Protein 5AZX (pdb70)

InterPro domains:
  IPR009038 GOLD domain [PF01105] (32-213)
  IPR009038 GOLD domain [PS50866] (41-193)
  IPR009038 GOLD domain [SM01190] (31-213)
  IPR015720 Transmembrane emp24 domain-containing protein [PTHR22811] (16-213)

Radius of gyration: 20.97 Å; Cα contacts (8 Å, |Δi|>4): 1096; chains: 4; bounding box: 56×58×37 Å

Sequence (390 aa):
GSISFHLPVNSRKCLREEIHKDLLVTGAYEITDQSGGAGGLRTHLKITDSAGHILYAKEDATKGKFAFTTEDYDMFEVCFESKGTGRIPDQLVILDMKHGGSISFHLPVNSSRKCLREEIHKDLLVTGAYEITDQSGGAGGLRTHLKITDSAGHILYAKEDATKGKFAFTTEDYDMFEVCFESKGTGRIPDQLVILDMKHGSISFHLPVNSRKCLREEIHKDLLVTGAYEITDQSGGAGGLRTHLKITDSAGHILYAKEDATKGKFAFTTEDYDMFEVCFESKGTGRIPDQLVILDMKHGGSISFHLPVNSRKCLREEIHDLLVTGAYEITDQSGGAGGLRTHLKITDGHILYAKEDATKGKFAFTTFEVCFESKGTGIPDQLVILDMKHG

Secondary structure (DSSP, 8-state):
-EEEEEE-TT-EEEEEEE-SS--EEEEEEEEE-TTSSGGG-EEEEEEEETT--EEEEESS-SEEEEEEE--TT-EEEEEEEEE-SS--PPEEEEEEEEE-/-EEEEEE-TT-EEEEEEE--S-EEEEEEEEEE-TTSSGGG-EEEEEEEETT--EEEEETT--EEEEEEEE-TT--EEEEEEEE--S--PPEEEEEEEE-/-EEEEEE-TT-EEEEEEE-SS--EEEEEE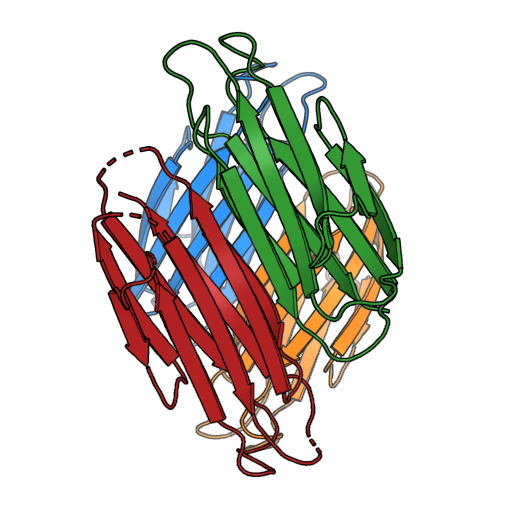EEE-TTSSGGG-EEEEEEEETT--EEEEESS--EEEEEEE--S-SEEEEEEEEE-SS--PPEEEEEEEEE-/-EEEEEE-TT-EEEEEEE----EEEEEEEEE-SSSSTTS-EEEEEEE---EEEEETT-SEEEEEEE--EEEEEEE----PPEEEEEEEEE-

Nearest PDB structures (foldseek):
  5azy-assembly3_B  TM=9.992E-01  e=3.530E-20  Rattus norvegicus
  5azy-assembly3_A  TM=1.005E+00  e=5.429E-20  Rattus norvegicus
  5azx-assembly2_B  TM=9.886E-01  e=3.319E-20  Rattus norvegicus
  3afg-assembly1_A  TM=5.858E-01  e=6.751E-05  Thermococcus kodakarensis
  8ebb-assembly1_A  TM=6.142E-01  e=2.878E-03  Fusarium oxysporum f. sp. lycopersici

Solvent-accessible surface area: 18054 Å² total; per-residue (Å²): 38,11,5,9,10,54,1,23,17,74,2,67,5,3,11,41,2,24,5,116,128,106,31,88,0,46,8,30,9,32,20,6,23,61,34,64,37,43,31,52,23,102,4,58,2,97,0,24,22,55,68,46,106,100,59,62,53,73,115,89,5,82,150,23,166,12,58,15,71,5,111,88,147,10,64,4,24,1,10,2,59,1,74,8,100,57,188,4,65,45,6,5,0,17,2,48,12,124,57,65,40,16,6,11,11,62,1,25,36,57,2,79,5,2,13,65,2,23,12,82,123,91,38,105,0,45,9,37,9,28,13,2,17,75,36,67,37,44,33,47,21,105,4,39,1,96,0,14,18,89,73,48,113,106,50,57,49,85,124,81,5,92,133,22,164,10,57,13,97,10,77,66,160,35,55,9,29,1,7,1,54,0,64,7,101,60,246,19,67,55,6,7,0,14,4,56,9,130,84,36,11,2,8,14,52,1,30,33,62,3,66,4,2,10,43,4,43,26,157,121,100,14,81,0,40,2,27,7,27,19,2,23,80,33,66,34,44,37,48,21,96,3,70,2,96,0,24,8,55,53,50,100,103,39,62,46,63,119,87,5,83,145,23,150,12,70,15,84,8,108,115,94,63,29,6,11,1,8,2,80,2,120,10,110,54,250,18,59,61,7,2,0,22,2,53,2,110,67,89,35,16,6,10,11,56,0,32,32,83,5,56,6,2,10,45,2,72,39,166,142,50,89,0,44,6,39,6,30,20,11,30,84,34,73,44,48,35,52,28,104,3,43,1,92,0,22,93,92,126,64,62,71,48,76,118,93,5,82,137,19,146,12,70,22,86,63,31,31,1,8,2,51,0,81,8,112,89,39,84,73,7,8,0,12,3,52,8,138,67,74

Organism: Rattus norvegicus (NCBI:txid10116)

B-factor: mean 25.12, std 9.35, range [11.25, 67.07]

Foldseek 3Di:
DKDKDWAFAQGKDKDKDQDADWWKKKKWKAKAFPVVCPQVKFKKKFKAAPVGDTQDIDGRDGTGMDMGIADDRRMMMIMMGMHGDDGGDIIMMMMDMDTD/DKDKDWADAQGKDKDKFQDLAKDKKKKWKAKAFPVVCPQVKFKKKFKAKPVRHTQDIDGRDGTGMDIGIDHSVIIMMIMMGMHGDDDGGIIMMMMGMDD/DKDKDWAFAQGKDKDKFFDPDWWKKKKWKAKAFPVVCPQVKFKKKFKAFPVRHTQDIDGRDGTDMDIGIDPDHGMMMIMMGMHGDDGGGIIMMMMDMDID/DKDKDWADAQGKDKDDDDDPWWKKKKWKAKAFPPVCPFVKAKKWFFPLVDTPDIDGRDGTGMDMDIHGMIMIHIHGPDGGIIMMMMDMDID

GO terms:
  GO:0042589 zymogen granule membrane (C, IDA)
  GO:0005801 cis-Golgi network (C, IDA)
  GO:0016020 membrane (C, IDA)
  GO:0045055 regulated exocytosis (P, IEP)
  GO:0048199 vesicle targeting, to, from or within Golgi (P, IEP)
  GO:0006886 intracellular protein transport (P, TAS)
  GO:0000139 Golgi membrane (C, IDA)
  GO:0005886 plasma membrane (C, IDA)
  GO:0000139 Golgi membrane (C, EXP)
  GO:0005789 endoplasmic reticulum membrane (C, EXP)
  GO:0001822 kidney development (P, IEP)
  GO:0005793 endoplasmic reticulum-Golgi intermediate compartment (C, IDA)
  GO:0030137 COPI-coated vesicle (C, IDA)
  GO:0043279 response to alkaloid (P, IEP)
  GO:0044877 protein-containing complex binding (F, IDA)
  GO:0070765 gamma-secretase complex (C, IDA)
  GO:0007030 Golgi organization (P, IMP)
  GO:0005515 protein binding (F, IPI)

Structure (mmCIF, N/CA/C/O backbone):
data_5AZX
#
_entry.id   5AZX
#
_cell.length_a   68.232
_cell.length_b   74.392
_cell.length_c   79.890
_cell.angle_alpha   90.00
_cell.angle_beta   90.00
_cell.angle_gamma   90.00
#
_symmetry.space_group_name_H-M   'P 21 21 21'
#
loop_
_entity.id
_entity.type
_entity.pdbx_description
1 polymer 'Transmembrane emp24 domain-containing protein 10'
2 non-polymer 'SULFATE ION'
3 water water
#
loop_
_atom_site.group_PDB
_atom_site.id
_atom_site.type_symbol
_atom_site.label_atom_id
_atom_site.label_alt_id
_atom_site.label_comp_id
_atom_site.label_asym_id
_atom_site.label_entity_id
_atom_site.label_seq_id
_atom_site.pdbx_PDB_ins_code
_atom_site.Cartn_x
_atom_site.Cartn_y
_atom_site.Cartn_z
_atom_site.occupancy
_atom_site.B_iso_or_equiv
_atom_site.auth_seq_id
_atom_site.auth_comp_id
_atom_site.auth_asym_id
_atom_site.auth_atom_id
_atom_site.pdbx_PDB_model_num
ATOM 1 N N . GLY A 1 1 ? -17.848 -4.481 -12.244 1.00 24.58 30 GLY A N 1
ATOM 2 C CA . GLY A 1 1 ? -18.270 -4.299 -13.619 1.00 22.24 30 GLY A CA 1
ATOM 3 C C . GLY A 1 1 ? -18.903 -2.935 -13.802 1.00 20.88 30 GLY A C 1
ATOM 4 O O . GLY A 1 1 ? -19.502 -2.392 -12.880 1.00 19.98 30 GLY A O 1
ATOM 5 N N . SER A 1 2 ? -18.757 -2.364 -14.990 1.00 17.55 31 SER A N 1
ATOM 6 C CA . SER A 1 2 ? -19.352 -1.066 -15.278 1.00 19.94 31 SER A CA 1
ATOM 7 C C . SER A 1 2 ? -20.096 -1.156 -16.593 1.00 19.76 31 SER A C 1
ATOM 8 O O . SER A 1 2 ? -19.610 -1.753 -17.555 1.00 19.89 31 SER A O 1
ATOM 11 N N . ILE A 1 3 ? -21.275 -0.548 -16.631 1.00 16.34 32 ILE A N 1
ATOM 12 C CA . ILE A 1 3 ? -22.119 -0.551 -17.812 1.00 18.82 32 ILE A CA 1
ATOM 13 C C . ILE A 1 3 ? -22.549 0.885 -18.079 1.00 19.96 32 ILE A C 1
ATOM 14 O O . ILE A 1 3 ? -22.956 1.596 -17.156 1.00 17.69 32 ILE A O 1
ATOM 19 N N . SER A 1 4 ? -22.419 1.329 -19.323 1.00 17.87 33 SER A N 1
ATOM 20 C CA . SER A 1 4 ? -23.063 2.565 -19.750 1.00 16.01 33 SER A CA 1
ATOM 21 C C . SER A 1 4 ? -23.868 2.240 -20.995 1.00 18.78 33 SER A C 1
ATOM 22 O O . SER A 1 4 ? -23.394 1.513 -21.874 1.00 20.57 33 SER A O 1
ATOM 25 N N . PHE A 1 5 ? -25.102 2.733 -21.055 1.00 14.55 34 PHE A N 1
ATOM 26 C CA . PHE A 1 5 ? -25.921 2.462 -22.225 1.00 13.80 34 PHE A CA 1
ATOM 27 C C . PHE A 1 5 ? -26.966 3.554 -22.347 1.00 17.16 34 PHE A C 1
ATOM 28 O O . PHE A 1 5 ? -27.263 4.270 -21.385 1.00 16.59 34 PHE A O 1
ATOM 36 N N . HIS A 1 6 ? -27.481 3.706 -23.557 1.00 13.98 35 HIS A N 1
ATOM 37 C CA . HIS A 1 6 ? -28.621 4.578 -23.780 1.00 14.28 35 HIS A CA 1
ATOM 38 C C . HIS A 1 6 ? -29.903 3.786 -23.592 1.00 14.90 35 HIS A C 1
ATOM 39 O O . HIS A 1 6 ? -29.978 2.594 -23.896 1.00 14.45 35 HIS A O 1
ATOM 46 N N . LEU A 1 7 ? -30.916 4.454 -23.069 1.00 13.70 36 LEU A N 1
ATOM 47 C CA . LEU A 1 7 ? -32.213 3.827 -22.874 1.00 11.90 36 LEU A CA 1
ATOM 48 C C . LEU A 1 7 ? -33.247 4.659 -23.600 1.00 14.62 36 LEU A C 1
ATOM 49 O O . LEU A 1 7 ? -33.642 5.732 -23.107 1.00 13.83 36 LEU A O 1
ATOM 54 N N . PRO A 1 8 ? -33.674 4.239 -24.786 1.00 15.43 37 PRO A N 1
ATOM 55 C CA . PRO A 1 8 ? -34.716 4.973 -25.508 1.00 16.86 37 PRO A CA 1
ATOM 56 C C . PRO A 1 8 ? -36.039 4.939 -24.764 1.00 16.12 37 PRO A C 1
ATOM 57 O O . PRO A 1 8 ? -36.290 4.088 -23.915 1.00 15.30 37 PRO A O 1
ATOM 61 N N . VAL A 1 9 ? -36.909 5.892 -25.100 1.00 17.06 38 VAL A N 1
ATOM 62 C CA . VAL A 1 9 ? -38.212 5.911 -24.452 1.00 17.13 38 VAL A CA 1
ATOM 63 C C . VAL A 1 9 ? -38.978 4.644 -24.822 1.00 16.73 38 VAL A C 1
ATOM 64 O O . VAL A 1 9 ? -38.918 4.164 -25.965 1.00 18.14 38 VAL A O 1
ATOM 68 N N . ASN A 1 10 ? -39.683 4.086 -23.832 1.00 16.26 39 ASN A N 1
ATOM 69 C CA . ASN A 1 10 ? -40.499 2.880 -23.989 1.00 15.59 39 ASN A CA 1
ATOM 70 C C . ASN A 1 10 ? -39.656 1.688 -24.421 1.00 18.29 39 ASN A C 1
ATOM 71 O O . ASN A 1 10 ? -40.050 0.901 -25.285 1.00 23.65 39 ASN A O 1
ATOM 76 N N . SER A 1 11 ? -38.498 1.535 -23.793 1.00 17.34 40 SER A N 1
ATOM 77 C CA . SER A 1 11 ? -37.632 0.391 -24.050 1.00 15.16 40 SER A CA 1
ATOM 78 C C . SER A 1 11 ? -37.214 -0.231 -22.729 1.00 14.25 40 SER A C 1
ATOM 79 O O . SER A 1 11 ? -37.439 0.330 -21.651 1.00 16.15 40 SER A O 1
ATOM 82 N N . ARG A 1 12 ? -36.598 -1.404 -22.817 1.00 12.99 41 ARG A N 1
ATOM 83 C CA . ARG A 1 12 ? -36.085 -2.093 -21.645 1.00 14.35 41 ARG A CA 1
ATOM 84 C C . ARG A 1 12 ? -34.716 -2.671 -21.970 1.00 13.67 41 ARG A C 1
ATOM 85 O O . ARG A 1 12 ? -34.529 -3.285 -23.022 1.00 15.10 41 ARG A O 1
ATOM 93 N N . LYS A 1 13 ? -33.766 -2.507 -21.055 1.00 12.13 42 LYS A N 1
ATOM 94 C CA . LYS A 1 13 ? -32.459 -3.126 -21.211 1.00 11.97 42 LYS A CA 1
ATOM 95 C C . LYS A 1 13 ? -32.073 -3.794 -19.906 1.00 13.06 42 LYS A C 1
ATOM 96 O O . LYS A 1 13 ? -32.305 -3.234 -18.835 1.00 12.97 42 LYS A O 1
ATOM 102 N N . CYS A 1 14 ? -31.478 -4.982 -20.001 1.00 12.50 43 CYS A N 1
ATOM 103 C CA . CYS A 1 14 ? -31.199 -5.795 -18.824 1.00 14.72 43 CYS A CA 1
ATOM 104 C C . CYS A 1 14 ? -29.800 -6.382 -18.893 1.00 14.62 43 CYS A C 1
ATOM 105 O O . CYS A 1 14 ? -29.286 -6.717 -19.965 1.00 16.09 43 CYS A O 1
ATOM 108 N N . LEU A 1 15 ? -29.208 -6.554 -17.723 1.00 13.25 44 LEU A N 1
ATOM 109 C CA . LEU A 1 15 ? -27.986 -7.320 -17.557 1.00 12.21 44 LEU A CA 1
ATOM 110 C C . LEU A 1 15 ? -28.371 -8.613 -16.861 1.00 14.92 44 LEU A C 1
ATOM 111 O O . LEU A 1 15 ? -28.936 -8.572 -15.762 1.00 17.53 44 LEU A O 1
ATOM 116 N N . ARG A 1 16 ? -28.098 -9.749 -17.505 1.00 12.73 45 ARG A N 1
ATOM 117 C CA . ARG A 1 16 ? -28.367 -11.062 -16.928 1.00 14.96 45 ARG A CA 1
ATOM 118 C C . ARG A 1 16 ? -27.051 -11.741 -16.579 1.00 15.55 45 ARG A C 1
ATOM 119 O O . ARG A 1 16 ? -26.126 -11.773 -17.395 1.00 16.28 45 ARG A O 1
ATOM 127 N N . GLU A 1 17 ? -26.955 -12.267 -15.364 1.00 14.29 46 GLU A N 1
ATOM 128 C CA . GLU A 1 17 ? -25.735 -12.938 -14.921 1.00 14.66 46 GLU A CA 1
ATOM 129 C C . GLU A 1 17 ? -26.087 -14.317 -14.405 1.00 14.60 46 GLU A C 1
ATOM 130 O O . GLU A 1 17 ? -27.031 -14.461 -13.633 1.00 15.19 46 GLU A O 1
ATOM 136 N N . GLU A 1 18 ? -25.344 -15.324 -14.847 1.00 14.56 47 GLU A N 1
ATOM 137 C CA . GLU A 1 18 ? -25.527 -16.688 -14.375 1.00 18.75 47 GLU A CA 1
ATOM 138 C C . GLU A 1 18 ? -24.201 -17.095 -13.770 1.00 21.56 47 GLU A C 1
ATOM 139 O O . GLU A 1 18 ? -23.292 -17.522 -14.484 1.00 23.69 47 GLU A O 1
ATOM 145 N N . ILE A 1 19 ? -24.087 -16.944 -12.455 1.00 20.19 48 ILE A N 1
ATOM 146 C CA . ILE A 1 19 ? -22.889 -17.323 -11.740 1.00 30.00 48 ILE A CA 1
ATOM 147 C C . ILE A 1 19 ? -23.251 -18.531 -10.887 1.00 30.51 48 ILE A C 1
ATOM 148 O O . ILE A 1 19 ? -24.410 -18.926 -10.797 1.00 39.19 48 ILE A O 1
ATOM 153 N N . HIS A 1 20 ? -22.252 -19.133 -10.285 1.00 33.67 49 HIS A N 1
ATOM 154 C CA . HIS A 1 20 ? -22.540 -20.408 -9.642 1.00 30.23 49 HIS A CA 1
ATOM 155 C C . HIS A 1 20 ? -22.089 -20.413 -8.194 1.00 34.97 49 HIS A C 1
ATOM 156 O O . HIS A 1 20 ? -21.922 -21.480 -7.599 1.00 36.85 49 HIS A O 1
ATOM 163 N N . LYS A 1 21 ? -21.940 -19.232 -7.611 1.00 34.11 50 LYS A N 1
ATOM 164 C CA . LYS A 1 21 ? -21.612 -19.062 -6.209 1.00 31.33 50 LYS A CA 1
ATOM 165 C C . LYS A 1 21 ? -22.728 -18.279 -5.531 1.00 30.51 50 LYS A C 1
ATOM 166 O O . LYS A 1 21 ? -23.423 -17.481 -6.166 1.00 25.23 50 LYS A O 1
ATOM 172 N N . ASP A 1 22 ? -22.916 -18.530 -4.240 1.00 30.96 51 ASP A N 1
ATOM 173 C CA . ASP A 1 22 ? -23.731 -17.661 -3.403 1.00 26.76 51 ASP A CA 1
ATOM 174 C C . ASP A 1 22 ? -22.828 -16.546 -2.897 1.00 26.86 51 ASP A C 1
ATOM 175 O O . ASP A 1 22 ? -21.842 -16.808 -2.200 1.00 28.80 51 ASP A O 1
ATOM 180 N N . LEU A 1 23 ? -23.135 -15.311 -3.266 1.00 23.40 52 LEU A N 1
ATOM 181 C CA . LEU A 1 23 ? -22.286 -14.202 -2.865 1.00 23.16 52 LEU A CA 1
ATOM 182 C C . LEU A 1 23 ? -23.124 -12.937 -2.785 1.00 17.22 52 LEU A C 1
ATOM 183 O O . LEU A 1 23 ? -24.317 -12.927 -3.104 1.00 18.34 52 LEU A O 1
ATOM 188 N N . LEU A 1 24 ? -22.476 -11.873 -2.335 1.00 18.67 53 LEU A N 1
ATOM 189 C CA . LEU A 1 24 ? -23.083 -10.559 -2.223 1.00 16.55 53 LEU A CA 1
ATOM 190 C C . LEU A 1 24 ? -22.840 -9.785 -3.509 1.00 17.63 53 LEU A C 1
ATOM 191 O O . LEU A 1 24 ? -21.702 -9.683 -3.973 1.00 19.44 53 LEU A O 1
ATOM 196 N N . VAL A 1 25 ? -23.906 -9.236 -4.074 1.00 14.46 54 VAL A N 1
ATOM 197 C CA . VAL A 1 25 ? -23.806 -8.328 -5.208 1.00 15.41 54 VAL A CA 1
ATOM 198 C C . VAL A 1 25 ? -24.223 -6.944 -4.751 1.00 13.87 54 VAL A C 1
ATOM 199 O O . VAL A 1 25 ? -25.293 -6.779 -4.144 1.00 15.57 54 VAL A O 1
ATOM 203 N N . THR A 1 26 ? -23.398 -5.945 -5.046 1.00 16.70 55 THR A N 1
ATOM 204 C CA . THR A 1 26 ? -23.754 -4.564 -4.766 1.00 16.06 55 THR A CA 1
ATOM 205 C C . THR A 1 26 ? -23.703 -3.771 -6.064 1.00 17.17 55 THR A C 1
ATOM 206 O O . THR A 1 26 ? -22.943 -4.092 -6.990 1.00 18.11 55 THR A O 1
ATOM 210 N N . GLY A 1 27 ? -24.560 -2.764 -6.150 1.00 16.75 56 GLY A N 1
ATOM 211 C CA . GLY A 1 27 ? -24.643 -1.956 -7.347 1.00 15.71 56 GLY A CA 1
ATOM 212 C C . GLY A 1 27 ? -24.917 -0.507 -7.011 1.00 16.86 56 GLY A C 1
ATOM 213 O O . GLY A 1 27 ? -25.421 -0.172 -5.939 1.00 17.74 56 GLY A O 1
ATOM 214 N N . ALA A 1 28 ? -24.550 0.355 -7.951 1.00 13.27 57 ALA A N 1
ATOM 215 C CA . ALA A 1 28 ? -24.868 1.768 -7.878 1.00 14.58 57 ALA A CA 1
ATOM 216 C C . ALA A 1 28 ? -25.268 2.203 -9.274 1.00 16.86 57 ALA A C 1
ATOM 217 O O . ALA A 1 28 ? -24.652 1.779 -10.251 1.00 17.97 57 ALA A O 1
ATOM 219 N N . TYR A 1 29 ? -26.296 3.036 -9.389 1.00 13.69 58 TYR A N 1
ATOM 220 C CA . TYR A 1 29 ? -26.777 3.380 -10.721 1.00 14.17 58 TYR A CA 1
ATOM 221 C C . TYR A 1 29 ? -27.125 4.855 -10.768 1.00 14.98 58 TYR A C 1
ATOM 222 O O . TYR A 1 29 ? -27.431 5.467 -9.745 1.00 13.80 58 TYR A O 1
ATOM 231 N N . GLU A 1 30 ? -27.053 5.422 -11.965 1.00 12.48 59 GLU A N 1
ATOM 232 C CA . GLU A 1 30 ? -27.482 6.791 -12.196 1.00 14.12 59 GLU A CA 1
ATOM 233 C C . GLU A 1 30 ? -28.125 6.861 -13.566 1.00 14.31 59 GLU A C 1
ATOM 234 O O . GLU A 1 30 ? -27.519 6.441 -14.560 1.00 13.38 59 GLU A O 1
ATOM 240 N N . ILE A 1 31 ? -29.363 7.349 -13.607 1.00 14.71 60 ILE A N 1
ATOM 241 C CA . ILE A 1 31 ? -30.102 7.564 -14.842 1.00 15.37 60 ILE A CA 1
ATOM 242 C C . ILE A 1 31 ? -30.105 9.059 -15.119 1.00 16.17 60 ILE A C 1
ATOM 243 O O . ILE A 1 31 ? -30.596 9.844 -14.295 1.00 19.36 60 ILE A O 1
ATOM 248 N N . THR A 1 32 ? -29.581 9.457 -16.266 1.00 14.43 61 THR A N 1
ATOM 249 C CA . THR A 1 32 ? -29.487 10.871 -16.630 1.00 16.24 61 THR A CA 1
ATOM 250 C C . THR A 1 32 ? -30.420 11.167 -17.797 1.00 18.74 61 THR A C 1
ATOM 251 O O . THR A 1 32 ? -30.321 10.538 -18.852 1.00 18.15 61 THR A O 1
ATOM 255 N N . ASP A 1 33 ? -31.314 12.141 -17.610 1.00 18.79 62 ASP A N 1
ATOM 256 C CA . ASP A 1 33 ? -32.366 12.460 -18.572 1.00 18.79 62 ASP A CA 1
ATOM 257 C C . ASP A 1 33 ? -32.184 13.914 -18.998 1.00 21.26 62 ASP A C 1
ATOM 258 O O . ASP A 1 33 ? -32.542 14.828 -18.250 1.00 23.43 62 ASP A O 1
ATOM 263 N N . GLN A 1 34 ? -31.614 14.119 -20.191 1.00 21.14 63 GLN A N 1
ATOM 264 C CA . GLN A 1 34 ? -31.377 15.474 -20.686 1.00 22.10 63 GLN A CA 1
ATOM 265 C C . GLN A 1 34 ? -32.667 16.258 -20.879 1.00 27.00 63 GLN A C 1
ATOM 266 O O . GLN A 1 34 ? -32.636 17.494 -20.866 1.00 28.08 63 GLN A O 1
ATOM 272 N N . SER A 1 35 ? -33.798 15.576 -21.029 1.00 22.93 64 SER A N 1
ATOM 273 C CA . SER A 1 35 ? -35.064 16.263 -21.256 1.00 21.87 64 SER A CA 1
ATOM 274 C C . SER A 1 35 ? -35.693 16.789 -19.973 1.00 24.84 64 SER A C 1
ATOM 275 O O . SER A 1 35 ? -36.675 17.541 -20.044 1.00 24.50 64 SER A O 1
ATOM 278 N N . GLY A 1 36 ? -35.170 16.413 -18.811 1.00 21.66 65 GLY A N 1
ATOM 279 C CA . GLY A 1 36 ? -35.767 16.856 -17.560 1.00 22.10 65 GLY A CA 1
ATOM 280 C C . GLY A 1 36 ? -37.200 16.417 -17.354 1.00 22.13 65 GLY A C 1
ATOM 281 O O . GLY A 1 36 ? -38.010 17.180 -16.810 1.00 26.40 65 GLY A O 1
ATOM 282 N N . GLY A 1 37 ? -37.536 15.203 -17.774 1.00 20.73 66 GLY A N 1
ATOM 283 C CA . GLY A 1 37 ? -38.859 14.670 -17.537 1.00 21.77 66 GLY A CA 1
ATOM 284 C C . GLY A 1 37 ? -39.877 14.931 -18.623 1.00 22.49 66 GLY A C 1
ATOM 285 O O . GLY A 1 37 ? -41.075 14.893 -18.332 1.00 24.77 66 GLY A O 1
ATOM 286 N N . ALA A 1 38 ? -39.446 15.192 -19.859 1.00 21.71 67 ALA A N 1
ATOM 287 C CA . ALA A 1 38 ? -40.390 15.402 -20.950 1.00 19.06 67 ALA A CA 1
ATOM 288 C C . ALA A 1 38 ? -41.284 14.182 -21.142 1.00 21.75 67 ALA A C 1
ATOM 289 O O . ALA A 1 38 ? -40.921 13.054 -20.800 1.00 19.23 67 ALA A O 1
ATOM 291 N N . GLY A 1 39 ? -42.480 14.428 -21.677 1.00 19.54 68 GLY A N 1
ATOM 292 C CA . GLY A 1 39 ? -43.409 13.358 -22.013 1.00 21.36 68 GLY A CA 1
ATOM 293 C C . GLY A 1 39 ? -43.774 12.440 -20.867 1.00 19.32 68 GLY A C 1
ATOM 294 O O . GLY A 1 39 ? -44.089 11.266 -21.097 1.00 22.26 68 GLY A O 1
ATOM 295 N N . GLY A 1 40 ? -43.750 12.938 -19.632 1.00 19.49 69 GLY A N 1
ATOM 296 C CA . GLY A 1 40 ? -44.069 12.105 -18.487 1.00 20.15 69 GLY A CA 1
ATOM 297 C C . GLY A 1 40 ? -43.069 11.002 -18.220 1.00 21.82 69 GLY A C 1
ATOM 298 O O . GLY A 1 40 ? -43.396 10.028 -17.534 1.00 22.06 69 GLY A O 1
ATOM 299 N N . LEU A 1 41 ? -41.847 11.153 -18.715 1.00 19.24 70 LEU A N 1
ATOM 300 C CA . LEU A 1 41 ? -40.873 10.070 -18.673 1.00 19.75 70 LEU A CA 1
ATOM 301 C C . LEU A 1 41 ? -40.607 9.604 -17.248 1.00 18.29 70 LEU A C 1
ATOM 302 O O . LEU A 1 41 ? -40.390 10.414 -16.336 1.00 23.33 70 LEU A O 1
ATOM 307 N N . ARG A 1 42 ? -40.606 8.283 -17.062 1.00 18.79 71 ARG A N 1
ATOM 308 C CA . ARG A 1 42 ? -40.213 7.673 -15.802 1.00 20.39 71 ARG A CA 1
ATOM 309 C C . ARG A 1 42 ? -39.472 6.385 -16.112 1.00 17.88 71 ARG A C 1
ATOM 310 O O . ARG A 1 42 ? -39.673 5.788 -17.174 1.00 18.37 71 ARG A O 1
ATOM 318 N N . THR A 1 43 ? -38.624 5.951 -15.178 1.00 16.49 72 THR A N 1
ATOM 319 C CA . THR A 1 43 ? -37.809 4.759 -15.382 1.00 16.49 72 THR A CA 1
ATOM 320 C C . THR A 1 43 ? -37.966 3.829 -14.192 1.00 15.01 72 THR A C 1
ATOM 321 O O . THR A 1 43 ? -37.859 4.270 -13.045 1.00 18.32 72 THR A O 1
ATOM 325 N N . HIS A 1 44 ? -38.196 2.549 -14.471 1.00 15.60 73 HIS A N 1
ATOM 326 C CA . HIS A 1 44 ? -38.351 1.522 -13.451 1.00 17.38 73 HIS A CA 1
ATOM 327 C C . HIS A 1 44 ? -37.103 0.654 -13.407 1.00 17.55 73 HIS A C 1
ATOM 328 O O . HIS A 1 44 ? -36.542 0.303 -14.448 1.00 18.80 73 HIS A O 1
ATOM 335 N N . LEU A 1 45 ? -36.668 0.308 -12.203 1.00 14.41 74 LEU A N 1
ATOM 336 C CA . LEU A 1 45 ? -35.556 -0.610 -12.004 1.00 15.38 74 LEU A CA 1
ATOM 337 C C . LEU A 1 45 ? -36.074 -1.840 -11.283 1.00 17.42 74 LEU A C 1
ATOM 338 O O . LEU A 1 45 ? -36.766 -1.712 -10.265 1.00 17.50 74 LEU A O 1
ATOM 343 N N . LYS A 1 46 ? -35.760 -3.022 -11.812 1.00 13.48 75 LYS A N 1
ATOM 344 C CA . LYS A 1 46 ? -36.218 -4.278 -11.230 1.00 14.08 75 LYS A CA 1
ATOM 345 C C . LYS A 1 46 ? -35.111 -5.323 -11.298 1.00 17.21 75 LYS A C 1
ATOM 346 O O . LYS A 1 46 ? -34.529 -5.560 -12.362 1.00 16.68 75 LYS A O 1
ATOM 352 N N . ILE A 1 47 ? -34.821 -5.956 -10.166 1.00 14.54 76 ILE A N 1
ATOM 353 C CA . ILE A 1 47 ? -33.833 -7.024 -10.103 1.00 15.04 76 ILE A CA 1
ATOM 354 C C . ILE A 1 47 ? -34.539 -8.309 -9.699 1.00 17.96 76 ILE A C 1
ATOM 355 O O . ILE A 1 47 ? -35.233 -8.343 -8.672 1.00 18.00 76 ILE A O 1
ATOM 360 N N . THR A 1 48 ? -34.345 -9.364 -10.483 1.00 17.31 77 THR A N 1
ATOM 361 C CA . THR A 1 48 ? -35.037 -10.628 -10.265 1.00 18.85 77 THR A CA 1
ATOM 362 C C . THR A 1 48 ? -34.054 -11.791 -10.223 1.00 20.12 77 THR A C 1
ATOM 363 O O . THR A 1 48 ? -32.930 -11.716 -10.732 1.00 18.93 77 THR A O 1
ATOM 367 N N . ASP A 1 49 ? -34.506 -12.890 -9.616 1.00 21.27 78 ASP A N 1
ATOM 368 C CA . ASP A 1 49 ? -33.726 -14.111 -9.607 1.00 20.42 78 ASP A CA 1
ATOM 369 C C . ASP A 1 49 ? -34.266 -15.066 -10.670 1.00 25.48 78 ASP A C 1
ATOM 370 O O . ASP A 1 49 ? -35.149 -14.719 -11.462 1.00 25.89 78 ASP A O 1
ATOM 375 N N . SER A 1 50 ? -33.731 -16.288 -10.678 1.00 25.08 79 SER A N 1
ATOM 376 C CA . SER A 1 50 ? -34.060 -17.264 -11.710 1.00 24.91 79 SER A CA 1
ATOM 377 C C . SER A 1 50 ? -35.542 -17.606 -11.714 1.00 29.59 79 SER A C 1
ATOM 378 O O . SER A 1 50 ? -36.109 -17.887 -12.775 1.00 37.13 79 SER A O 1
ATOM 381 N N . ALA A 1 51 ? -36.188 -17.571 -10.551 1.00 30.41 80 ALA A N 1
ATOM 382 C CA . ALA A 1 51 ? -37.601 -17.905 -10.416 1.00 32.91 80 ALA A CA 1
ATOM 383 C C . ALA A 1 51 ? -38.511 -16.683 -10.466 1.00 35.12 80 ALA A C 1
ATOM 384 O O . ALA A 1 51 ? -39.715 -16.812 -10.221 1.00 38.47 80 ALA A O 1
ATOM 386 N N . GLY A 1 52 ? -37.973 -15.506 -10.763 1.00 28.27 81 GLY A N 1
ATOM 387 C CA . GLY A 1 52 ? -38.782 -14.312 -10.854 1.00 31.81 81 GLY A CA 1
ATOM 388 C C . GLY A 1 52 ? -39.045 -13.599 -9.548 1.00 28.87 81 GLY A C 1
ATOM 389 O O . GLY A 1 52 ? -39.762 -12.590 -9.552 1.00 38.25 81 GLY A O 1
ATOM 390 N N . HIS A 1 53 ? -38.515 -14.086 -8.428 1.00 27.36 82 HIS A N 1
ATOM 391 C CA . HIS A 1 53 ? -38.618 -13.330 -7.189 1.00 28.26 82 HIS A CA 1
ATOM 392 C C . HIS A 1 53 ? -37.952 -11.974 -7.370 1.00 25.79 82 HIS A C 1
ATOM 393 O O . HIS A 1 53 ? -36.890 -11.869 -7.987 1.00 25.25 82 HIS A O 1
ATOM 400 N N . ILE A 1 54 ? -38.594 -10.934 -6.856 1.00 22.72 83 ILE A N 1
ATOM 401 C CA . ILE A 1 54 ? -38.051 -9.584 -6.932 1.00 23.34 83 ILE A CA 1
ATOM 402 C C . ILE A 1 54 ? -37.052 -9.397 -5.799 1.00 24.67 83 ILE A C 1
ATOM 403 O O . ILE A 1 54 ? -37.415 -9.452 -4.618 1.00 29.86 83 ILE A O 1
ATOM 408 N N . LEU A 1 55 ? -35.784 -9.195 -6.156 1.00 18.89 84 LEU A N 1
ATOM 409 C CA . LEU A 1 55 ? -34.728 -8.950 -5.183 1.00 21.01 84 LEU A CA 1
ATOM 410 C C . LEU A 1 55 ? -34.582 -7.476 -4.836 1.00 23.44 84 LEU A C 1
ATOM 411 O O . LEU A 1 55 ? -34.109 -7.144 -3.741 1.00 26.60 84 LEU A O 1
ATOM 416 N N . TYR A 1 56 ? -34.940 -6.589 -5.763 1.00 20.37 85 TYR A N 1
ATOM 417 C CA . TYR A 1 56 ? -34.940 -5.154 -5.538 1.00 20.34 85 TYR A CA 1
ATOM 418 C C . TYR A 1 56 ? -35.820 -4.510 -6.596 1.00 20.26 85 TYR A C 1
ATOM 419 O O . TYR A 1 56 ? -35.842 -4.964 -7.740 1.00 20.85 85 TYR A O 1
ATOM 428 N N . ALA A 1 57 ? -36.540 -3.456 -6.219 1.00 19.62 86 ALA A N 1
ATOM 429 C CA . ALA A 1 57 ? -37.347 -2.732 -7.189 1.00 19.98 86 ALA A CA 1
ATOM 430 C C . ALA A 1 57 ? -37.421 -1.265 -6.801 1.00 22.29 86 ALA A C 1
ATOM 431 O O . ALA A 1 57 ? -37.561 -0.931 -5.618 1.00 23.60 86 ALA A O 1
ATOM 433 N N . LYS A 1 58 ? -37.326 -0.397 -7.803 1.00 18.21 87 LYS A N 1
ATOM 434 C CA . LYS A 1 58 ? -37.441 1.044 -7.612 1.00 21.06 87 LYS A CA 1
ATOM 435 C C . LYS A 1 58 ? -38.346 1.589 -8.710 1.00 22.56 87 LYS A C 1
ATOM 436 O O . LYS A 1 58 ? -37.988 1.567 -9.893 1.00 21.27 87 LYS A O 1
ATOM 442 N N . GLU A 1 59 ? -39.505 2.091 -8.293 1.00 20.20 88 GLU A N 1
ATOM 443 C CA . GLU A 1 59 ? -40.585 2.474 -9.191 1.00 24.30 88 GLU A CA 1
ATOM 444 C C . GLU A 1 59 ? -40.230 3.701 -10.025 1.00 26.51 88 GLU A C 1
ATOM 445 O O . GLU A 1 59 ? -40.492 3.747 -11.236 1.00 26.59 88 GLU A O 1
ATOM 451 N N . ASP A 1 60 ? -39.668 4.723 -9.387 1.00 23.15 89 ASP A N 1
ATOM 452 C CA . ASP A 1 60 ? -39.342 5.992 -10.028 1.00 22.42 89 ASP A CA 1
ATOM 453 C C . ASP A 1 60 ? -37.850 6.166 -9.813 1.00 22.16 89 ASP A C 1
ATOM 454 O O . ASP A 1 60 ? -37.413 6.904 -8.927 1.00 23.98 89 ASP A O 1
ATOM 459 N N . ALA A 1 61 ? -37.065 5.444 -10.606 1.00 18.76 90 ALA A N 1
ATOM 460 C CA . ALA A 1 61 ? -35.633 5.351 -10.352 1.00 19.57 90 ALA A CA 1
ATOM 461 C C . ALA A 1 61 ? -34.900 6.545 -10.943 1.00 19.01 90 ALA A C 1
ATOM 462 O O . ALA A 1 61 ? -35.221 7.009 -12.040 1.00 18.89 90 ALA A O 1
ATOM 464 N N . THR A 1 62 ? -33.932 7.064 -10.183 1.00 17.48 91 THR A N 1
ATOM 465 C CA . THR A 1 62 ? -33.099 8.174 -10.631 1.00 15.91 91 THR A CA 1
ATOM 466 C C . THR A 1 62 ? -31.638 7.827 -10.399 1.00 18.76 91 THR A C 1
ATOM 467 O O . THR A 1 62 ? -30.922 7.492 -11.341 1.00 18.07 91 THR A O 1
ATOM 471 N N . LYS A 1 63 ? -31.189 7.883 -9.150 1.00 15.64 92 LYS A N 1
ATOM 472 C CA . LYS A 1 63 ? -29.822 7.544 -8.784 1.00 17.29 92 LYS A CA 1
ATOM 473 C C . LYS A 1 63 ? -29.882 6.859 -7.431 1.00 19.56 92 LYS A C 1
ATOM 474 O O . LYS A 1 63 ? -30.651 7.279 -6.563 1.00 20.85 92 LYS A O 1
ATOM 480 N N . GLY A 1 64 ? -29.116 5.790 -7.255 1.00 15.81 93 GLY A N 1
ATOM 481 C CA . GLY A 1 64 ? -29.228 5.061 -6.009 1.00 16.49 93 GLY A CA 1
ATOM 482 C C . GLY A 1 64 ? -28.311 3.865 -5.991 1.00 16.15 93 GLY A C 1
ATOM 483 O O . GLY A 1 64 ? -27.447 3.703 -6.855 1.00 15.38 93 GLY A O 1
ATOM 484 N N . LYS A 1 65 ? -28.520 3.027 -4.986 1.00 17.49 94 LYS A N 1
ATOM 485 C CA . LYS A 1 65 ? -27.702 1.851 -4.757 1.00 16.59 94 LYS A CA 1
ATOM 486 C C . LYS A 1 65 ? -28.614 0.669 -4.475 1.00 16.35 94 LYS A C 1
ATOM 487 O O . LYS A 1 65 ? -29.781 0.827 -4.107 1.00 18.05 94 LYS A O 1
ATOM 493 N N . PHE A 1 66 ? -28.078 -0.528 -4.680 1.00 17.19 95 PHE A N 1
ATOM 494 C CA . PHE A 1 66 ? -28.794 -1.738 -4.313 1.00 17.92 95 PHE A CA 1
ATOM 495 C C . PHE A 1 66 ? -27.797 -2.794 -3.863 1.00 16.06 95 PHE A C 1
ATOM 496 O O . PHE A 1 66 ? -26.582 -2.690 -4.079 1.00 14.81 95 PHE A O 1
ATOM 504 N N . ALA A 1 67 ? -28.331 -3.803 -3.192 1.00 14.52 96 ALA A N 1
ATOM 505 C CA . ALA A 1 67 ? -27.537 -4.955 -2.819 1.00 18.49 96 ALA A CA 1
ATOM 506 C C . ALA A 1 67 ? -28.472 -6.137 -2.634 1.00 17.98 96 ALA A C 1
ATOM 507 O O . ALA A 1 67 ? -29.625 -5.978 -2.214 1.00 22.54 96 ALA A O 1
ATOM 509 N N . PHE A 1 68 ? -27.968 -7.317 -2.967 1.00 16.47 97 PHE A N 1
ATOM 510 C CA . PHE A 1 68 ? -28.722 -8.555 -2.814 1.00 17.54 97 PHE A CA 1
ATOM 511 C C . PHE A 1 68 ? -27.727 -9.706 -2.760 1.00 15.66 97 PHE A C 1
ATOM 512 O O . PHE A 1 68 ? -26.538 -9.530 -3.030 1.00 16.74 97 PHE A O 1
ATOM 520 N N . THR A 1 69 ? -28.216 -10.893 -2.383 1.00 16.46 98 THR A N 1
ATOM 521 C CA . THR A 1 69 ? -27.390 -12.091 -2.391 1.00 16.86 98 THR A CA 1
ATOM 522 C C . THR A 1 69 ? -27.949 -13.090 -3.395 1.00 19.47 98 THR A C 1
ATOM 523 O O . THR A 1 69 ? -29.163 -13.161 -3.625 1.00 20.06 98 THR A O 1
ATOM 527 N N . THR A 1 70 ? -27.051 -13.841 -4.010 1.00 23.18 99 THR A N 1
ATOM 528 C CA . THR A 1 70 ? -27.462 -14.880 -4.942 1.00 22.24 99 THR A CA 1
ATOM 529 C C . THR A 1 70 ? -27.797 -16.141 -4.154 1.00 27.47 99 THR A C 1
ATOM 530 O O . THR A 1 70 ? -27.121 -16.470 -3.175 1.00 30.43 99 THR A O 1
ATOM 534 N N . GLU A 1 71 ? -28.894 -16.801 -4.541 1.00 26.54 100 GLU A N 1
ATOM 535 C CA . GLU A 1 71 ? -29.354 -18.032 -3.897 1.00 25.96 100 GLU A CA 1
ATOM 536 C C . GLU A 1 71 ? -29.811 -19.008 -4.976 1.00 33.89 100 GLU A C 1
ATOM 537 O O . GLU A 1 71 ? -29.847 -18.676 -6.163 1.00 26.82 100 GLU A O 1
ATOM 543 N N . ASP A 1 72 ? -30.206 -20.210 -4.543 1.00 35.79 101 ASP A N 1
ATOM 544 C CA . ASP A 1 72 ? -30.623 -21.301 -5.424 1.00 29.27 101 ASP A CA 1
ATOM 545 C C . ASP A 1 72 ? -29.799 -21.369 -6.711 1.00 33.77 101 ASP A C 1
ATOM 546 O O . ASP A 1 72 ? -28.615 -21.727 -6.680 1.00 29.94 101 ASP A O 1
ATOM 551 N N . TYR A 1 73 ? -30.408 -21.026 -7.847 1.00 29.24 102 TYR A N 1
ATOM 552 C CA . TYR A 1 73 ? -29.725 -21.149 -9.130 1.00 30.69 102 TYR A CA 1
ATOM 553 C C . TYR A 1 73 ? -28.707 -20.042 -9.366 1.00 26.44 102 TYR A C 1
ATOM 554 O O . TYR A 1 73 ? -27.961 -20.109 -10.350 1.00 28.13 102 TYR A O 1
ATOM 563 N N . ASP A 1 74 ? -28.622 -19.061 -8.469 1.00 24.90 103 ASP A N 1
ATOM 564 C CA . ASP A 1 74 ? -27.584 -18.028 -8.553 1.00 28.12 103 ASP A CA 1
ATOM 565 C C . ASP A 1 74 ? -27.604 -17.292 -9.895 1.00 24.89 103 ASP A C 1
ATOM 566 O O . ASP A 1 74 ? -26.545 -16.942 -10.430 1.00 25.24 103 ASP A O 1
ATOM 571 N N . MET A 1 75 ? -28.791 -17.073 -10.471 1.00 24.28 104 MET A N 1
ATOM 572 C CA . MET A 1 75 ? -28.937 -16.305 -11.708 1.00 23.96 104 MET A CA 1
ATOM 573 C C . MET A 1 75 ? -29.773 -15.078 -11.395 1.00 26.26 104 MET A C 1
ATOM 574 O O . MET A 1 75 ? -30.786 -15.183 -10.694 1.00 26.40 104 MET A O 1
ATOM 579 N N . PHE A 1 76 ? -29.360 -13.916 -11.895 1.00 17.82 105 PHE A N 1
ATOM 580 C CA . PHE A 1 76 ? -30.131 -12.720 -11.624 1.00 16.64 105 PHE A CA 1
ATOM 581 C C . PHE A 1 76 ? -30.138 -11.838 -12.854 1.00 18.24 105 PHE A C 1
ATOM 582 O O . PHE A 1 76 ? -29.297 -11.970 -13.749 1.00 17.37 105 PHE A O 1
ATOM 590 N N . GLU A 1 77 ? -31.111 -10.940 -12.878 1.00 15.74 106 GLU A N 1
ATOM 591 C CA . GLU A 1 77 ? -31.273 -10.002 -13.974 1.00 16.03 106 GLU A CA 1
ATOM 592 C C . GLU A 1 77 ? -31.550 -8.628 -13.396 1.00 16.98 106 GLU A C 1
ATOM 593 O O . GLU A 1 77 ? -32.426 -8.483 -12.535 1.00 17.46 106 GLU A O 1
ATOM 599 N N . VAL A 1 78 ? -30.810 -7.630 -13.867 1.00 12.31 107 VAL A N 1
ATOM 600 C CA . VAL A 1 78 ? -31.023 -6.229 -13.511 1.00 13.67 107 VAL A CA 1
ATOM 601 C C . VAL A 1 78 ? -31.607 -5.532 -14.731 1.00 15.16 107 VAL A C 1
ATOM 602 O O . VAL A 1 78 ? -30.947 -5.465 -15.775 1.00 16.47 107 VAL A O 1
ATOM 606 N N . CYS A 1 79 ? -32.830 -5.008 -14.618 1.00 14.40 108 CYS A N 1
ATOM 607 C CA . CYS A 1 79 ? -33.532 -4.433 -15.765 1.00 13.17 108 CYS A CA 1
ATOM 608 C C . CYS A 1 79 ? -33.929 -2.984 -15.514 1.00 15.20 108 CYS A C 1
ATOM 609 O O . CYS A 1 79 ? -34.443 -2.644 -14.441 1.00 16.61 108 CYS A O 1
ATOM 612 N N . PHE A 1 80 ? -33.708 -2.139 -16.514 1.00 12.34 109 PHE A N 1
ATOM 613 C CA . PHE A 1 80 ? -34.196 -0.762 -16.539 1.00 12.94 109 PHE A CA 1
ATOM 614 C C . PHE A 1 80 ? -35.231 -0.655 -17.645 1.00 14.13 109 PHE A C 1
ATOM 615 O O . PHE A 1 80 ? -34.981 -1.096 -18.769 1.00 15.99 109 PHE A O 1
ATOM 623 N N . GLU A 1 81 ? -36.398 -0.082 -17.339 1.00 14.01 110 GLU A N 1
ATOM 624 C CA . GLU A 1 81 ? -37.454 0.077 -18.334 1.00 16.04 110 GLU A CA 1
ATOM 625 C C . GLU A 1 81 ? -38.010 1.485 -18.228 1.00 15.35 110 GLU A C 1
ATOM 626 O O . GLU A 1 81 ? -38.332 1.947 -17.128 1.00 17.59 110 GLU A O 1
ATOM 632 N N . SER A 1 82 ? -38.084 2.179 -19.354 1.00 14.89 111 SER A N 1
ATOM 633 C CA . SER A 1 82 ? -38.614 3.531 -19.377 1.00 14.99 111 SER A CA 1
ATOM 634 C C . SER A 1 82 ? -40.002 3.522 -19.998 1.00 16.74 111 SER A C 1
ATOM 635 O O . SER A 1 82 ? -40.331 2.655 -20.813 1.00 17.47 111 SER A O 1
ATOM 638 N N . LYS A 1 83 ? -40.811 4.500 -19.591 1.00 18.69 112 LYS A N 1
ATOM 639 C CA . LYS A 1 83 ? -42.142 4.724 -20.142 1.00 19.88 112 LYS A CA 1
ATOM 640 C C . LYS A 1 83 ? -42.343 6.222 -20.311 1.00 19.91 112 LYS A C 1
ATOM 641 O O . LYS A 1 83 ? -42.020 6.997 -19.404 1.00 19.37 112 LYS A O 1
ATOM 647 N N . GLY A 1 84 ? -42.842 6.623 -21.475 1.00 18.88 113 GLY A N 1
ATOM 648 C CA . GLY A 1 84 ? -43.082 8.031 -21.756 1.00 21.94 113 GLY A CA 1
ATOM 649 C C . GLY A 1 84 ? -43.888 8.175 -23.029 1.00 24.89 113 GLY A C 1
ATOM 650 O O . GLY A 1 84 ? -44.098 7.211 -23.770 1.00 25.99 113 GLY A O 1
ATOM 651 N N . THR A 1 85 ? -44.343 9.400 -23.279 1.00 23.13 114 THR A N 1
ATOM 652 C CA . THR A 1 85 ? -45.110 9.681 -24.483 1.00 23.51 114 THR A CA 1
ATOM 653 C C . THR A 1 85 ? -44.351 10.619 -25.410 1.00 23.21 114 THR A C 1
ATOM 654 O O . THR A 1 85 ? -43.576 11.476 -24.976 1.00 29.13 114 THR A O 1
ATOM 658 N N . GLY A 1 86 ? -44.563 10.434 -26.703 1.00 31.11 115 GLY A N 1
ATOM 659 C CA . GLY A 1 86 ? -43.965 11.317 -27.673 1.00 29.15 115 GLY A CA 1
ATOM 660 C C . GLY A 1 86 ? -42.505 11.007 -27.943 1.00 31.23 115 GLY A C 1
ATOM 661 O O . GLY A 1 86 ? -41.962 9.972 -27.548 1.00 35.45 115 GLY A O 1
ATOM 662 N N . ARG A 1 87 ? -41.863 11.938 -28.639 1.00 34.10 116 ARG A N 1
ATOM 663 C CA . ARG A 1 87 ? -40.454 11.803 -28.969 1.00 35.02 116 ARG A CA 1
ATOM 664 C C . ARG A 1 87 ? -39.620 12.432 -27.865 1.00 31.30 116 ARG A C 1
ATOM 665 O O . ARG A 1 87 ? -39.841 13.589 -27.493 1.00 27.16 116 ARG A O 1
ATOM 673 N N . ILE A 1 88 ? -38.684 11.654 -27.326 1.00 27.42 117 ILE A N 1
ATOM 674 C CA . ILE A 1 88 ? -37.826 12.078 -26.222 1.00 26.67 117 ILE A CA 1
ATOM 675 C C . ILE A 1 88 ? -36.404 11.627 -26.526 1.00 24.63 117 ILE A C 1
ATOM 676 O O . ILE A 1 88 ? -36.216 10.492 -26.986 1.00 26.37 117 ILE A O 1
ATOM 681 N N . PRO A 1 89 ? -35.383 12.452 -26.294 1.00 25.51 118 PRO A N 1
ATOM 682 C CA . PRO A 1 89 ? -34.009 11.964 -26.458 1.00 24.28 118 PRO A CA 1
ATOM 683 C C . PRO A 1 89 ? -33.734 10.821 -25.493 1.00 22.40 118 PRO A C 1
ATOM 684 O O . PRO A 1 89 ? -34.292 10.764 -24.397 1.00 21.53 118 PRO A O 1
ATOM 688 N N . ASP A 1 90 ? -32.867 9.902 -25.919 1.00 22.07 119 ASP A N 1
ATOM 689 C CA . ASP A 1 90 ? -32.516 8.761 -25.080 1.00 18.02 119 ASP A CA 1
ATOM 690 C C . ASP A 1 90 ? -31.982 9.217 -23.732 1.00 18.05 119 ASP A C 1
ATOM 691 O O . ASP A 1 90 ? -31.247 10.201 -23.638 1.00 18.10 119 ASP A O 1
ATOM 696 N N . GLN A 1 91 ? -32.306 8.456 -22.694 1.00 14.22 120 GLN A N 1
ATOM 697 C CA . GLN A 1 91 ? -31.618 8.646 -21.428 1.00 14.05 120 GLN A CA 1
ATOM 698 C C . GLN A 1 91 ? -30.288 7.915 -21.455 1.00 13.54 120 GLN A C 1
ATOM 699 O O . GLN A 1 91 ? -30.070 7.011 -22.256 1.00 14.88 120 GLN A O 1
ATOM 705 N N . LEU A 1 92 ? -29.381 8.333 -20.584 1.00 13.98 121 LEU A N 1
ATOM 706 C CA . LEU A 1 92 ? -28.133 7.610 -20.374 1.00 13.78 121 LEU A CA 1
ATOM 707 C C . LEU A 1 92 ? -28.180 6.946 -19.006 1.00 14.74 121 LEU A C 1
ATOM 708 O O . LEU A 1 92 ? -28.545 7.582 -18.013 1.00 15.91 121 LEU A O 1
ATOM 713 N N . VAL A 1 93 ? -27.834 5.661 -18.959 1.00 12.07 122 VAL A N 1
ATOM 714 C CA . VAL A 1 93 ? -27.806 4.888 -17.725 1.00 14.90 122 VAL A CA 1
ATOM 715 C C . VAL A 1 93 ? -26.370 4.457 -17.460 1.00 14.43 122 VAL A C 1
ATOM 716 O O . VAL A 1 93 ? -25.701 3.934 -18.354 1.00 13.28 122 VAL A O 1
ATOM 720 N N . ILE A 1 94 ? -25.898 4.664 -16.232 1.00 13.16 123 ILE A N 1
ATOM 721 C CA . ILE A 1 94 ? -24.611 4.127 -15.799 1.00 13.55 123 ILE A CA 1
ATOM 722 C C . ILE A 1 94 ? -24.883 3.222 -14.608 1.00 12.68 123 ILE A C 1
ATOM 723 O O . ILE A 1 94 ? -25.609 3.607 -13.687 1.00 15.95 123 ILE A O 1
ATOM 728 N N . LEU A 1 95 ? -24.352 1.996 -14.666 1.00 13.79 124 LEU A N 1
ATOM 729 C CA . LEU A 1 95 ? -24.560 0.981 -13.635 1.00 15.94 124 LEU A CA 1
ATOM 730 C C . LEU A 1 95 ? -23.206 0.392 -13.286 1.00 15.96 124 LEU A C 1
ATOM 731 O O . LEU A 1 95 ? -22.510 -0.116 -14.166 1.00 18.84 124 LEU A O 1
ATOM 736 N N . ASP A 1 96 ? -22.834 0.459 -12.013 1.00 16.42 125 ASP A N 1
ATOM 737 C CA . ASP A 1 96 ? -21.590 -0.112 -11.518 1.00 15.18 125 ASP A CA 1
ATOM 738 C C . ASP A 1 96 ? -21.920 -1.248 -10.568 1.00 17.97 125 ASP A C 1
ATOM 739 O O . ASP A 1 96 ? -22.728 -1.066 -9.660 1.00 20.25 125 ASP A O 1
ATOM 744 N N . MET A 1 97 ? -21.315 -2.416 -10.775 1.00 14.96 126 MET A N 1
ATOM 745 C CA . MET A 1 97 ? -21.605 -3.537 -9.899 1.00 16.04 126 MET A CA 1
ATOM 746 C C . MET A 1 97 ? -20.333 -4.157 -9.353 1.00 18.63 126 MET A C 1
ATOM 747 O O . MET A 1 97 ? -19.259 -4.060 -9.954 1.00 19.95 126 MET A O 1
ATOM 752 N N . LYS A 1 98 ? -20.470 -4.758 -8.171 1.00 18.76 127 LYS A N 1
ATOM 753 C CA . LYS A 1 98 ? -19.379 -5.460 -7.515 1.00 19.45 127 LYS A CA 1
ATOM 754 C C . LYS A 1 98 ? -19.886 -6.810 -7.035 1.00 18.95 127 LYS A C 1
ATOM 755 O O . LYS A 1 98 ? -21.033 -6.930 -6.591 1.00 19.89 127 LYS A O 1
ATOM 761 N N . HIS A 1 99 ? -19.046 -7.833 -7.154 1.00 21.35 128 HIS A N 1
ATOM 762 C CA . HIS A 1 99 ? -19.378 -9.167 -6.668 1.00 23.23 128 HIS A CA 1
ATOM 763 C C . HIS A 1 99 ? -18.450 -9.493 -5.503 1.00 27.10 128 HIS A C 1
ATOM 764 O O . HIS A 1 99 ? -17.226 -9.367 -5.624 1.00 29.50 128 HIS A O 1
ATOM 771 N N . GLY A 1 100 ? -19.032 -9.882 -4.372 1.00 26.11 129 GLY A N 1
ATOM 772 C CA . GLY A 1 100 ? -18.270 -10.056 -3.144 1.00 33.89 129 GLY A CA 1
ATOM 773 C C . GLY A 1 100 ? -17.701 -11.446 -2.942 1.00 40.77 129 GLY A C 1
ATOM 774 O O . GLY A 1 100 ? -17.518 -12.198 -3.900 1.00 42.10 129 GLY A O 1
ATOM 775 N N . GLY B 1 1 ? -22.706 2.288 -26.285 1.00 21.89 30 GLY B N 1
ATOM 776 C CA . GLY B 1 1 ? -22.666 1.674 -24.969 1.00 19.98 30 GLY B CA 1
ATOM 777 C C . GLY B 1 1 ? -21.348 0.968 -24.733 1.00 19.51 30 GLY B C 1
ATOM 778 O O . GLY B 1 1 ? -20.676 0.580 -25.680 1.00 20.25 30 GLY B O 1
ATOM 779 N N . SER B 1 2 ? -20.962 0.815 -23.470 1.00 18.42 31 SER B N 1
ATOM 780 C CA . SER B 1 2 ? -19.724 0.126 -23.113 1.00 18.20 31 SER B CA 1
ATOM 781 C C . SER B 1 2 ? -19.980 -0.684 -21.858 1.00 18.47 31 SER B C 1
ATOM 782 O O . SER B 1 2 ? -20.423 -0.135 -20.845 1.00 20.07 31 SER B O 1
ATOM 785 N N . ILE B 1 3 ? -19.703 -1.985 -21.925 1.00 15.87 32 ILE B N 1
ATOM 786 C CA . ILE B 1 3 ? -19.848 -2.885 -20.789 1.00 18.06 32 ILE B CA 1
ATOM 787 C C . ILE B 1 3 ? -18.473 -3.447 -20.488 1.00 19.88 32 ILE B C 1
ATOM 788 O O . ILE B 1 3 ? -17.767 -3.880 -21.409 1.00 21.96 32 ILE B O 1
ATOM 793 N N . SER B 1 4 ? -18.093 -3.451 -19.213 1.00 19.30 33 SER B N 1
ATOM 794 C CA . SER B 1 4 ? -16.974 -4.265 -18.739 1.00 17.50 33 SER B CA 1
ATOM 795 C C . SER B 1 4 ? -17.498 -5.198 -17.654 1.00 19.39 33 SER B C 1
ATOM 796 O O . SER B 1 4 ? -18.298 -4.791 -16.809 1.00 19.75 33 SER B O 1
ATOM 799 N N . PHE B 1 5 ? -17.098 -6.470 -17.699 1.00 15.72 34 PHE B N 1
ATOM 800 C CA . PHE B 1 5 ? -17.493 -7.383 -16.638 1.00 16.62 34 PHE B CA 1
ATOM 801 C C . PHE B 1 5 ? -16.463 -8.489 -16.530 1.00 16.27 34 PHE B C 1
ATOM 802 O O . PHE B 1 5 ? -15.696 -8.740 -17.459 1.00 15.49 34 PHE B O 1
ATOM 810 N N . HIS B 1 6 ? -16.456 -9.139 -15.375 1.00 15.17 35 HIS B N 1
ATOM 811 C CA . HIS B 1 6 ? -15.697 -10.366 -15.205 1.00 13.24 35 HIS B CA 1
ATOM 812 C C . HIS B 1 6 ? -16.590 -11.549 -15.513 1.00 13.85 35 HIS B C 1
ATOM 813 O O . HIS B 1 6 ? -17.797 -11.517 -15.306 1.00 16.47 35 HIS B O 1
ATOM 820 N N . LEU B 1 7 ? -15.982 -12.606 -16.055 1.00 12.61 36 LEU B N 1
ATOM 821 C CA . LEU B 1 7 ? -16.716 -13.789 -16.468 1.00 14.61 36 LE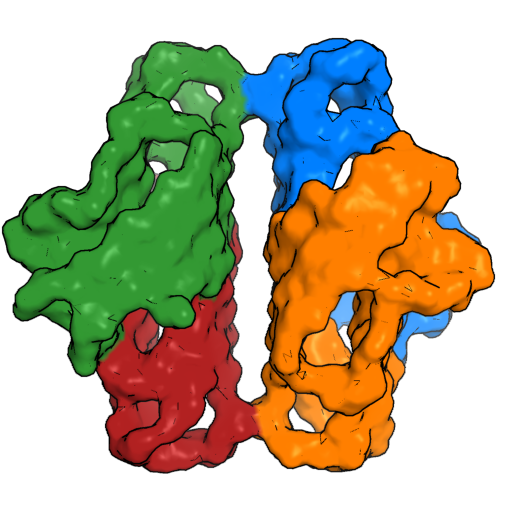U B CA 1
ATOM 822 C C . LEU B 1 7 ? -16.032 -14.975 -15.817 1.00 16.25 36 LEU B C 1
ATOM 823 O O . LEU B 1 7 ? -14.962 -15.406 -16.289 1.00 16.50 36 LEU B O 1
ATOM 828 N N . PRO B 1 8 ? -16.585 -15.520 -14.742 1.00 16.60 37 PRO B N 1
ATOM 829 C CA . PRO B 1 8 ? -16.020 -16.740 -14.158 1.00 17.89 37 PRO B CA 1
ATOM 830 C C . PRO B 1 8 ? -16.161 -17.930 -15.098 1.00 15.63 37 PRO B C 1
ATOM 831 O O . PRO B 1 8 ? -16.966 -17.942 -16.028 1.00 17.08 37 PRO B O 1
ATOM 835 N N . VAL B 1 9 ? -15.362 -18.967 -14.828 1.00 16.18 38 VAL B N 1
ATOM 836 C CA . VAL B 1 9 ? -15.433 -20.173 -15.641 1.00 19.95 38 VAL B CA 1
ATOM 837 C C . VAL B 1 9 ? -16.819 -20.811 -15.547 1.00 17.30 38 VAL B C 1
ATOM 838 O O . VAL B 1 9 ? -17.466 -20.812 -14.490 1.00 19.89 38 VAL B O 1
ATOM 842 N N . ASN B 1 10 ? -17.277 -21.350 -16.679 1.00 17.82 39 ASN B N 1
ATOM 843 C CA . ASN B 1 10 ? -18.558 -22.048 -16.794 1.00 16.68 39 ASN B CA 1
ATOM 844 C C . ASN B 1 10 ? -19.730 -21.152 -16.421 1.00 19.95 39 ASN B C 1
ATOM 845 O O . ASN B 1 10 ? -20.707 -21.601 -15.829 1.00 21.15 39 ASN B O 1
ATOM 850 N N A SER B 1 11 ? -19.636 -19.869 -16.764 0.36 17.00 40 SER B N 1
ATOM 851 N N B SER B 1 11 ? -19.640 -19.880 -16.803 0.64 16.88 40 SER B N 1
ATOM 852 C CA A SER B 1 11 ? -20.709 -18.926 -16.482 0.36 18.25 40 SER B CA 1
ATOM 853 C CA B SER B 1 11 ? -20.670 -18.896 -16.499 0.64 18.37 40 SER B CA 1
ATOM 854 C C A SER B 1 11 ? -21.078 -18.186 -17.759 0.36 16.45 40 SER B C 1
ATOM 855 C C B SER B 1 11 ? -21.081 -18.190 -17.779 0.64 16.16 40 SER B C 1
ATOM 856 O O A SER B 1 11 ? -20.374 -18.254 -18.767 0.36 17.32 40 SER B O 1
ATOM 857 O O B SER B 1 11 ? -20.406 -18.276 -18.804 0.64 16.47 40 SER B O 1
ATOM 862 N N . ARG B 1 12 ? -22.204 -17.477 -17.698 1.00 16.16 41 ARG B N 1
ATOM 863 C CA . ARG B 1 12 ? -22.732 -16.728 -18.828 1.00 13.83 41 ARG B CA 1
ATOM 864 C C . ARG B 1 12 ? -23.242 -15.380 -18.338 1.00 14.54 41 ARG B C 1
ATOM 865 O O . ARG B 1 12 ? -23.905 -15.291 -17.300 1.00 15.31 41 ARG B O 1
ATOM 873 N N . LYS B 1 13 ? -22.908 -14.322 -19.076 1.00 12.07 42 LYS B N 1
ATOM 874 C CA . LYS B 1 13 ? -23.471 -13.005 -18.816 1.00 13.29 42 LYS B CA 1
ATOM 875 C C . LYS B 1 13 ? -23.985 -12.437 -20.130 1.00 13.63 42 LYS B C 1
ATOM 876 O O . LYS B 1 13 ? -23.347 -12.603 -21.171 1.00 12.94 42 LYS B O 1
ATOM 882 N N . CYS B 1 14 ? -25.144 -11.777 -20.071 1.00 15.06 43 CYS B N 1
ATOM 883 C CA . CYS B 1 14 ? -25.857 -11.346 -21.264 1.00 14.41 43 CYS B CA 1
ATOM 884 C C . CYS B 1 14 ? -26.357 -9.926 -21.096 1.00 14.51 43 CYS B C 1
ATOM 885 O O . CYS B 1 14 ? -26.749 -9.514 -20.003 1.00 15.53 43 CYS B O 1
ATOM 888 N N . LEU B 1 15 ? -26.370 -9.194 -22.204 1.00 11.46 44 LEU B N 1
ATOM 889 C CA . LEU B 1 15 ? -27.040 -7.906 -22.297 1.00 11.94 44 LEU B CA 1
ATOM 890 C C . LEU B 1 15 ? -28.297 -8.117 -23.126 1.00 12.68 44 LEU B C 1
ATOM 891 O O . LEU B 1 15 ? -28.206 -8.549 -24.286 1.00 13.47 44 LEU B O 1
ATOM 896 N N . ARG B 1 16 ? -29.464 -7.819 -22.551 1.00 12.53 45 ARG B N 1
ATOM 897 C CA . ARG B 1 16 ? -30.737 -7.987 -23.249 1.00 15.69 45 ARG B CA 1
ATOM 898 C C . ARG B 1 16 ? -31.275 -6.607 -23.589 1.00 13.89 45 ARG B C 1
ATOM 899 O O . ARG B 1 16 ? -31.254 -5.707 -22.747 1.00 15.68 45 ARG B O 1
ATOM 907 N N . GLU B 1 17 ? -31.694 -6.424 -24.837 1.00 12.82 46 GLU B N 1
ATOM 908 C CA . GLU B 1 17 ? -32.166 -5.124 -25.295 1.00 12.85 46 GLU B CA 1
ATOM 909 C C . GLU B 1 17 ? -33.504 -5.279 -25.995 1.00 13.38 46 GLU B C 1
ATOM 910 O O . GLU B 1 17 ? -33.628 -6.064 -26.941 1.00 14.65 46 GLU B O 1
ATOM 916 N N . GLU B 1 18 ? -34.492 -4.502 -25.557 1.00 12.95 47 GLU B N 1
ATOM 917 C CA . GLU B 1 18 ? -35.828 -4.503 -26.139 1.00 14.54 47 GLU B CA 1
ATOM 918 C C . GLU B 1 18 ? -36.125 -3.057 -26.529 1.00 16.16 47 GLU B C 1
ATOM 919 O O . GLU B 1 18 ? -36.642 -2.287 -25.724 1.00 16.71 47 GLU B O 1
ATOM 925 N N . ILE B 1 19 ? -35.794 -2.695 -27.770 1.00 16.85 48 ILE B N 1
ATOM 926 C CA . ILE B 1 19 ? -35.905 -1.313 -28.235 1.00 16.77 48 ILE B CA 1
ATOM 927 C C . ILE B 1 19 ? -37.117 -1.082 -29.136 1.00 25.31 48 ILE B C 1
ATOM 928 O O . ILE B 1 19 ? -37.575 0.069 -29.259 1.00 28.12 48 ILE B O 1
ATOM 933 N N . HIS B 1 20 ? -37.668 -2.133 -29.736 1.00 26.16 49 HIS B N 1
ATOM 934 C CA . HIS B 1 20 ? -38.915 -2.068 -30.500 1.00 22.61 49 HIS B CA 1
ATOM 935 C C . HIS B 1 20 ? -38.777 -1.169 -31.723 1.00 24.44 49 HIS B C 1
ATOM 936 O O . HIS B 1 20 ? -39.732 -0.503 -32.123 1.00 30.55 49 HIS B O 1
ATOM 943 N N . LYS B 1 21 ? -37.589 -1.146 -32.318 1.00 25.51 50 LYS B N 1
ATOM 944 C CA . LYS B 1 21 ? -37.324 -0.379 -33.528 1.00 28.06 50 LYS B CA 1
ATOM 945 C C . LYS B 1 21 ? -36.505 -1.236 -34.481 1.00 29.18 50 LYS B C 1
ATOM 946 O O . LYS B 1 21 ? -35.813 -2.170 -34.067 1.00 23.75 50 LYS B O 1
ATOM 952 N N . ASP B 1 22 ? -36.612 -0.923 -35.775 1.00 26.13 51 ASP B N 1
ATOM 953 C CA . ASP B 1 22 ? -35.723 -1.516 -36.770 1.00 27.60 51 ASP B CA 1
ATOM 954 C C . ASP B 1 22 ? -34.338 -0.892 -36.644 1.00 26.24 51 ASP B C 1
ATOM 955 O O . ASP B 1 22 ? -34.184 0.323 -36.807 1.00 27.57 51 ASP B O 1
ATOM 960 N N . LEU B 1 23 ? -33.326 -1.712 -36.366 1.00 22.18 52 LEU B N 1
ATOM 961 C CA . LEU B 1 23 ? -31.997 -1.202 -36.074 1.00 25.32 52 LEU B CA 1
ATOM 962 C C . LEU B 1 23 ? -30.933 -1.980 -36.831 1.00 21.77 52 LEU B C 1
ATOM 963 O O . LEU B 1 23 ? -31.076 -3.175 -37.087 1.00 21.31 52 LEU B O 1
ATOM 968 N N . LEU B 1 24 ? -29.846 -1.291 -37.160 1.00 19.40 53 LEU B N 1
ATOM 969 C CA . LEU B 1 24 ? -28.579 -1.949 -37.440 1.00 19.03 53 LEU B CA 1
ATOM 970 C C . LEU B 1 24 ? -27.728 -1.864 -36.184 1.00 19.62 53 LEU B C 1
ATOM 971 O O . LEU B 1 24 ? -27.378 -0.769 -35.736 1.00 21.74 53 LEU B O 1
ATOM 976 N N . VAL B 1 25 ? -27.419 -3.012 -35.606 1.00 16.89 54 VAL B N 1
ATOM 977 C CA . VAL B 1 25 ? -26.630 -3.079 -34.387 1.00 16.27 54 VAL B CA 1
ATOM 978 C C . VAL B 1 25 ? -25.224 -3.497 -34.765 1.00 19.32 54 VAL B C 1
ATOM 979 O O . VAL B 1 25 ? -25.043 -4.491 -35.473 1.00 18.30 54 VAL B O 1
ATOM 983 N N . THR B 1 26 ? -24.226 -2.757 -34.292 1.00 19.23 55 THR B N 1
ATOM 984 C CA . THR B 1 26 ? -22.836 -3.154 -34.450 1.00 18.56 55 THR B CA 1
ATOM 985 C C . THR B 1 26 ? -22.167 -3.167 -33.085 1.00 18.62 55 THR B C 1
ATOM 986 O O . THR B 1 26 ? -22.604 -2.494 -32.142 1.00 20.70 55 THR B O 1
ATOM 990 N N . GLY B 1 27 ? -21.123 -3.976 -32.977 1.00 16.92 56 GLY B N 1
ATOM 991 C CA . GLY B 1 27 ? -20.430 -4.113 -31.713 1.00 18.89 56 GLY B CA 1
ATOM 992 C C . GLY B 1 27 ? -19.000 -4.540 -31.921 1.00 19.93 56 GLY B C 1
ATOM 993 O O . GLY B 1 27 ? -18.624 -5.060 -32.979 1.00 19.97 56 GLY B O 1
ATOM 994 N N . ALA B 1 28 ? -18.197 -4.298 -30.892 1.00 15.85 57 ALA B N 1
ATOM 995 C CA . ALA B 1 28 ? -16.832 -4.787 -30.808 1.00 18.04 57 ALA B CA 1
ATOM 996 C C . ALA B 1 28 ? -16.648 -5.370 -29.420 1.00 17.94 57 ALA B C 1
ATOM 997 O O . ALA B 1 28 ? -17.268 -4.906 -28.463 1.00 19.53 57 ALA B O 1
ATOM 999 N N . TYR B 1 29 ? -15.821 -6.407 -29.309 1.00 15.56 58 TYR B N 1
ATOM 1000 C CA . TYR B 1 29 ? -15.622 -7.042 -28.015 1.00 14.59 58 TYR B CA 1
ATOM 1001 C C . TYR B 1 29 ? -14.174 -7.483 -27.880 1.00 15.40 58 TYR B C 1
ATOM 1002 O O . TYR B 1 29 ? -13.477 -7.714 -28.873 1.00 16.05 58 TYR B O 1
ATOM 1011 N N . GLU B 1 30 ? -13.748 -7.635 -26.634 1.00 14.41 59 GLU B N 1
ATOM 1012 C CA . GLU B 1 30 ? -12.430 -8.170 -26.311 1.00 15.84 59 GLU B CA 1
ATOM 1013 C C . GLU B 1 30 ? -12.555 -9.005 -25.045 1.00 15.62 59 GLU B C 1
ATOM 1014 O O . GLU B 1 30 ? -12.982 -8.498 -24.006 1.00 15.12 59 GLU B O 1
ATOM 1020 N N . ILE B 1 31 ? -12.163 -10.272 -25.127 1.00 14.28 60 ILE B N 1
ATOM 1021 C CA . ILE B 1 31 ? -12.155 -11.181 -23.987 1.00 16.67 60 ILE B CA 1
ATOM 1022 C C . ILE B 1 31 ? -10.700 -11.380 -23.596 1.00 19.26 60 ILE B C 1
ATOM 1023 O O . ILE B 1 31 ? -9.891 -11.804 -24.431 1.00 21.20 60 ILE B O 1
ATOM 1028 N N . THR B 1 32 ? -10.353 -11.032 -22.359 1.00 16.93 61 THR B N 1
ATOM 1029 C CA . THR B 1 32 ? -8.968 -11.118 -21.902 1.00 18.69 61 THR B CA 1
ATOM 1030 C C . THR B 1 32 ? -8.846 -12.219 -20.868 1.00 21.79 61 THR B C 1
ATOM 1031 O O . THR B 1 32 ? -9.618 -12.263 -19.904 1.00 20.40 61 THR B O 1
ATOM 1035 N N . ASP B 1 33 ? -7.870 -13.101 -21.082 1.00 20.20 62 ASP B N 1
ATOM 1036 C CA . ASP B 1 33 ? -7.651 -14.285 -20.258 1.00 21.20 62 ASP B CA 1
ATOM 1037 C C . ASP B 1 33 ? -6.184 -14.274 -19.848 1.00 22.94 62 ASP B C 1
ATOM 1038 O O . ASP B 1 33 ? -5.310 -14.617 -20.649 1.00 26.24 62 ASP B O 1
ATOM 1043 N N . GLN B 1 34 ? -5.923 -13.885 -18.601 1.00 20.92 63 GLN B N 1
ATOM 1044 C CA . GLN B 1 34 ? -4.554 -13.839 -18.104 1.00 25.39 63 GLN B CA 1
ATOM 1045 C C . GLN B 1 34 ? -3.925 -15.220 -17.987 1.00 24.18 63 GLN B C 1
ATOM 1046 O O . GLN B 1 34 ? -2.699 -15.315 -17.854 1.00 25.66 63 GLN B O 1
ATOM 1052 N N . SER B 1 35 ? -4.717 -16.286 -18.036 1.00 22.06 64 SER B N 1
ATOM 1053 C CA . SER B 1 35 ? -4.173 -17.626 -17.880 1.00 20.92 64 SER B CA 1
ATOM 1054 C C . SER B 1 35 ? -3.673 -18.220 -19.190 1.00 23.48 64 SER B C 1
ATOM 1055 O O . SER B 1 35 ? -3.082 -19.299 -19.164 1.00 26.44 64 SER B O 1
ATOM 1058 N N . GLY B 1 36 ? -3.920 -17.571 -20.322 1.00 22.32 65 GLY B N 1
ATOM 1059 C CA . GLY B 1 36 ? -3.478 -18.118 -21.597 1.00 27.13 65 GLY B CA 1
ATOM 1060 C C . GLY B 1 36 ? -4.094 -19.455 -21.964 1.00 27.37 65 GLY B C 1
ATOM 1061 O O . GLY B 1 36 ? -3.407 -20.317 -22.523 1.00 27.83 65 GLY B O 1
ATOM 1062 N N . GLY B 1 37 ? -5.377 -19.643 -21.664 1.00 20.83 66 GLY B N 1
ATOM 1063 C CA . GLY B 1 37 ? -6.056 -20.860 -22.060 1.00 23.26 66 GLY B CA 1
ATOM 1064 C C . GLY B 1 37 ? -5.964 -22.001 -21.076 1.00 24.58 66 GLY B C 1
ATOM 1065 O O . GLY B 1 37 ? -6.131 -23.159 -21.480 1.00 26.76 66 GLY B O 1
ATOM 1066 N N . ALA B 1 38 ? -5.714 -21.719 -19.801 1.00 22.70 67 ALA B N 1
ATOM 1067 C CA . ALA B 1 38 ? -5.641 -22.771 -18.798 1.00 21.37 67 ALA B CA 1
ATOM 1068 C C . ALA B 1 38 ? -6.978 -23.495 -18.680 1.00 24.46 67 ALA B C 1
ATOM 1069 O O . ALA B 1 38 ? -8.042 -22.921 -18.919 1.00 23.48 67 ALA B O 1
ATOM 1071 N N . GLY B 1 39 ? -6.912 -24.781 -18.340 1.00 22.14 68 GLY B N 1
ATOM 1072 C CA . GLY B 1 39 ? -8.116 -25.573 -18.158 1.00 23.05 68 GLY B CA 1
ATOM 1073 C C . GLY B 1 39 ? -8.976 -25.709 -19.395 1.00 22.82 68 GLY B C 1
ATOM 1074 O O . GLY B 1 39 ? -10.183 -25.949 -19.277 1.00 28.24 68 GLY B O 1
ATOM 1075 N N . GLY B 1 40 ? -8.391 -25.561 -20.581 1.00 25.53 69 GLY B N 1
ATOM 1076 C CA . GLY B 1 40 ? -9.172 -25.650 -21.799 1.00 24.48 69 GLY B CA 1
ATOM 1077 C C . GLY B 1 40 ? -10.164 -24.526 -21.951 1.00 26.15 69 GLY B C 1
ATOM 1078 O O . GLY B 1 40 ? -11.166 -24.675 -22.654 1.00 25.80 69 GLY B O 1
ATOM 1079 N N . LEU B 1 41 ? -9.908 -23.404 -21.294 1.00 23.03 70 LEU B N 1
ATOM 1080 C CA . LEU B 1 41 ? -10.862 -22.308 -21.265 1.00 18.87 70 LEU B CA 1
ATOM 1081 C C . LEU B 1 41 ? -11.141 -21.785 -22.663 1.00 20.98 70 LEU B C 1
ATOM 1082 O O . LEU B 1 41 ? -10.224 -21.505 -23.440 1.00 23.53 70 LEU B O 1
ATOM 1087 N N . ARG B 1 42 ? -12.422 -21.649 -22.981 1.00 20.10 71 ARG B N 1
ATOM 1088 C CA . ARG B 1 42 ? -12.832 -21.048 -24.235 1.00 18.46 71 ARG B CA 1
ATOM 1089 C C . ARG B 1 42 ? -14.104 -20.275 -23.959 1.00 18.61 71 ARG B C 1
ATOM 1090 O O . ARG B 1 42 ? -14.830 -20.567 -23.004 1.00 20.17 71 ARG B O 1
ATOM 1098 N N . THR B 1 43 ? -14.385 -19.310 -24.828 1.00 18.76 72 THR B N 1
ATOM 1099 C CA . THR B 1 43 ? -15.528 -18.429 -24.655 1.00 16.54 72 THR B CA 1
ATOM 1100 C C . THR B 1 43 ? -16.326 -18.370 -25.941 1.00 15.95 72 THR B C 1
ATOM 1101 O O . THR B 1 43 ? -15.760 -18.210 -27.023 1.00 18.52 72 THR B O 1
ATOM 1105 N N . HIS B 1 44 ? -17.641 -18.467 -25.818 1.00 14.22 73 HIS B N 1
ATOM 1106 C CA . HIS B 1 44 ? -18.524 -18.396 -26.966 1.00 17.48 73 HIS B CA 1
ATOM 1107 C C . HIS B 1 44 ? -19.369 -17.137 -26.881 1.00 17.52 73 HIS B C 1
ATOM 1108 O O . HIS B 1 44 ? -19.893 -16.800 -25.815 1.00 18.34 73 HIS B O 1
ATOM 1115 N N . LEU B 1 45 ? -19.508 -16.463 -28.013 1.00 14.60 74 LEU B N 1
ATOM 1116 C CA . LEU B 1 45 ? -20.372 -15.300 -28.155 1.00 14.22 74 LEU B CA 1
ATOM 1117 C C . LEU B 1 45 ? -21.600 -15.730 -28.942 1.00 14.52 74 LEU B C 1
ATOM 1118 O O . LEU B 1 45 ? -21.469 -16.282 -30.036 1.00 16.20 74 LEU B O 1
ATOM 1123 N N . LYS B 1 46 ? -22.785 -15.488 -28.389 1.00 13.10 75 LYS B N 1
ATOM 1124 C CA . LYS B 1 46 ? -24.003 -15.831 -29.109 1.00 13.41 75 LYS B CA 1
ATOM 1125 C C . LYS B 1 46 ? -25.001 -14.699 -28.962 1.00 16.16 75 LYS B C 1
ATOM 1126 O O . LYS B 1 46 ? -25.281 -14.259 -27.840 1.00 15.41 75 LYS B O 1
ATOM 1132 N N . ILE B 1 47 ? -25.545 -14.242 -30.085 1.00 13.45 76 ILE B N 1
ATOM 1133 C CA . ILE B 1 47 ? -26.563 -13.196 -30.105 1.00 13.95 76 ILE B CA 1
ATOM 1134 C C . ILE B 1 47 ? -27.839 -13.796 -30.672 1.00 14.35 76 ILE B C 1
ATOM 1135 O O . ILE B 1 47 ? -27.829 -14.342 -31.782 1.00 15.35 76 ILE B O 1
ATOM 1140 N N . THR B 1 48 ? -28.933 -13.701 -29.911 1.00 13.84 77 THR B N 1
ATOM 1141 C CA . THR B 1 48 ? -30.181 -14.372 -30.259 1.00 15.13 77 THR B CA 1
ATOM 1142 C C . THR B 1 48 ? -31.363 -13.420 -30.140 1.00 14.98 77 THR B C 1
ATOM 1143 O O . THR B 1 48 ? -31.319 -12.441 -29.394 1.00 16.73 77 THR B O 1
ATOM 1147 N N . ASP B 1 49 ? -32.427 -13.723 -30.887 1.00 19.63 78 ASP B N 1
ATOM 1148 C CA . ASP B 1 49 ? -33.702 -13.031 -30.723 1.00 19.49 78 ASP B CA 1
ATOM 1149 C C . ASP B 1 49 ? -34.540 -13.737 -29.649 1.00 19.96 78 ASP B C 1
ATOM 1150 O O . ASP B 1 49 ? -34.095 -14.688 -29.012 1.00 20.52 78 ASP B O 1
ATOM 1155 N N . SER B 1 50 ? -35.782 -13.269 -29.443 1.00 24.75 79 SER B N 1
ATOM 1156 C CA . SER B 1 50 ? -36.597 -13.769 -28.335 1.00 25.72 79 SER B CA 1
ATOM 1157 C C . SER B 1 50 ? -36.956 -15.245 -28.468 1.00 29.30 79 SER B C 1
ATOM 1158 O O . SER B 1 50 ? -37.237 -15.895 -27.451 1.00 31.74 79 SER B O 1
ATOM 1161 N N . ALA B 1 51 ? -36.937 -15.788 -29.686 1.00 32.12 80 ALA B N 1
ATOM 1162 C CA . ALA B 1 51 ? -37.244 -17.189 -29.934 1.00 30.60 80 ALA B CA 1
ATOM 1163 C C . ALA B 1 51 ? -36.001 -18.068 -29.976 1.00 32.89 80 ALA B C 1
ATOM 1164 O O . ALA B 1 51 ? -36.112 -19.269 -30.250 1.00 35.57 80 ALA B O 1
ATOM 1166 N N . GLY B 1 52 ? -34.826 -17.503 -29.713 1.00 26.07 81 GLY B N 1
ATOM 1167 C CA . GLY B 1 52 ? -33.599 -18.268 -29.732 1.00 24.43 81 GLY B CA 1
ATOM 1168 C C . GLY B 1 52 ? -32.948 -18.413 -31.089 1.00 25.36 81 GLY B C 1
ATOM 1169 O O . GLY B 1 52 ? -31.969 -19.162 -31.201 1.00 27.53 81 GLY B O 1
ATOM 1170 N N . HIS B 1 53 ? -33.456 -17.733 -32.121 1.00 26.15 82 HIS B N 1
ATOM 1171 C CA . HIS B 1 53 ? -32.787 -17.730 -33.419 1.00 25.42 82 HIS B CA 1
ATOM 1172 C C . HIS B 1 53 ? -31.468 -16.976 -33.322 1.00 26.62 82 HIS B C 1
ATOM 1173 O O . HIS B 1 53 ? -31.393 -15.916 -32.696 1.00 19.41 82 HIS B O 1
ATOM 1180 N N . ILE B 1 54 ? -30.434 -17.504 -33.972 1.00 21.60 83 ILE B N 1
ATOM 1181 C CA . ILE B 1 54 ? -29.103 -16.902 -33.908 1.00 20.95 83 ILE B CA 1
ATOM 1182 C C . ILE B 1 54 ? -29.036 -15.719 -34.866 1.00 21.68 83 ILE B C 1
ATOM 1183 O O . ILE B 1 54 ? -29.246 -15.866 -36.077 1.00 25.78 83 ILE B O 1
ATOM 1188 N N . LEU B 1 55 ? -28.734 -14.542 -34.331 1.00 17.82 84 LEU B N 1
ATOM 1189 C CA . LEU B 1 55 ? -28.472 -13.363 -35.138 1.00 16.42 84 LEU B CA 1
ATOM 1190 C C . LEU B 1 55 ? -26.999 -13.225 -35.486 1.00 20.11 84 LEU B C 1
ATOM 1191 O O . LEU B 1 55 ? -26.666 -12.704 -36.557 1.00 21.46 84 LEU B O 1
ATOM 1196 N N . TYR B 1 56 ? -26.119 -13.695 -34.602 1.00 17.24 85 TYR B N 1
ATOM 1197 C CA . TYR B 1 56 ? -24.675 -13.675 -34.770 1.00 17.92 85 TYR B CA 1
ATOM 1198 C C . TYR B 1 56 ? -24.087 -14.635 -33.751 1.00 19.24 85 TYR B C 1
ATOM 1199 O O . TYR B 1 56 ? -24.578 -14.708 -32.623 1.00 18.70 85 TYR B O 1
ATOM 1208 N N . ALA B 1 57 ? -23.034 -15.352 -34.134 1.00 16.55 86 ALA B N 1
ATOM 1209 C CA . ALA B 1 57 ? -22.346 -16.198 -33.169 1.00 16.81 86 ALA B CA 1
ATOM 1210 C C . ALA B 1 57 ? -20.883 -16.373 -33.552 1.00 20.61 86 ALA B C 1
ATOM 1211 O O . ALA B 1 57 ? -20.523 -16.394 -34.735 1.00 22.13 86 ALA B O 1
ATOM 1213 N N . LYS B 1 58 ? -20.049 -16.522 -32.529 1.00 18.33 87 LYS B N 1
ATOM 1214 C CA . LYS B 1 58 ? -18.627 -16.807 -32.699 1.00 18.62 87 LYS B CA 1
ATOM 1215 C C . LYS B 1 58 ? -18.245 -17.819 -31.631 1.00 19.63 87 LYS B C 1
ATOM 1216 O O . LYS B 1 58 ? -18.265 -17.501 -30.438 1.00 20.04 87 LYS B O 1
ATOM 1222 N N . GLU B 1 59 ? -17.930 -19.039 -32.052 1.00 21.82 88 GLU B N 1
ATOM 1223 C CA . GLU B 1 59 ? -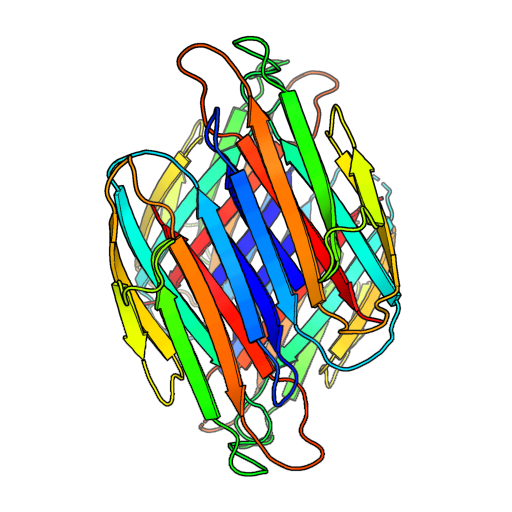17.296 -20.001 -31.165 1.00 21.99 88 GLU B CA 1
ATOM 1224 C C . GLU B 1 59 ? -15.834 -19.626 -30.963 1.00 24.05 88 GLU B C 1
ATOM 1225 O O . GLU B 1 59 ? -15.182 -19.094 -31.865 1.00 27.03 88 GLU B O 1
ATOM 1231 N N . ASP B 1 60 ? -15.304 -19.935 -29.784 1.00 27.40 89 ASP B N 1
ATOM 1232 C CA . ASP B 1 60 ? -13.895 -19.659 -29.480 1.00 23.61 89 ASP B CA 1
ATOM 1233 C C . ASP B 1 60 ? -13.563 -18.199 -29.774 1.00 24.66 89 ASP B C 1
ATOM 1234 O O . ASP B 1 60 ? -12.620 -17.869 -30.502 1.00 25.42 89 ASP B O 1
ATOM 1239 N N . ALA B 1 61 ? -14.381 -17.320 -29.203 1.00 17.69 90 ALA B N 1
ATOM 1240 C CA . ALA B 1 61 ? -14.261 -15.888 -29.414 1.00 18.15 90 ALA B CA 1
ATOM 1241 C C . ALA B 1 61 ? -13.090 -15.327 -28.616 1.00 16.93 90 ALA B C 1
ATOM 1242 O O . ALA B 1 61 ? -12.811 -15.773 -27.500 1.00 20.14 90 ALA B O 1
ATOM 1244 N N . THR B 1 62 ? -12.397 -14.343 -29.200 1.00 16.11 91 THR B N 1
ATOM 1245 C CA . THR B 1 62 ? -11.300 -13.672 -28.514 1.00 16.81 91 THR B CA 1
ATOM 1246 C C . THR B 1 62 ? -11.491 -12.162 -28.560 1.00 19.65 91 THR B C 1
ATOM 1247 O O . THR B 1 62 ? -11.863 -11.539 -27.561 1.00 19.39 91 THR B O 1
ATOM 1251 N N . LYS B 1 63 ? -11.244 -11.574 -29.722 1.00 17.98 92 LYS B N 1
ATOM 1252 C CA . LYS B 1 63 ? -11.420 -10.154 -29.963 1.00 18.09 92 LYS B CA 1
ATOM 1253 C C . LYS B 1 63 ? -11.991 -10.007 -31.364 1.00 19.96 92 LYS B C 1
ATOM 1254 O O . LYS B 1 63 ? -11.594 -10.735 -32.280 1.00 21.60 92 LYS B O 1
ATOM 1260 N N . GLY B 1 64 ? -12.959 -9.111 -31.538 1.00 17.58 93 GLY B N 1
ATOM 1261 C CA . GLY B 1 64 ? -13.526 -8.961 -32.862 1.00 17.04 93 GLY B CA 1
ATOM 1262 C C . GLY B 1 64 ? -14.724 -8.035 -32.873 1.00 19.18 93 GLY B C 1
ATOM 1263 O O . GLY B 1 64 ? -14.943 -7.263 -31.940 1.00 19.10 93 GLY B O 1
ATOM 1264 N N . LYS B 1 65 ? -15.484 -8.125 -33.964 1.00 18.57 94 LYS B N 1
ATOM 1265 C CA . LYS B 1 65 ? -16.607 -7.242 -34.238 1.00 19.52 94 LYS B CA 1
ATOM 1266 C C . LYS B 1 65 ? -17.792 -8.076 -34.700 1.00 20.60 94 LYS B C 1
ATOM 1267 O O . LYS B 1 65 ? -17.642 -9.219 -35.139 1.00 21.48 94 LYS B O 1
ATOM 1273 N N . PHE B 1 66 ? -18.980 -7.492 -34.596 1.00 17.34 95 PHE B N 1
ATOM 1274 C CA . PHE B 1 66 ? -20.182 -8.122 -35.116 1.00 18.87 95 PHE B CA 1
ATOM 1275 C C . PHE B 1 66 ? -21.138 -7.050 -35.615 1.00 17.09 95 PHE B C 1
ATOM 1276 O O . PHE B 1 66 ? -20.999 -5.864 -35.299 1.00 16.85 95 PHE B O 1
ATOM 1284 N N . ALA B 1 67 ? -22.110 -7.491 -36.408 1.00 16.20 96 ALA B N 1
ATOM 1285 C CA . ALA B 1 67 ? -23.178 -6.654 -36.923 1.00 17.79 96 ALA B CA 1
ATOM 1286 C C . ALA B 1 67 ? -24.392 -7.531 -37.192 1.00 17.96 96 ALA B C 1
ATOM 1287 O O . ALA B 1 67 ? -24.258 -8.700 -37.569 1.00 20.11 96 ALA B O 1
ATOM 1289 N N . PHE B 1 68 ? -25.576 -6.960 -36.981 1.00 16.22 97 PHE B N 1
ATOM 1290 C CA . PHE B 1 68 ? -26.821 -7.650 -37.297 1.00 18.28 97 PHE B CA 1
ATOM 1291 C C . PHE B 1 68 ? -27.948 -6.632 -37.347 1.00 20.38 97 PHE B C 1
ATOM 1292 O O . PHE B 1 68 ? -27.857 -5.554 -36.764 1.00 18.17 97 PHE B O 1
ATOM 1300 N N . THR B 1 69 ? -29.011 -6.982 -38.058 1.00 28.00 98 THR B N 1
ATOM 1301 C CA . THR B 1 69 ? -30.200 -6.144 -38.094 1.00 24.90 98 THR B CA 1
ATOM 1302 C C . THR B 1 69 ? -31.295 -6.740 -37.214 1.00 26.81 98 THR B C 1
ATOM 1303 O O . THR B 1 69 ? -31.332 -7.943 -36.942 1.00 28.85 98 THR B O 1
ATOM 1307 N N . THR B 1 70 ? -32.183 -5.872 -36.755 1.00 26.90 99 THR B N 1
ATOM 1308 C CA . THR B 1 70 ? -33.327 -6.286 -35.958 1.00 31.80 99 THR B CA 1
ATOM 1309 C C . THR B 1 70 ? -34.575 -5.584 -36.457 1.00 35.02 99 THR B C 1
ATOM 1310 O O . THR B 1 70 ? -34.514 -4.468 -36.982 1.00 36.04 99 THR B O 1
ATOM 1314 N N . GLU B 1 71 ? -35.709 -6.248 -36.272 1.00 33.78 100 GLU B N 1
ATOM 1315 C CA . GLU B 1 71 ? -37.012 -5.688 -36.577 1.00 38.32 100 GLU B CA 1
ATOM 1316 C C . GLU B 1 71 ? -37.609 -5.063 -35.323 1.00 32.47 100 GLU B C 1
ATOM 1317 O O . GLU B 1 71 ? -37.234 -5.392 -34.198 1.00 32.81 100 GLU B O 1
ATOM 1323 N N . ASP B 1 72 ? -38.551 -4.144 -35.530 1.00 32.22 101 ASP B N 1
ATOM 1324 C CA . ASP B 1 72 ? -39.167 -3.479 -34.389 1.00 31.46 101 ASP B CA 1
ATOM 1325 C C . ASP B 1 72 ? -39.975 -4.436 -33.525 1.00 36.43 101 ASP B C 1
ATOM 1326 O O . ASP B 1 72 ? -40.167 -4.163 -32.339 1.00 34.01 101 ASP B O 1
ATOM 1331 N N . TYR B 1 73 ? -40.459 -5.544 -34.084 1.00 37.53 102 TYR B N 1
ATOM 1332 C CA . TYR B 1 73 ? -41.110 -6.544 -33.249 1.00 37.60 102 TYR B CA 1
ATOM 1333 C C . TYR B 1 73 ? -40.108 -7.433 -32.532 1.00 35.02 102 TYR B C 1
ATOM 1334 O O . TYR B 1 73 ? -40.505 -8.203 -31.649 1.00 37.86 102 TYR B O 1
ATOM 1343 N N . ASP B 1 74 ? -38.829 -7.334 -32.885 1.00 37.76 103 ASP B N 1
ATOM 1344 C CA . ASP B 1 74 ? -37.796 -8.194 -32.336 1.00 34.27 103 ASP B CA 1
ATOM 1345 C C . ASP B 1 74 ? -37.121 -7.549 -31.134 1.00 33.85 103 ASP B C 1
ATOM 1346 O O . ASP B 1 74 ? -37.103 -6.326 -30.966 1.00 33.65 103 ASP B O 1
ATOM 1351 N N . MET B 1 75 ? -36.579 -8.408 -30.290 1.00 24.90 104 MET B N 1
ATOM 1352 C CA . MET B 1 75 ? -35.701 -8.062 -29.190 1.00 21.74 104 MET B CA 1
ATOM 1353 C C . MET B 1 75 ? -34.499 -8.978 -29.333 1.00 18.83 104 MET B C 1
ATOM 1354 O O . MET B 1 75 ? -34.537 -9.927 -30.116 1.00 21.80 104 MET B O 1
ATOM 1359 N N . PHE B 1 76 ? -33.411 -8.699 -28.615 1.00 15.31 105 PHE B N 1
ATOM 1360 C CA . PHE B 1 76 ? -32.240 -9.558 -28.753 1.00 14.29 105 PHE B CA 1
ATOM 1361 C C . PHE B 1 76 ? -31.417 -9.567 -27.469 1.00 15.39 105 PHE B C 1
ATOM 1362 O O . PHE B 1 76 ? -31.560 -8.694 -26.601 1.00 13.80 105 PHE B O 1
ATOM 1370 N N . GLU B 1 77 ? -30.535 -10.567 -27.357 1.00 14.29 106 GLU B N 1
ATOM 1371 C CA . GLU B 1 77 ? -29.616 -10.619 -26.225 1.00 14.52 106 GLU B CA 1
ATOM 1372 C C . GLU B 1 77 ? -28.244 -11.052 -26.713 1.00 13.76 106 GLU B C 1
ATOM 1373 O O . GLU B 1 77 ? -28.123 -11.907 -27.596 1.00 14.31 106 GLU B O 1
ATOM 1379 N N . VAL B 1 78 ? -27.219 -10.407 -26.164 1.00 11.73 107 VAL B N 1
ATOM 1380 C CA . VAL B 1 78 ? -25.819 -10.625 -26.512 1.00 12.97 107 VAL B CA 1
ATOM 1381 C C . VAL B 1 78 ? -25.214 -11.374 -25.336 1.00 13.64 107 VAL B C 1
ATOM 1382 O O . VAL B 1 78 ? -25.099 -10.813 -24.241 1.00 15.87 107 VAL B O 1
ATOM 1386 N N . CYS B 1 79 ? -24.834 -12.633 -25.534 1.00 13.37 108 CYS B N 1
ATOM 1387 C CA . CYS B 1 79 ? -24.364 -13.466 -24.430 1.00 13.00 108 CYS B CA 1
ATOM 1388 C C . CYS B 1 79 ? -22.921 -13.906 -24.640 1.00 13.24 108 CYS B C 1
ATOM 1389 O O . CYS B 1 79 ? -22.538 -14.324 -25.742 1.00 14.86 108 CYS B O 1
ATOM 1392 N N . PHE B 1 80 ? -22.140 -13.862 -23.564 1.00 13.42 109 PHE B N 1
ATOM 1393 C CA . PHE B 1 80 ? -20.804 -14.449 -23.503 1.00 13.74 109 PHE B CA 1
ATOM 1394 C C . PHE B 1 80 ? -20.844 -15.605 -22.515 1.00 11.96 109 PHE B C 1
ATOM 1395 O O . PHE B 1 80 ? -21.269 -15.426 -21.369 1.00 13.20 109 PHE B O 1
ATOM 1403 N N . GLU B 1 81 ? -20.408 -16.778 -22.964 1.00 14.17 110 GLU B N 1
ATOM 1404 C CA . GLU B 1 81 ? -20.457 -17.983 -22.145 1.00 16.18 110 GLU B CA 1
ATOM 1405 C C . GLU B 1 81 ? -19.079 -18.625 -22.138 1.00 13.85 110 GLU B C 1
ATOM 1406 O O . GLU B 1 81 ? -18.497 -18.851 -23.200 1.00 17.46 110 GLU B O 1
ATOM 1412 N N . SER B 1 82 ? -18.552 -18.924 -20.963 1.00 15.25 111 SER B N 1
ATOM 1413 C CA . SER B 1 82 ? -17.272 -19.621 -20.925 1.00 16.03 111 SER B CA 1
ATOM 1414 C C . SER B 1 82 ? -17.433 -21.077 -20.525 1.00 18.89 111 SER B C 1
ATOM 1415 O O . SER B 1 82 ? -18.377 -21.447 -19.821 1.00 18.46 111 SER B O 1
ATOM 1418 N N . LYS B 1 83 ? -16.481 -21.898 -20.977 1.00 18.39 112 LYS B N 1
ATOM 1419 C CA . LYS B 1 83 ? -16.404 -23.286 -20.550 1.00 18.33 112 LYS B CA 1
ATOM 1420 C C . LYS B 1 83 ? -14.963 -23.630 -20.224 1.00 18.74 112 LYS B C 1
ATOM 1421 O O . LYS B 1 83 ? -14.035 -23.184 -20.907 1.00 18.72 112 LYS B O 1
ATOM 1427 N N . GLY B 1 84 ? -14.788 -24.391 -19.155 1.00 21.24 113 GLY B N 1
ATOM 1428 C CA . GLY B 1 84 ? -13.454 -24.775 -18.737 1.00 24.06 113 GLY B CA 1
ATOM 1429 C C . GLY B 1 84 ? -13.561 -25.733 -17.582 1.00 26.52 113 GLY B C 1
ATOM 1430 O O . GLY B 1 84 ? -14.650 -26.013 -17.076 1.00 25.01 113 GLY B O 1
ATOM 1431 N N . THR B 1 85 ? -12.409 -26.248 -17.173 1.00 27.91 114 THR B N 1
ATOM 1432 C CA . THR B 1 85 ? -12.356 -27.192 -16.074 1.00 24.35 114 THR B CA 1
ATOM 1433 C C . THR B 1 85 ? -11.377 -26.695 -15.026 1.00 23.85 114 THR B C 1
ATOM 1434 O O . THR B 1 85 ? -10.300 -26.187 -15.353 1.00 25.86 114 THR B O 1
ATOM 1438 N N . GLY B 1 86 ? -11.761 -26.837 -13.768 1.00 27.57 115 GLY B N 1
ATOM 1439 C CA . GLY B 1 86 ? -10.859 -26.563 -12.677 1.00 25.87 115 GLY B CA 1
ATOM 1440 C C . GLY B 1 86 ? -10.891 -25.118 -12.238 1.00 25.94 115 GLY B C 1
ATOM 1441 O O . GLY B 1 86 ? -11.803 -24.341 -12.558 1.00 27.46 115 GLY B O 1
ATOM 1442 N N . ARG B 1 87 ? -9.855 -24.744 -11.488 1.00 21.74 116 ARG B N 1
ATOM 1443 C CA . ARG B 1 87 ? -9.750 -23.428 -10.875 1.00 21.35 116 ARG B CA 1
ATOM 1444 C C . ARG B 1 87 ? -8.995 -22.487 -11.807 1.00 22.90 116 ARG B C 1
ATOM 1445 O O . ARG B 1 87 ? -7.780 -22.625 -11.996 1.00 20.75 116 ARG B O 1
ATOM 1453 N N . ILE B 1 88 ? -9.712 -21.520 -12.371 1.00 23.10 117 ILE B N 1
ATOM 1454 C CA . ILE B 1 88 ? -9.179 -20.604 -13.374 1.00 20.24 117 ILE B CA 1
ATOM 1455 C C . ILE B 1 88 ? -9.564 -19.187 -12.960 1.00 22.52 117 ILE B C 1
ATOM 1456 O O . ILE B 1 88 ? -10.702 -18.972 -12.517 1.00 22.05 117 ILE B O 1
ATOM 1461 N N . PRO B 1 89 ? -8.673 -18.207 -13.078 1.00 20.86 118 PRO B N 1
ATOM 1462 C CA . PRO B 1 89 ? -9.060 -16.815 -12.810 1.00 20.02 118 PRO B CA 1
ATOM 1463 C C . PRO B 1 89 ? -10.165 -16.365 -13.754 1.00 18.58 118 PRO B C 1
ATOM 1464 O O . PRO B 1 89 ? -10.216 -16.778 -14.913 1.00 18.62 118 PRO B O 1
ATOM 1468 N N . ASP B 1 90 ? -11.054 -15.510 -13.243 1.00 19.11 119 ASP B N 1
ATOM 1469 C CA . ASP B 1 90 ? -12.096 -14.934 -14.088 1.00 16.34 119 ASP B CA 1
ATOM 1470 C C . ASP B 1 90 ? -11.498 -14.202 -15.280 1.00 17.41 119 ASP B C 1
ATOM 1471 O O . ASP B 1 90 ? -10.438 -13.580 -15.192 1.00 20.39 119 ASP B O 1
ATOM 1476 N N . GLN B 1 91 ? -12.209 -14.242 -16.400 1.00 15.83 120 GLN B N 1
ATOM 1477 C CA . GLN B 1 91 ? -11.815 -13.420 -17.530 1.00 13.97 120 GLN B CA 1
ATOM 1478 C C . GLN B 1 91 ? -12.394 -12.019 -17.390 1.00 16.34 120 GLN B C 1
ATOM 1479 O O . GLN B 1 91 ? -13.307 -11.776 -16.605 1.00 17.36 120 GLN B O 1
ATOM 1485 N N . LEU B 1 92 ? -11.827 -11.089 -18.141 1.00 14.08 121 LEU B N 1
ATOM 1486 C CA . LEU B 1 92 ? -12.364 -9.739 -18.251 1.00 16.89 121 LEU B CA 1
ATOM 1487 C C . LEU B 1 92 ? -12.883 -9.558 -19.667 1.00 17.98 121 LEU B C 1
ATOM 1488 O O . LEU B 1 92 ? -12.154 -9.816 -20.630 1.00 17.54 121 LEU B O 1
ATOM 1493 N N . VAL B 1 93 ? -14.139 -9.138 -19.803 1.00 15.48 122 VAL B N 1
ATOM 1494 C CA . VAL B 1 93 ? -14.756 -8.920 -21.106 1.00 14.62 122 VAL B CA 1
ATOM 1495 C C . VAL B 1 93 ? -15.110 -7.447 -21.235 1.00 16.88 122 VAL B C 1
ATOM 1496 O O . VAL B 1 93 ? -15.688 -6.865 -20.312 1.00 15.86 122 VAL B O 1
ATOM 1500 N N . ILE B 1 94 ? -14.785 -6.861 -22.384 1.00 13.80 123 ILE B N 1
ATOM 1501 C CA . ILE B 1 94 ? -15.234 -5.517 -22.745 1.00 14.45 123 ILE B CA 1
ATOM 1502 C C . ILE B 1 94 ? -16.097 -5.638 -23.986 1.00 15.68 123 ILE B C 1
ATOM 1503 O O . ILE B 1 94 ? -15.676 -6.237 -24.983 1.00 16.89 123 ILE B O 1
ATOM 1508 N N . LEU B 1 95 ? -17.290 -5.054 -23.930 1.00 15.35 124 LEU B N 1
ATOM 1509 C CA . LEU B 1 95 ? -18.239 -5.060 -25.033 1.00 16.31 124 LEU B CA 1
ATOM 1510 C C . LEU B 1 95 ? -18.651 -3.630 -25.333 1.00 17.62 124 LEU B C 1
ATOM 1511 O O . LEU B 1 95 ? -19.111 -2.915 -24.438 1.00 18.52 124 LEU B O 1
ATOM 1516 N N . ASP B 1 96 ? -18.482 -3.218 -26.583 1.00 14.83 125 ASP B N 1
ATOM 1517 C CA . ASP B 1 96 ? -18.852 -1.880 -27.028 1.00 16.07 125 ASP B CA 1
ATOM 1518 C C . ASP B 1 96 ? -19.918 -2.024 -28.097 1.00 18.35 125 ASP B C 1
ATOM 1519 O O . ASP B 1 96 ? -19.741 -2.790 -29.051 1.00 23.31 125 ASP B O 1
ATOM 1524 N N . MET B 1 97 ? -21.027 -1.321 -27.941 1.00 18.21 126 MET B N 1
ATOM 1525 C CA . MET B 1 97 ? -22.073 -1.411 -28.942 1.00 18.52 126 MET B CA 1
ATOM 1526 C C . MET B 1 97 ? -22.568 -0.058 -29.408 1.00 19.12 126 MET B C 1
ATOM 1527 O O . MET B 1 97 ? -22.399 0.964 -28.740 1.00 19.07 126 MET B O 1
ATOM 1532 N N . LYS B 1 98 ? -23.101 -0.084 -30.623 1.00 20.86 127 LYS B N 1
ATOM 1533 C CA . LYS B 1 98 ? -23.720 1.045 -31.293 1.00 20.38 127 LYS B CA 1
ATOM 1534 C C . LYS B 1 98 ? -25.020 0.573 -31.928 1.00 20.12 127 LYS B C 1
ATOM 1535 O O . LYS B 1 98 ? -25.129 -0.572 -32.394 1.00 20.44 127 LYS B O 1
ATOM 1541 N N . HIS B 1 99 ? -26.009 1.460 -31.940 1.00 22.32 128 HIS B N 1
ATOM 1542 C CA . HIS B 1 99 ? -27.319 1.156 -32.505 1.00 23.13 128 HIS B CA 1
ATOM 1543 C C . HIS B 1 99 ? -27.702 2.146 -33.595 1.00 27.93 128 HIS B C 1
ATOM 1544 O O . HIS B 1 99 ? -28.003 1.743 -34.720 1.00 31.19 128 HIS B O 1
ATOM 1551 N N . GLY C 1 1 ? -10.666 2.699 -26.553 1.00 28.43 30 GLY C N 1
ATOM 1552 C CA . GLY C 1 1 ? -10.862 2.999 -25.141 1.00 23.30 30 GLY C CA 1
ATOM 1553 C C . GLY C 1 1 ? -12.202 3.668 -24.934 1.00 25.05 30 GLY C C 1
ATOM 1554 O O . GLY C 1 1 ? -12.751 4.261 -25.859 1.00 20.89 30 GLY C O 1
ATOM 1555 N N . SER C 1 2 ? -12.737 3.560 -23.720 1.00 20.43 31 SER C N 1
ATOM 1556 C CA . SER C 1 2 ? -14.051 4.100 -23.401 1.00 19.07 31 SER C CA 1
ATOM 1557 C C . SER C 1 2 ? -13.967 4.791 -22.057 1.00 21.80 31 SER C C 1
ATOM 1558 O O . SER C 1 2 ? -13.502 4.203 -21.077 1.00 19.90 31 SER C O 1
ATOM 1561 N N . ILE C 1 3 ? -14.441 6.027 -22.013 1.00 15.59 32 ILE C N 1
ATOM 1562 C CA . ILE C 1 3 ? -14.295 6.873 -20.848 1.00 20.59 32 ILE C CA 1
ATOM 1563 C C . ILE C 1 3 ? -15.675 7.402 -20.498 1.00 19.74 32 ILE C C 1
ATOM 1564 O O . ILE C 1 3 ? -16.381 7.908 -21.371 1.00 19.11 32 ILE C O 1
ATOM 1569 N N . SER C 1 4 ? -16.072 7.261 -19.242 1.00 19.32 33 SER C N 1
ATOM 1570 C CA . SER C 1 4 ? -17.252 7.961 -18.742 1.00 17.54 33 SER C CA 1
ATOM 1571 C C . SER C 1 4 ? -16.840 8.717 -17.485 1.00 18.94 33 SER C C 1
ATOM 1572 O O . SER C 1 4 ? -16.092 8.190 -16.656 1.00 21.24 33 SER C O 1
ATOM 1575 N N . PHE C 1 5 ? -17.269 9.976 -17.375 1.00 14.75 34 PHE C N 1
ATOM 1576 C CA . PHE C 1 5 ? -16.949 10.748 -16.181 1.00 15.02 34 PHE C CA 1
ATOM 1577 C C . PHE C 1 5 ? -17.988 11.840 -15.984 1.00 15.05 34 PHE C C 1
ATOM 1578 O O . PHE C 1 5 ? -18.733 12.195 -16.899 1.00 14.16 34 PHE C O 1
ATOM 1586 N N . HIS C 1 6 ? -18.035 12.365 -14.773 1.00 13.78 35 HIS C N 1
ATOM 1587 C CA . HIS C 1 6 ? -18.829 13.553 -14.508 1.00 14.86 35 HIS C CA 1
ATOM 1588 C C . HIS C 1 6 ? -17.970 14.795 -14.666 1.00 14.56 35 HIS C C 1
ATOM 1589 O O . HIS C 1 6 ? -16.774 14.787 -14.353 1.00 14.37 35 HIS C O 1
ATOM 1596 N N . LEU C 1 7 ? -18.586 15.864 -15.157 1.00 14.37 36 LEU C N 1
ATOM 1597 C CA . LEU C 1 7 ? -17.898 17.138 -15.366 1.00 13.35 36 LEU C CA 1
ATOM 1598 C C . LEU C 1 7 ? -18.629 18.213 -14.582 1.00 15.42 36 LEU C C 1
ATOM 1599 O O . LEU C 1 7 ? -19.695 18.682 -15.014 1.00 14.67 36 LEU C O 1
ATOM 1604 N N . PRO C 1 8 ? -18.123 18.596 -13.412 1.00 16.25 37 PRO C N 1
ATOM 1605 C CA . PRO C 1 8 ? -18.747 19.697 -12.666 1.00 16.95 37 PRO C CA 1
ATOM 1606 C C . PRO C 1 8 ? -18.669 20.998 -13.450 1.00 18.80 37 PRO C C 1
ATOM 1607 O O . PRO C 1 8 ? -17.841 21.172 -14.350 1.00 17.77 37 PRO C O 1
ATOM 1611 N N . VAL C 1 9 ? -19.589 21.916 -13.132 1.00 16.74 38 VAL C N 1
ATOM 1612 C CA . VAL C 1 9 ? -19.605 23.203 -13.822 1.00 17.73 38 VAL C CA 1
ATOM 1613 C C . VAL C 1 9 ? -18.296 23.946 -13.572 1.00 20.17 38 VAL C C 1
ATOM 1614 O O . VAL C 1 9 ? -17.707 23.875 -12.485 1.00 22.31 38 VAL C O 1
ATOM 1618 N N . ASN C 1 10 ? -17.823 24.643 -14.609 1.00 21.12 39 ASN C N 1
ATOM 1619 C CA . ASN C 1 10 ? -16.616 25.470 -14.551 1.00 20.80 39 ASN C CA 1
ATOM 1620 C C . ASN C 1 10 ? -15.373 24.637 -14.241 1.00 27.58 39 ASN C C 1
ATOM 1621 O O . ASN C 1 10 ? -14.418 25.125 -13.631 1.00 31.32 39 ASN C O 1
ATOM 1626 N N . SER C 1 11 ? -15.363 23.372 -14.665 1.00 21.70 40 SER C N 1
ATOM 1627 C CA . SER C 1 11 ? -14.235 22.483 -14.409 1.00 21.64 40 SER C CA 1
ATOM 1628 C C . SER C 1 11 ? -13.734 21.898 -15.723 1.00 14.68 40 SER C C 1
ATOM 1629 O O . SER C 1 11 ? -14.337 22.067 -16.780 1.00 18.43 40 SER C O 1
ATOM 1632 N N . ARG C 1 12 ? -12.612 21.191 -15.626 1.00 19.29 41 ARG C N 1
ATOM 1633 C CA . ARG C 1 12 ? -11.899 20.677 -16.787 1.00 19.36 41 ARG C CA 1
ATOM 1634 C C . ARG C 1 12 ? -11.382 19.286 -16.472 1.00 17.89 41 ARG C C 1
ATOM 1635 O O . ARG C 1 12 ? -10.798 19.068 -15.411 1.00 18.88 41 ARG C O 1
ATOM 1643 N N . LYS C 1 13 ? -11.603 18.338 -17.383 1.00 14.26 42 LYS C N 1
ATOM 1644 C CA . LYS C 1 13 ? -11.039 17.004 -17.257 1.00 15.14 42 LYS C CA 1
ATOM 1645 C C . LYS C 1 13 ? -10.449 16.607 -18.600 1.00 14.16 42 LYS C C 1
ATOM 1646 O O . LYS C 1 13 ? -11.026 16.917 -19.643 1.00 15.41 42 LYS C O 1
ATOM 1652 N N . CYS C 1 14 ? -9.293 15.947 -18.566 1.00 15.53 43 CYS C N 1
ATOM 1653 C CA . CYS C 1 14 ? -8.536 15.639 -19.776 1.00 15.98 43 CYS C CA 1
ATOM 1654 C C . CYS C 1 14 ? -8.045 14.200 -19.747 1.00 14.97 43 CYS C C 1
ATOM 1655 O O . CYS C 1 14 ? -7.728 13.649 -18.690 1.00 17.25 43 CYS C O 1
ATOM 1658 N N . LEU C 1 15 ? -7.962 13.603 -20.936 1.00 14.86 44 LEU C N 1
ATOM 1659 C CA . LEU C 1 15 ? -7.328 12.306 -21.130 1.00 16.69 44 LEU C CA 1
ATOM 1660 C C . LEU C 1 15 ? -6.037 12.551 -21.895 1.00 15.42 44 LEU C C 1
ATOM 1661 O O . LEU C 1 15 ? -6.061 13.162 -22.969 1.00 17.68 44 LEU C O 1
ATOM 1666 N N . ARG C 1 16 ? -4.925 12.087 -21.345 1.00 13.55 45 ARG C N 1
ATOM 1667 C CA . ARG C 1 16 ? -3.604 12.335 -21.902 1.00 15.02 45 ARG C CA 1
ATOM 1668 C C . ARG C 1 16 ? -2.988 11.011 -22.339 1.00 17.60 45 ARG C C 1
ATOM 1669 O O . ARG C 1 16 ? -3.020 10.032 -21.588 1.00 16.43 45 ARG C O 1
ATOM 1677 N N . GLU C 1 17 ? -2.442 10.964 -23.555 1.00 15.70 46 GLU C N 1
ATOM 1678 C CA . GLU C 1 17 ? -1.819 9.742 -24.054 1.00 15.49 46 GLU C CA 1
ATOM 1679 C C . GLU C 1 17 ? -0.438 10.067 -24.594 1.00 17.39 46 GLU C C 1
ATOM 1680 O O . GLU C 1 17 ? -0.275 11.047 -25.328 1.00 15.98 46 GLU C O 1
ATOM 1686 N N . GLU C 1 18 ? 0.548 9.250 -24.232 1.00 17.52 47 GLU C N 1
ATOM 1687 C CA . GLU C 1 18 ? 1.917 9.391 -24.729 1.00 20.32 47 GLU C CA 1
ATOM 1688 C C . GLU C 1 18 ? 2.337 8.084 -25.382 1.00 20.34 47 GLU C C 1
ATOM 1689 O O . GLU C 1 18 ? 2.384 7.041 -24.717 1.00 23.30 47 GLU C O 1
ATOM 1695 N N . ILE C 1 19 ? 2.664 8.146 -26.673 1.00 25.57 48 ILE C N 1
ATOM 1696 C CA . ILE C 1 19 ? 3.120 6.990 -27.438 1.00 31.64 48 ILE C CA 1
ATOM 1697 C C . ILE C 1 19 ? 4.166 7.484 -28.427 1.00 29.44 48 ILE C C 1
ATOM 1698 O O . ILE C 1 19 ? 3.938 8.479 -29.121 1.00 31.59 48 ILE C O 1
ATOM 1703 N N . HIS C 1 20 ? 5.313 6.801 -28.487 1.00 34.82 49 HIS C N 1
ATOM 1704 C CA . HIS C 1 20 ? 6.408 7.214 -29.368 1.00 30.50 49 HIS C CA 1
ATOM 1705 C C . HIS C 1 20 ? 6.151 6.674 -30.771 1.00 35.17 49 HIS C C 1
ATOM 1706 O O . HIS C 1 20 ? 6.762 5.702 -31.224 1.00 39.34 49 HIS C O 1
ATOM 1713 N N . LYS C 1 21 ? 5.225 7.336 -31.464 1.00 29.03 50 LYS C N 1
ATOM 1714 C CA . LYS C 1 21 ? 4.924 7.099 -32.872 1.00 33.08 50 LYS C CA 1
ATOM 1715 C C . LYS C 1 21 ? 3.932 8.158 -33.333 1.00 35.17 50 LYS C C 1
ATOM 1716 O O . LYS C 1 21 ? 3.210 8.749 -32.524 1.00 32.61 50 LYS C O 1
ATOM 1722 N N . ASP C 1 22 ? 3.914 8.403 -34.642 1.00 29.93 51 ASP C N 1
ATOM 1723 C CA . ASP C 1 22 ? 2.830 9.176 -35.236 1.00 28.68 51 ASP C CA 1
ATOM 1724 C C . ASP C 1 22 ? 1.574 8.311 -35.288 1.00 32.71 51 ASP C C 1
ATOM 1725 O O . ASP C 1 22 ? 1.620 7.156 -35.721 1.00 33.43 51 ASP C O 1
ATOM 1730 N N . LEU C 1 23 ? 0.452 8.863 -34.839 1.00 26.70 52 LEU C N 1
ATOM 1731 C CA . LEU C 1 23 ? -0.732 8.063 -34.556 1.00 25.59 52 LEU C CA 1
ATOM 1732 C C . LEU C 1 23 ? -1.966 8.660 -35.216 1.00 21.41 52 LEU C C 1
ATOM 1733 O O . LEU C 1 23 ? -2.184 9.867 -35.138 1.00 21.28 52 LEU C O 1
ATOM 1738 N N . LEU C 1 24 ? -2.779 7.810 -35.852 1.00 19.99 53 LEU C N 1
ATOM 1739 C CA . LEU C 1 24 ? -4.130 8.188 -36.258 1.00 17.70 53 LEU C CA 1
ATOM 1740 C C . LEU C 1 24 ? -5.087 7.914 -35.099 1.00 17.81 53 LEU C C 1
ATOM 1741 O O . LEU C 1 24 ? -5.162 6.786 -34.601 1.00 19.28 53 LEU C O 1
ATOM 1746 N N . VAL C 1 25 ? -5.827 8.937 -34.684 1.00 14.93 54 VAL C N 1
ATOM 1747 C CA . VAL C 1 25 ? -6.761 8.839 -33.566 1.00 17.34 54 VAL C CA 1
ATOM 1748 C C . VAL C 1 25 ? -8.153 9.220 -34.053 1.00 15.44 54 VAL C C 1
ATOM 1749 O O . VAL C 1 25 ? -8.326 10.255 -34.706 1.00 17.28 54 VAL C O 1
ATOM 1753 N N . THR C 1 26 ? -9.148 8.394 -33.729 1.00 17.05 55 THR C N 1
ATOM 1754 C CA . THR C 1 26 ? -10.543 8.730 -33.983 1.00 17.25 55 THR C CA 1
ATOM 1755 C C . THR C 1 26 ? -11.323 8.680 -32.679 1.00 17.75 55 THR C C 1
ATOM 1756 O O . THR C 1 26 ? -10.971 7.939 -31.760 1.00 19.41 55 THR C O 1
ATOM 1760 N N . GLY C 1 27 ? -12.378 9.482 -32.600 1.00 17.75 56 GLY C N 1
ATOM 1761 C CA . GLY C 1 27 ? -13.148 9.543 -31.371 1.00 17.53 56 GLY C CA 1
ATOM 1762 C C . GLY C 1 27 ? -14.605 9.874 -31.614 1.00 16.11 56 GLY C C 1
ATOM 1763 O O . GLY C 1 27 ? -14.982 10.425 -32.652 1.00 17.27 56 GLY C O 1
ATOM 1764 N N . ALA C 1 28 ? -15.417 9.541 -30.619 1.00 15.09 57 ALA C N 1
ATOM 1765 C CA . ALA C 1 28 ? -16.815 9.925 -30.583 1.00 16.22 57 ALA C CA 1
ATOM 1766 C C . ALA C 1 28 ? -17.136 10.302 -29.152 1.00 15.15 57 ALA C C 1
ATOM 1767 O O . ALA C 1 28 ? -16.684 9.642 -28.217 1.00 17.61 57 ALA C O 1
ATOM 1769 N N . TYR C 1 29 ? -17.908 11.364 -28.982 1.00 15.24 58 TYR C N 1
ATOM 1770 C CA . TYR C 1 29 ? -18.167 11.853 -27.639 1.00 14.11 58 TYR C CA 1
ATOM 1771 C C . TYR C 1 29 ? -19.623 12.264 -27.537 1.00 14.70 58 TYR C C 1
ATOM 1772 O O . TYR C 1 29 ? -20.279 12.568 -28.540 1.00 14.66 58 TYR C O 1
ATOM 1781 N N . GLU C 1 30 ? -20.128 12.246 -26.306 1.00 13.99 59 GLU C N 1
ATOM 1782 C CA . GLU C 1 30 ? -21.477 12.726 -26.020 1.00 14.80 59 GLU C CA 1
ATOM 1783 C C . GLU C 1 30 ? -21.468 13.361 -24.640 1.00 15.44 59 GLU C C 1
ATOM 1784 O O . GLU C 1 30 ? -21.065 12.719 -23.661 1.00 14.44 59 GLU C O 1
ATOM 1790 N N . ILE C 1 31 ? -21.887 14.624 -24.573 1.00 14.44 60 ILE C N 1
ATOM 1791 C CA . ILE C 1 31 ? -21.997 15.381 -23.335 1.00 14.33 60 ILE C CA 1
ATOM 1792 C C . ILE C 1 31 ? -23.478 15.493 -23.002 1.00 15.05 60 ILE C C 1
ATOM 1793 O O . ILE C 1 31 ? -24.267 16.003 -23.817 1.00 18.41 60 ILE C O 1
ATOM 1798 N N . THR C 1 32 ? -23.865 14.982 -21.836 1.00 15.47 61 THR C N 1
ATOM 1799 C CA . THR C 1 32 ? -25.266 14.919 -21.421 1.00 15.29 61 THR C CA 1
ATOM 1800 C C . THR C 1 32 ? -25.495 15.840 -20.229 1.00 16.25 61 THR C C 1
ATOM 1801 O O . THR C 1 32 ? -24.857 15.689 -19.181 1.00 16.35 61 THR C O 1
ATOM 1805 N N . ASP C 1 33 ? -26.414 16.795 -20.389 1.00 20.32 62 ASP C N 1
ATOM 1806 C CA . ASP C 1 33 ? -26.703 17.818 -19.383 1.00 18.10 62 ASP C CA 1
ATOM 1807 C C . ASP C 1 33 ? -28.172 17.704 -18.973 1.00 24.13 62 ASP C C 1
ATOM 1808 O O . ASP C 1 33 ? -29.058 18.140 -19.716 1.00 25.31 62 ASP C O 1
ATOM 1813 N N . GLN C 1 34 ? -28.423 17.139 -17.784 1.00 23.79 63 GLN C N 1
ATOM 1814 C CA . GLN C 1 34 ? -29.785 16.985 -17.270 1.00 25.03 63 GLN C CA 1
ATOM 1815 C C . GLN C 1 34 ? -30.472 18.317 -16.991 1.00 28.02 63 GLN C C 1
ATOM 1816 O O . GLN C 1 34 ? -31.700 18.336 -16.822 1.00 27.82 63 GLN C O 1
ATOM 1822 N N . SER C 1 35 ? -29.728 19.421 -16.954 1.00 22.55 64 SER C N 1
ATOM 1823 C CA . SER C 1 35 ? -30.298 20.716 -16.611 1.00 25.82 64 SER C CA 1
ATOM 1824 C C . SER C 1 35 ? -30.870 21.468 -17.808 1.00 26.41 64 SER C C 1
ATOM 1825 O O . SER C 1 35 ? -31.470 22.532 -17.614 1.00 30.23 64 SER C O 1
ATOM 1828 N N . GLY C 1 36 ? -30.688 20.967 -19.026 1.00 25.57 65 GLY C N 1
ATOM 1829 C CA . GLY C 1 36 ? -31.204 21.659 -20.193 1.00 27.86 65 GLY C CA 1
ATOM 1830 C C . GLY C 1 36 ? -30.554 22.997 -20.464 1.00 27.15 65 GLY C C 1
ATOM 1831 O O . GLY C 1 36 ? -31.225 23.923 -20.942 1.00 28.59 65 GLY C O 1
ATOM 1832 N N . GLY C 1 37 ? -29.260 23.123 -20.174 1.00 22.86 66 GLY C N 1
ATOM 1833 C CA . GLY C 1 37 ? -28.543 24.357 -20.402 1.00 22.98 66 GLY C CA 1
ATOM 1834 C C . GLY C 1 37 ? -28.731 25.416 -19.344 1.00 20.81 66 GLY C C 1
ATOM 1835 O O . GLY C 1 37 ? -28.538 26.596 -19.637 1.00 22.34 66 GLY C O 1
ATOM 1836 N N . ALA C 1 38 ? -29.097 25.028 -18.122 1.00 21.07 67 ALA C N 1
ATOM 1837 C CA . ALA C 1 38 ? -29.280 25.987 -17.038 1.00 21.18 67 ALA C CA 1
ATOM 1838 C C . ALA C 1 38 ? -28.040 26.853 -16.852 1.00 22.90 67 ALA C C 1
ATOM 1839 O O . ALA C 1 38 ? -26.902 26.416 -17.049 1.00 22.86 67 ALA C O 1
ATOM 1841 N N . GLY C 1 39 ? -28.270 28.108 -16.485 1.00 23.53 68 GLY C N 1
ATOM 1842 C CA . GLY C 1 39 ? -27.158 29.002 -16.233 1.00 24.57 68 GLY C CA 1
ATOM 1843 C C . GLY C 1 39 ? -26.302 29.304 -17.442 1.00 22.08 68 GLY C C 1
ATOM 1844 O O . GLY C 1 39 ? -25.159 29.741 -17.284 1.00 25.58 68 GLY C O 1
ATOM 1845 N N . GLY C 1 40 ? -26.828 29.107 -18.648 1.00 25.27 69 GLY C N 1
ATOM 1846 C CA . GLY C 1 40 ? -26.040 29.312 -19.849 1.00 23.87 69 GLY C CA 1
ATOM 1847 C C . GLY C 1 40 ? -24.935 28.299 -20.015 1.00 23.22 69 GLY C C 1
ATOM 1848 O O . GLY C 1 40 ? -23.931 28.585 -20.671 1.00 28.45 69 GLY C O 1
ATOM 1849 N N . LEU C 1 41 ? -25.094 27.118 -19.423 1.00 21.84 70 LEU C N 1
ATOM 1850 C CA . LEU C 1 41 ? -24.026 26.127 -19.411 1.00 22.65 70 LEU C CA 1
ATOM 1851 C C . LEU C 1 41 ? -23.603 25.766 -20.827 1.00 22.09 70 LEU C C 1
ATOM 1852 O O . LEU C 1 41 ? -24.442 25.526 -21.701 1.00 25.57 70 LEU C O 1
ATOM 1857 N N . ARG C 1 42 ? -22.294 25.713 -21.049 1.00 22.85 71 ARG C N 1
ATOM 1858 C CA . ARG C 1 42 ? -21.776 25.266 -22.331 1.00 23.23 71 ARG C CA 1
ATOM 1859 C C . ARG C 1 42 ? -20.458 24.552 -22.096 1.00 20.95 71 ARG C C 1
ATOM 1860 O O . ARG C 1 42 ? -19.782 24.761 -21.082 1.00 20.60 71 ARG C O 1
ATOM 1868 N N . THR C 1 43 ? -20.094 23.705 -23.049 1.00 19.19 72 THR C N 1
ATOM 1869 C CA . THR C 1 43 ? -18.929 22.852 -22.895 1.00 17.78 72 THR C CA 1
ATOM 1870 C C . THR C 1 43 ? -18.070 22.971 -24.134 1.00 16.99 72 THR C C 1
ATOM 1871 O O . THR C 1 43 ? -18.584 22.954 -25.255 1.00 22.04 72 THR C O 1
ATOM 1875 N N . HIS C 1 44 ? -16.764 23.071 -23.926 1.00 18.78 73 HIS C N 1
ATOM 1876 C CA . HIS C 1 44 ? -15.811 23.133 -25.022 1.00 20.95 73 HIS C CA 1
ATOM 1877 C C . HIS C 1 44 ? -14.925 21.896 -25.004 1.00 18.08 73 HIS C C 1
ATOM 1878 O O . HIS C 1 44 ? -14.552 21.395 -23.935 1.00 18.38 73 HIS C O 1
ATOM 1885 N N . LEU C 1 45 ? -14.609 21.401 -26.196 1.00 17.62 74 LEU C N 1
ATOM 1886 C CA . LEU C 1 45 ? -13.717 20.266 -26.387 1.00 17.68 74 LEU C CA 1
ATOM 1887 C C . LEU C 1 45 ? -12.473 20.784 -27.078 1.00 17.71 74 LEU C C 1
ATOM 1888 O O . LEU C 1 45 ? -12.588 21.478 -28.085 1.00 19.69 74 LEU C O 1
ATOM 1893 N N . LYS C 1 46 ? -11.302 20.457 -26.541 1.00 14.44 75 LYS C N 1
ATOM 1894 C CA . LYS C 1 46 ? -10.053 20.872 -27.166 1.00 16.88 75 LYS C CA 1
ATOM 1895 C C . LYS C 1 46 ? -9.041 19.744 -27.080 1.00 17.23 75 LYS C C 1
ATOM 1896 O O . LYS C 1 46 ? -8.816 19.177 -26.003 1.00 16.91 75 LYS C O 1
ATOM 1902 N N . ILE C 1 47 ? -8.419 19.432 -28.212 1.00 16.84 76 ILE C N 1
ATOM 1903 C CA . ILE C 1 47 ? -7.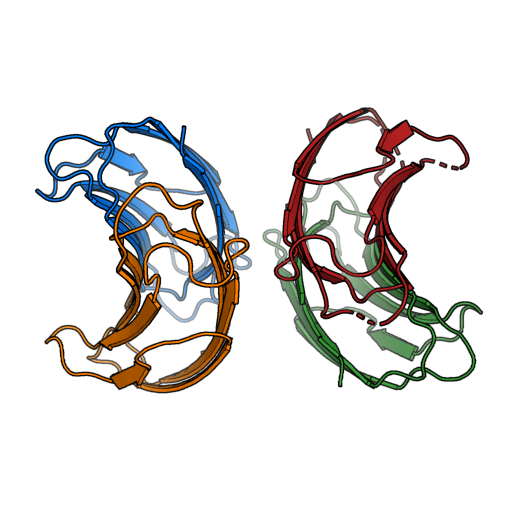381 18.413 -28.297 1.00 16.31 76 ILE C CA 1
ATOM 1904 C C . ILE C 1 47 ? -6.086 19.103 -28.700 1.00 16.49 76 ILE C C 1
ATOM 1905 O O . ILE C 1 47 ? -6.037 19.777 -29.735 1.00 18.30 76 ILE C O 1
ATOM 1910 N N . THR C 1 48 ? -5.049 18.944 -27.892 1.00 16.55 77 THR C N 1
ATOM 1911 C CA . THR C 1 48 ? -3.774 19.617 -28.120 1.00 17.19 77 THR C CA 1
ATOM 1912 C C . THR C 1 48 ? -2.626 18.613 -28.094 1.00 18.02 77 THR C C 1
ATOM 1913 O O . THR C 1 48 ? -2.733 17.527 -27.523 1.00 17.48 77 THR C O 1
ATOM 1917 N N . ASP C 1 49 ? -1.511 18.975 -28.735 1.00 19.93 78 ASP C N 1
ATOM 1918 C CA . ASP C 1 49 ? -0.314 18.159 -28.659 1.00 18.81 78 ASP C CA 1
ATOM 1919 C C . ASP C 1 49 ? 0.605 18.711 -27.570 1.00 17.58 78 ASP C C 1
ATOM 1920 O O . ASP C 1 49 ? 0.243 19.638 -26.831 1.00 21.19 78 ASP C O 1
ATOM 1925 N N . SER C 1 50 ? 1.808 18.141 -27.477 1.00 20.78 79 SER C N 1
ATOM 1926 C CA . SER C 1 50 ? 2.738 18.485 -26.405 1.00 21.52 79 SER C CA 1
ATOM 1927 C C . SER C 1 50 ? 3.125 19.955 -26.423 1.00 22.99 79 SER C C 1
ATOM 1928 O O . SER C 1 50 ? 3.530 20.496 -25.389 1.00 27.41 79 SER C O 1
ATOM 1931 N N . ALA C 1 51 ? 3.054 20.606 -27.580 1.00 23.10 80 ALA C N 1
ATOM 1932 C CA . ALA C 1 51 ? 3.461 21.999 -27.711 1.00 25.45 80 ALA C CA 1
ATOM 1933 C C . ALA C 1 51 ? 2.281 22.966 -27.741 1.00 32.18 80 ALA C C 1
ATOM 1934 O O . ALA C 1 51 ? 2.466 24.143 -28.072 1.00 34.32 80 ALA C O 1
ATOM 1936 N N . GLY C 1 52 ? 1.076 22.507 -27.404 1.00 28.55 81 GLY C N 1
ATOM 1937 C CA . GLY C 1 52 ? -0.086 23.376 -27.399 1.00 24.86 81 GLY C CA 1
ATOM 1938 C C . GLY C 1 52 ? -0.762 23.567 -28.739 1.00 29.06 81 GLY C C 1
ATOM 1939 O O . GLY C 1 52 ? -1.749 24.313 -28.816 1.00 33.39 81 GLY C O 1
ATOM 1940 N N . HIS C 1 53 ? -0.266 22.938 -29.800 1.00 25.74 82 HIS C N 1
ATOM 1941 C CA . HIS C 1 53 ? -0.946 23.018 -31.082 1.00 29.40 82 HIS C CA 1
ATOM 1942 C C . HIS C 1 53 ? -2.300 22.333 -30.995 1.00 25.39 82 HIS C C 1
ATOM 1943 O O . HIS C 1 53 ? -2.423 21.242 -30.440 1.00 22.28 82 HIS C O 1
ATOM 1950 N N . ILE C 1 54 ? -3.314 22.983 -31.554 1.00 25.97 83 ILE C N 1
ATOM 1951 C CA . ILE C 1 54 ? -4.678 22.470 -31.523 1.00 24.17 83 ILE C CA 1
ATOM 1952 C C . ILE C 1 54 ? -4.859 21.432 -32.632 1.00 24.13 83 ILE C C 1
ATOM 1953 O O . ILE C 1 54 ? -4.788 21.755 -33.820 1.00 28.50 83 ILE C O 1
ATOM 1958 N N . LEU C 1 55 ? -5.091 20.180 -32.227 1.00 21.57 84 LEU C N 1
ATOM 1959 C CA . LEU C 1 55 ? -5.361 19.093 -33.169 1.00 19.61 84 LEU C CA 1
ATOM 1960 C C . LEU C 1 55 ? -6.826 19.046 -33.586 1.00 25.30 84 LEU C C 1
ATOM 1961 O O . LEU C 1 55 ? -7.138 18.644 -34.717 1.00 29.82 84 LEU C O 1
ATOM 1966 N N . TYR C 1 56 ? -7.731 19.435 -32.689 1.00 22.56 85 TYR C N 1
ATOM 1967 C CA . TYR C 1 56 ? -9.158 19.527 -32.961 1.00 22.20 85 TYR C CA 1
ATOM 1968 C C . TYR C 1 56 ? -9.783 20.364 -31.857 1.00 21.59 85 TYR C C 1
ATOM 1969 O O . TYR C 1 56 ? -9.374 20.263 -30.703 1.00 20.75 85 TYR C O 1
ATOM 1978 N N . ALA C 1 57 ? -10.767 21.186 -32.213 1.00 23.41 86 ALA C N 1
ATOM 1979 C CA . ALA C 1 57 ? -11.464 21.978 -31.214 1.00 23.58 86 ALA C CA 1
ATOM 1980 C C . ALA C 1 57 ? -12.921 22.138 -31.615 1.00 23.35 86 ALA C C 1
ATOM 1981 O O . ALA C 1 57 ? -13.240 22.331 -32.792 1.00 26.88 86 ALA C O 1
ATOM 1983 N N . LYS C 1 58 ? -13.799 22.047 -30.622 1.00 20.93 87 LYS C N 1
ATOM 1984 C CA . LYS C 1 58 ? -15.232 22.231 -30.818 1.00 23.62 87 LYS C CA 1
ATOM 1985 C C . LYS C 1 58 ? -15.715 23.167 -29.720 1.00 23.89 87 LYS C C 1
ATOM 1986 O O . LYS C 1 58 ? -15.791 22.788 -28.548 1.00 22.51 87 LYS C O 1
ATOM 1992 N N . GLU C 1 59 ? -15.974 24.408 -30.111 1.00 26.51 88 GLU C N 1
ATOM 1993 C CA . GLU C 1 59 ? -16.719 25.337 -29.286 1.00 29.25 88 GLU C CA 1
ATOM 1994 C C . GLU C 1 59 ? -18.150 24.839 -29.165 1.00 25.47 88 GLU C C 1
ATOM 1995 O O . GLU C 1 59 ? -18.729 24.336 -30.133 1.00 35.14 88 GLU C O 1
ATOM 2001 N N . ASP C 1 60 ? -18.716 24.955 -27.972 1.00 30.80 89 ASP C N 1
ATOM 2002 C CA . ASP C 1 60 ? -20.102 24.556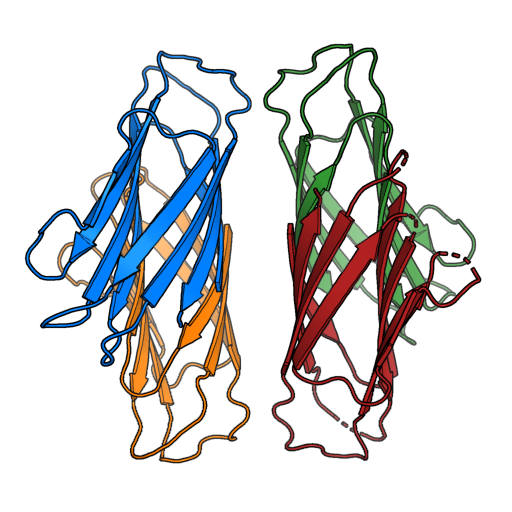 -27.762 1.00 28.93 89 ASP C CA 1
ATOM 2003 C C . ASP C 1 60 ? -20.328 23.118 -28.244 1.00 27.50 89 ASP C C 1
ATOM 2004 O O . ASP C 1 60 ? -21.005 22.845 -29.240 1.00 30.85 89 ASP C O 1
ATOM 2009 N N . ALA C 1 61 ? -19.696 22.200 -27.524 1.00 24.66 90 ALA C N 1
ATOM 2010 C CA . ALA C 1 61 ? -19.741 20.792 -27.881 1.00 21.97 90 ALA C CA 1
ATOM 2011 C C . ALA C 1 61 ? -20.982 20.125 -27.297 1.00 18.02 90 ALA C C 1
ATOM 2012 O O . ALA C 1 61 ? -21.428 20.458 -26.198 1.00 21.87 90 ALA C O 1
ATOM 2014 N N . THR C 1 62 ? -21.543 19.192 -28.051 1.00 18.86 91 THR C N 1
ATOM 2015 C CA . THR C 1 62 ? -22.675 18.426 -27.555 1.00 18.82 91 THR C CA 1
ATOM 2016 C C . THR C 1 62 ? -22.403 16.949 -27.783 1.00 18.96 91 THR C C 1
ATOM 2017 O O . THR C 1 62 ? -22.079 16.217 -26.842 1.00 21.41 91 THR C O 1
ATOM 2021 N N . LYS C 1 63 ? -22.512 16.521 -29.034 1.00 18.08 92 LYS C N 1
ATOM 2022 C CA . LYS C 1 63 ? -22.306 15.139 -29.435 1.00 17.26 92 LYS C CA 1
ATOM 2023 C C . LYS C 1 63 ? -21.663 15.153 -30.810 1.00 22.06 92 LYS C C 1
ATOM 2024 O O . LYS C 1 63 ? -22.094 15.909 -31.687 1.00 22.84 92 LYS C O 1
ATOM 2030 N N . GLY C 1 64 ? -20.630 14.348 -31.007 1.00 17.53 93 GLY C N 1
ATOM 2031 C CA . GLY C 1 64 ? -19.936 14.439 -32.276 1.00 17.61 93 GLY C CA 1
ATOM 2032 C C . GLY C 1 64 ? -18.802 13.452 -32.381 1.00 20.75 93 GLY C C 1
ATOM 2033 O O . GLY C 1 64 ? -18.660 12.547 -31.558 1.00 17.30 93 GLY C O 1
ATOM 2034 N N . LYS C 1 65 ? -18.000 13.638 -33.435 1.00 20.07 94 LYS C N 1
ATOM 2035 C CA . LYS C 1 65 ? -16.878 12.766 -33.738 1.00 18.06 94 LYS C CA 1
ATOM 2036 C C . LYS C 1 65 ? -15.664 13.619 -34.070 1.00 18.51 94 LYS C C 1
ATOM 2037 O O . LYS C 1 65 ? -15.775 14.814 -34.368 1.00 20.31 94 LYS C O 1
ATOM 2043 N N . PHE C 1 66 ? -14.490 12.997 -34.027 1.00 14.24 95 PHE C N 1
ATOM 2044 C CA . PHE C 1 66 ? -13.294 13.684 -34.466 1.00 16.91 95 PHE C CA 1
ATOM 2045 C C . PHE C 1 66 ? -12.302 12.656 -34.997 1.00 17.36 95 PHE C C 1
ATOM 2046 O O . PHE C 1 66 ? -12.387 11.454 -34.707 1.00 15.83 95 PHE C O 1
ATOM 2054 N N . ALA C 1 67 ? -11.369 13.151 -35.806 1.00 15.58 96 ALA C N 1
ATOM 2055 C CA . ALA C 1 67 ? -10.283 12.340 -36.329 1.00 16.46 96 ALA C CA 1
ATOM 2056 C C . ALA C 1 67 ? -9.093 13.248 -36.570 1.00 15.64 96 ALA C C 1
ATOM 2057 O O . ALA C 1 67 ? -9.245 14.343 -37.121 1.00 20.24 96 ALA C O 1
ATOM 2059 N N . PHE C 1 68 ? -7.926 12.805 -36.141 1.00 16.85 97 PHE C N 1
ATOM 2060 C CA . PHE C 1 68 ? -6.716 13.574 -36.364 1.00 21.36 97 PHE C CA 1
ATOM 2061 C C . PHE C 1 68 ? -5.533 12.626 -36.409 1.00 18.99 97 PHE C C 1
ATOM 2062 O O . PHE C 1 68 ? -5.596 11.483 -35.948 1.00 18.39 97 PHE C O 1
ATOM 2070 N N . THR C 1 69 ? -4.440 13.114 -36.982 1.00 19.16 98 THR C N 1
ATOM 2071 C CA . THR C 1 69 ? -3.178 12.399 -36.969 1.00 19.27 98 THR C CA 1
ATOM 2072 C C . THR C 1 69 ? -2.158 13.250 -36.227 1.00 22.36 98 THR C C 1
ATOM 2073 O O . THR C 1 69 ? -2.009 14.437 -36.524 1.00 26.29 98 THR C O 1
ATOM 2077 N N . THR C 1 70 ? -1.482 12.658 -35.248 1.00 23.11 99 THR C N 1
ATOM 2078 C CA . THR C 1 70 ? -0.460 13.402 -34.527 1.00 24.65 99 THR C CA 1
ATOM 2079 C C . THR C 1 70 ? 0.755 13.617 -35.420 1.00 28.12 99 THR C C 1
ATOM 2080 O O . THR C 1 70 ? 1.064 12.807 -36.300 1.00 31.85 99 THR C O 1
ATOM 2084 N N . GLU C 1 71 ? 1.435 14.735 -35.196 1.00 30.32 100 GLU C N 1
ATOM 2085 C CA . GLU C 1 71 ? 2.684 15.018 -35.881 1.00 36.01 100 GLU C CA 1
ATOM 2086 C C . GLU C 1 71 ? 3.647 15.659 -34.898 1.00 29.09 100 GLU C C 1
ATOM 2087 O O . GLU C 1 71 ? 3.241 16.465 -34.055 1.00 34.04 100 GLU C O 1
ATOM 2093 N N . ASP C 1 72 ? 4.907 15.238 -34.978 1.00 33.99 101 ASP C N 1
ATOM 2094 C CA . ASP C 1 72 ? 6.052 15.921 -34.381 1.00 33.97 101 ASP C CA 1
ATOM 2095 C C . ASP C 1 72 ? 6.271 15.615 -32.903 1.00 27.91 101 ASP C C 1
ATOM 2096 O O . ASP C 1 72 ? 7.426 15.566 -32.468 1.00 28.09 101 ASP C O 1
ATOM 2101 N N . TYR C 1 73 ? 5.211 15.400 -32.116 1.00 26.22 102 TYR C N 1
ATOM 2102 C CA . TYR C 1 73 ? 5.366 15.171 -30.681 1.00 24.63 102 TYR C CA 1
ATOM 2103 C C . TYR C 1 73 ? 4.645 13.897 -30.252 1.00 24.13 102 TYR C C 1
ATOM 2104 O O . TYR C 1 73 ? 3.715 13.432 -30.918 1.00 25.72 102 TYR C O 1
ATOM 2113 N N . ASP C 1 74 ? 5.085 13.344 -29.116 1.00 19.66 103 ASP C N 1
ATOM 2114 C CA . ASP C 1 74 ? 4.651 12.037 -28.632 1.00 18.35 103 ASP C CA 1
ATOM 2115 C C . ASP C 1 74 ? 3.575 12.111 -27.550 1.00 21.92 103 ASP C C 1
ATOM 2116 O O . ASP C 1 74 ? 3.437 11.166 -26.768 1.00 28.36 103 ASP C O 1
ATOM 2121 N N . MET C 1 75 ? 2.859 13.219 -27.440 1.00 17.86 104 MET C N 1
ATOM 2122 C CA . MET C 1 75 ? 1.775 13.297 -26.475 1.00 15.58 104 MET C CA 1
ATOM 2123 C C . MET C 1 75 ? 0.639 14.123 -27.060 1.00 16.98 104 MET C C 1
ATOM 2124 O O . MET C 1 75 ? 0.863 15.102 -27.780 1.00 17.22 104 MET C O 1
ATOM 2129 N N . PHE C 1 76 ? -0.598 13.712 -26.774 1.00 17.17 105 PHE C N 1
ATOM 2130 C CA . PHE C 1 76 ? -1.721 14.607 -27.013 1.00 16.17 105 PHE C CA 1
ATOM 2131 C C . PHE C 1 76 ? -2.656 14.521 -25.820 1.00 15.62 105 PHE C C 1
ATOM 2132 O O . PHE C 1 76 ? -2.571 13.592 -25.018 1.00 16.35 105 PHE C O 1
ATOM 2140 N N . GLU C 1 77 ? -3.539 15.511 -25.711 1.00 15.63 106 GLU C N 1
ATOM 2141 C CA . GLU C 1 77 ? -4.457 15.631 -24.585 1.00 16.96 106 GLU C CA 1
ATOM 2142 C C . GLU C 1 77 ? -5.839 15.979 -25.117 1.00 14.61 106 GLU C C 1
ATOM 2143 O O . GLU C 1 77 ? -5.965 16.892 -25.934 1.00 16.42 106 GLU C O 1
ATOM 2149 N N . VAL C 1 78 ? -6.867 15.255 -24.664 1.00 14.85 107 VAL C N 1
ATOM 2150 C CA . VAL C 1 78 ? -8.260 15.528 -25.014 1.00 16.13 107 VAL C CA 1
ATOM 2151 C C . VAL C 1 78 ? -8.927 16.132 -23.785 1.00 16.46 107 VAL C C 1
ATOM 2152 O O . VAL C 1 78 ? -9.062 15.455 -22.759 1.00 16.89 107 VAL C O 1
ATOM 2156 N N . CYS C 1 79 ? -9.346 17.397 -23.869 1.00 14.17 108 CYS C N 1
ATOM 2157 C CA . CYS C 1 79 ? -9.875 18.105 -22.705 1.00 15.24 108 CYS C CA 1
ATOM 2158 C C . CYS C 1 79 ? -11.307 18.564 -22.942 1.00 15.42 108 CYS C C 1
ATOM 2159 O O . CYS C 1 79 ? -11.625 19.113 -24.002 1.00 15.63 108 CYS C O 1
ATOM 2162 N N . PHE C 1 80 ? -12.169 18.332 -21.948 1.00 15.54 109 PHE C N 1
ATOM 2163 C CA . PHE C 1 80 ? -13.509 18.901 -21.887 1.00 14.34 109 PHE C CA 1
ATOM 2164 C C . PHE C 1 80 ? -13.550 19.937 -20.775 1.00 15.56 109 PHE C C 1
ATOM 2165 O O . PHE C 1 80 ? -13.143 19.642 -19.656 1.00 16.60 109 PHE C O 1
ATOM 2173 N N . GLU C 1 81 ? -14.068 21.126 -21.070 1.00 16.17 110 GLU C N 1
ATOM 2174 C CA . GLU C 1 81 ? -14.177 22.170 -20.053 1.00 18.79 110 GLU C CA 1
ATOM 2175 C C . GLU C 1 81 ? -15.545 22.825 -20.157 1.00 15.90 110 GLU C C 1
ATOM 2176 O O . GLU C 1 81 ? -16.006 23.125 -21.258 1.00 18.39 110 GLU C O 1
ATOM 2182 N N . SER C 1 82 ? -16.202 23.020 -19.018 1.00 16.87 111 SER C N 1
ATOM 2183 C CA . SER C 1 82 ? -17.516 23.640 -19.004 1.00 17.36 111 SER C CA 1
ATOM 2184 C C . SER C 1 82 ? -17.461 25.039 -18.400 1.00 19.72 111 SER C C 1
ATOM 2185 O O . SER C 1 82 ? -16.551 25.383 -17.643 1.00 20.65 111 SER C O 1
ATOM 2188 N N . LYS C 1 83 ? -18.477 25.828 -18.739 1.00 20.48 112 LYS C N 1
ATOM 2189 C CA . LYS C 1 83 ? -18.657 27.153 -18.164 1.00 21.80 112 LYS C CA 1
ATOM 2190 C C . LYS C 1 83 ? -20.144 27.411 -17.996 1.00 17.97 112 LYS C C 1
ATOM 2191 O O . LYS C 1 83 ? -20.931 27.165 -18.914 1.00 21.46 112 LYS C O 1
ATOM 2197 N N . GLY C 1 84 ? -20.519 27.905 -16.825 1.00 22.46 113 GLY C N 1
ATOM 2198 C CA . GLY C 1 84 ? -21.905 28.241 -16.557 1.00 25.36 113 GLY C CA 1
ATOM 2199 C C . GLY C 1 84 ? -22.002 29.082 -15.304 1.00 24.83 113 GLY C C 1
ATOM 2200 O O . GLY C 1 84 ? -21.034 29.231 -14.552 1.00 28.38 113 GLY C O 1
ATOM 2201 N N . THR C 1 85 ? -23.196 29.632 -15.088 1.00 26.36 114 THR C N 1
ATOM 2202 C CA . THR C 1 85 ? -23.464 30.514 -13.961 1.00 27.65 114 THR C CA 1
ATOM 2203 C C . THR C 1 85 ? -24.390 29.822 -12.973 1.00 30.56 114 THR C C 1
ATOM 2204 O O . THR C 1 85 ? -25.451 29.320 -13.360 1.00 32.95 114 THR C O 1
ATOM 2208 N N . GLY C 1 86 ? -24.002 29.806 -11.708 1.00 28.38 115 GLY C N 1
ATOM 2209 C CA . GLY C 1 86 ? -24.887 29.297 -10.679 1.00 31.86 115 GLY C CA 1
ATOM 2210 C C . GLY C 1 86 ? -24.684 27.822 -10.397 1.00 29.64 115 GLY C C 1
ATOM 2211 O O . GLY C 1 86 ? -23.784 27.164 -10.928 1.00 30.78 115 GLY C O 1
ATOM 2212 N N . ARG C 1 87 ? -25.535 27.301 -9.514 1.00 30.11 116 ARG C N 1
ATOM 2213 C CA . ARG C 1 87 ? -25.447 25.903 -9.109 1.00 30.13 116 ARG C 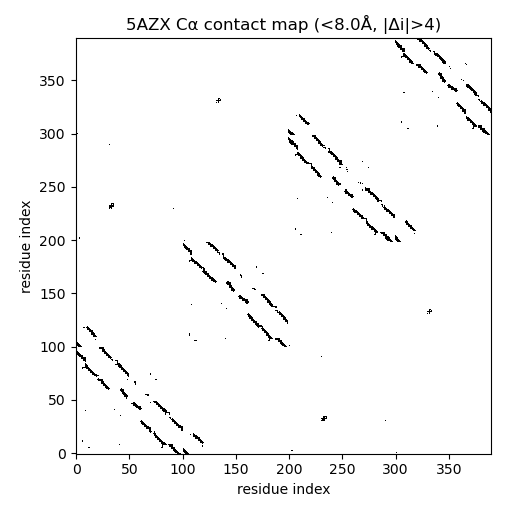CA 1
ATOM 2214 C C . ARG C 1 87 ? -26.119 25.026 -10.155 1.00 27.97 116 ARG C C 1
ATOM 2215 O O . ARG C 1 87 ? -27.313 25.181 -10.437 1.00 26.37 116 ARG C O 1
ATOM 2223 N N . ILE C 1 88 ? -25.344 24.110 -10.724 1.00 23.19 117 ILE C N 1
ATOM 2224 C CA . ILE C 1 88 ? -25.771 23.290 -11.852 1.00 25.91 117 ILE C CA 1
ATOM 2225 C C . ILE C 1 88 ? -25.314 21.868 -11.547 1.00 23.50 117 ILE C C 1
ATOM 2226 O O . ILE C 1 88 ? -24.185 21.683 -11.068 1.00 21.56 117 ILE C O 1
ATOM 2231 N N . PRO C 1 89 ? -26.145 20.847 -11.771 1.00 21.72 118 PRO C N 1
ATOM 2232 C CA . PRO C 1 89 ? -25.680 19.471 -11.566 1.00 21.51 118 PRO C CA 1
ATOM 2233 C C . PRO C 1 89 ? -24.588 19.123 -12.566 1.00 19.63 118 PRO C C 1
ATOM 2234 O O . PRO C 1 89 ? -24.518 19.693 -13.658 1.00 18.90 118 PRO C O 1
ATOM 2238 N N . ASP C 1 90 ? -23.712 18.201 -12.158 1.00 17.93 119 ASP C N 1
ATOM 2239 C CA . ASP C 1 90 ? -22.642 17.747 -13.039 1.00 15.35 119 ASP C CA 1
ATOM 2240 C C . ASP C 1 90 ? -23.207 17.236 -14.355 1.00 16.84 119 ASP C C 1
ATOM 2241 O O . ASP C 1 90 ? -24.248 16.577 -14.391 1.00 18.44 119 ASP C O 1
ATOM 2246 N N . GLN C 1 91 ? -22.489 17.508 -15.437 1.00 13.33 120 GLN C N 1
ATOM 2247 C CA . GLN C 1 91 ? -22.765 16.841 -16.695 1.00 12.86 120 GLN C CA 1
ATOM 2248 C C . GLN C 1 91 ? -22.120 15.463 -16.699 1.00 11.93 120 GLN C C 1
ATOM 2249 O O . GLN C 1 91 ? -21.196 15.186 -15.939 1.00 12.96 120 GLN C O 1
ATOM 2255 N N . LEU C 1 92 ? -22.613 14.613 -17.592 1.00 12.23 121 LEU C N 1
ATOM 2256 C CA . LEU C 1 92 ? -22.029 13.304 -17.860 1.00 12.29 121 LEU C CA 1
ATOM 2257 C C . LEU C 1 92 ? -21.376 13.332 -19.233 1.00 12.70 121 LEU C C 1
ATOM 2258 O O . LEU C 1 92 ? -21.995 13.759 -20.211 1.00 15.08 121 LEU C O 1
ATOM 2263 N N . VAL C 1 93 ? -20.121 12.904 -19.306 1.00 11.25 122 VAL C N 1
ATOM 2264 C CA . VAL C 1 93 ? -19.379 12.866 -20.561 1.00 13.75 122 VAL C CA 1
ATOM 2265 C C . VAL C 1 93 ? -18.998 11.424 -20.870 1.00 14.37 122 VAL C C 1
ATOM 2266 O O . VAL C 1 93 ? -18.432 10.731 -20.018 1.00 12.72 122 VAL C O 1
ATOM 2270 N N . ILE C 1 94 ? -19.287 10.983 -22.092 1.00 12.10 123 ILE C N 1
ATOM 2271 C CA . ILE C 1 94 ? -18.847 9.678 -22.587 1.00 13.55 123 ILE C CA 1
ATOM 2272 C C . ILE C 1 94 ? -17.936 9.937 -23.777 1.00 13.62 123 ILE C C 1
ATOM 2273 O O . ILE C 1 94 ? -18.314 10.671 -24.695 1.00 15.41 123 ILE C O 1
ATOM 2278 N N . LEU C 1 95 ? -16.744 9.341 -23.759 1.00 13.60 124 LEU C N 1
ATOM 2279 C CA . LEU C 1 95 ? -15.794 9.487 -24.856 1.00 15.38 124 LEU C CA 1
ATOM 2280 C C . LEU C 1 95 ? -15.300 8.106 -25.260 1.00 15.56 124 LEU C C 1
ATOM 2281 O O . LEU C 1 95 ? -14.824 7.345 -24.409 1.00 16.86 124 LEU C O 1
ATOM 2286 N N . ASP C 1 96 ? -15.412 7.778 -26.546 1.00 14.43 125 ASP C N 1
ATOM 2287 C CA . ASP C 1 96 ? -14.833 6.552 -27.099 1.00 14.88 125 ASP C CA 1
ATOM 2288 C C . ASP C 1 96 ? -13.723 6.942 -28.057 1.00 16.13 125 ASP C C 1
ATOM 2289 O O . ASP C 1 96 ? -13.925 7.812 -28.906 1.00 20.08 125 ASP C O 1
ATOM 2294 N N . MET C 1 97 ? -12.554 6.332 -27.910 1.00 13.66 126 MET C N 1
ATOM 2295 C CA . MET C 1 97 ? -11.448 6.627 -28.809 1.00 15.44 126 MET C CA 1
ATOM 2296 C C . MET C 1 97 ? -10.851 5.339 -29.353 1.00 19.31 126 MET C C 1
ATOM 2297 O O . MET C 1 97 ? -10.930 4.279 -28.726 1.00 23.04 126 MET C O 1
ATOM 2302 N N . LYS C 1 98 ? -10.300 5.443 -30.558 1.00 19.74 127 LYS C N 1
ATOM 2303 C CA . LYS C 1 98 ? -9.642 4.333 -31.234 1.00 20.73 127 LYS C CA 1
ATOM 2304 C C . LYS C 1 98 ? -8.363 4.855 -31.865 1.00 21.81 127 LYS C C 1
ATOM 2305 O O . LYS C 1 98 ? -8.255 6.039 -32.188 1.00 19.69 127 LYS C O 1
ATOM 2311 N N . HIS C 1 99 ? -7.389 3.965 -32.017 1.00 25.36 128 HIS C N 1
ATOM 2312 C CA . HIS C 1 99 ? -6.057 4.312 -32.497 1.00 24.40 128 HIS C CA 1
ATOM 2313 C C . HIS C 1 99 ? -5.758 3.441 -33.708 1.00 31.91 128 HIS C C 1
ATOM 2314 O O . HIS C 1 99 ? -5.795 2.211 -33.611 1.00 33.53 128 HIS C O 1
ATOM 2321 N N . GLY C 1 100 ? -5.495 4.074 -34.849 1.00 30.82 129 GLY C N 1
ATOM 2322 C CA . GLY C 1 100 ? -5.233 3.334 -36.074 1.00 31.68 129 GLY C CA 1
ATOM 2323 C C . GLY C 1 100 ? -6.499 2.831 -36.744 1.00 37.22 129 GLY C C 1
ATOM 2324 O O . GLY C 1 100 ? -6.491 1.792 -37.416 1.00 51.00 129 GLY C O 1
ATOM 2325 N N . GLY D 1 1 ? -17.051 7.303 -12.273 1.00 21.57 30 GLY D N 1
ATOM 2326 C CA . GLY D 1 1 ? -16.565 7.237 -13.638 1.00 19.87 30 GLY D CA 1
ATOM 2327 C C . GLY D 1 1 ? -15.820 5.949 -13.879 1.00 19.19 30 GLY D C 1
ATOM 2328 O O . GLY D 1 1 ? -15.332 5.330 -12.946 1.00 20.95 30 GLY D O 1
ATOM 2329 N N . SER D 1 2 ? -15.750 5.536 -15.141 1.00 18.91 31 SER D N 1
ATOM 2330 C CA . SER D 1 2 ? -15.062 4.309 -15.513 1.00 18.30 31 SER D CA 1
ATOM 2331 C C . SER D 1 2 ? -14.282 4.580 -16.783 1.00 19.64 31 SER D C 1
ATOM 2332 O O . SER D 1 2 ? -14.823 5.134 -17.742 1.00 19.10 31 SER D O 1
ATOM 2335 N N . ILE D 1 3 ? -13.019 4.184 -16.780 1.00 18.77 32 ILE D N 1
ATOM 2336 C CA . ILE D 1 3 ? -12.135 4.295 -17.930 1.00 18.38 32 ILE D CA 1
ATOM 2337 C C . ILE D 1 3 ? -11.667 2.892 -18.254 1.00 21.75 32 ILE D C 1
ATOM 2338 O O . ILE D 1 3 ? -11.254 2.154 -17.352 1.00 22.38 32 ILE D O 1
ATOM 2343 N N . SER D 1 4 ? -11.742 2.518 -19.522 1.00 19.74 33 SER D N 1
ATOM 2344 C CA . SER D 1 4 ? -11.071 1.320 -20.013 1.00 19.89 33 SER D CA 1
ATOM 2345 C C . SER D 1 4 ? -10.188 1.747 -21.173 1.00 22.20 33 SER D C 1
ATOM 2346 O O . SER D 1 4 ? -10.623 2.521 -22.029 1.00 21.86 33 SER D O 1
ATOM 2349 N N . PHE D 1 5 ? -8.947 1.272 -21.194 1.00 17.87 34 PHE D N 1
ATOM 2350 C CA . PHE D 1 5 ? -8.064 1.652 -22.283 1.00 19.28 34 PHE D CA 1
ATOM 2351 C C . PHE D 1 5 ? -6.986 0.596 -22.432 1.00 19.00 34 PHE D C 1
ATOM 2352 O O . PHE D 1 5 ? -6.705 -0.170 -21.510 1.00 19.58 34 PHE D O 1
ATOM 2360 N N . HIS D 1 6 ? -6.401 0.554 -23.616 1.00 18.05 35 HIS D N 1
ATOM 2361 C CA . HIS D 1 6 ? -5.218 -0.263 -23.825 1.00 19.76 35 HIS D CA 1
ATOM 2362 C C . HIS D 1 6 ? -3.984 0.558 -23.495 1.00 19.87 35 HIS D C 1
ATOM 2363 O O . HIS D 1 6 ? -3.932 1.756 -23.776 1.00 21.36 35 HIS D O 1
ATOM 2370 N N . LEU D 1 7 ? -2.987 -0.100 -22.911 1.00 20.73 36 LEU D N 1
ATOM 2371 C CA . LEU D 1 7 ? -1.723 0.530 -22.549 1.00 20.01 36 LEU D CA 1
ATOM 2372 C C . LEU D 1 7 ? -0.598 -0.228 -23.261 1.00 23.47 36 LEU D C 1
ATOM 2373 O O . LEU D 1 7 ? -0.138 -1.262 -22.766 1.00 24.65 36 LEU D O 1
ATOM 2378 N N . PRO D 1 8 ? -0.164 0.256 -24.422 1.00 25.04 37 PRO D N 1
ATOM 2379 C CA . PRO D 1 8 ? 0.974 -0.393 -25.095 1.00 27.42 37 PRO D CA 1
ATOM 2380 C C . PRO D 1 8 ? 2.229 -0.290 -24.247 1.00 26.38 37 PRO D C 1
ATOM 2381 O O . PRO D 1 8 ? 2.352 0.569 -23.372 1.00 27.01 37 PRO D O 1
ATOM 2385 N N . VAL D 1 9 ? 3.174 -1.204 -24.499 1.00 25.90 38 VAL D N 1
ATOM 2386 C CA . VAL D 1 9 ? 4.417 -1.194 -23.741 1.00 26.98 38 VAL D CA 1
ATOM 2387 C C . VAL D 1 9 ? 5.176 0.094 -24.033 1.00 22.26 38 VAL D C 1
ATOM 2388 O O . VAL D 1 9 ? 5.152 0.610 -25.155 1.00 25.56 38 VAL D O 1
ATOM 2392 N N . ASN D 1 10 ? 5.831 0.632 -23.003 1.00 27.66 39 ASN D N 1
ATOM 2393 C CA . ASN D 1 10 ? 6.576 1.886 -23.111 1.00 26.59 39 ASN D CA 1
ATOM 2394 C C . ASN D 1 10 ? 5.657 3.026 -23.550 1.00 30.83 39 ASN D C 1
ATOM 2395 O O . ASN D 1 10 ? 5.942 3.775 -24.483 1.00 27.13 39 ASN D O 1
ATOM 2400 N N . SER D 1 11 ? 4.523 3.141 -22.869 1.00 24.60 40 SER D N 1
ATOM 2401 C CA . SER D 1 11 ? 3.595 4.230 -23.119 1.00 21.70 40 SER D CA 1
ATOM 2402 C C . SER D 1 11 ? 3.031 4.670 -21.782 1.00 18.90 40 SER D C 1
ATOM 2403 O O . SER D 1 11 ? 3.218 4.012 -20.756 1.00 21.78 40 SER D O 1
ATOM 2406 N N . ARG D 1 12 ? 2.343 5.802 -21.801 1.00 18.53 41 ARG D N 1
ATOM 2407 C CA . ARG D 1 12 ? 1.818 6.389 -20.580 1.00 18.45 41 ARG D CA 1
ATOM 2408 C C . ARG D 1 12 ? 0.482 7.018 -20.902 1.00 18.43 41 ARG D C 1
ATOM 2409 O O . ARG D 1 12 ? 0.363 7.728 -21.900 1.00 18.72 41 ARG D O 1
ATOM 2417 N N . LYS D 1 13 ? -0.522 6.745 -20.077 1.00 15.68 42 LYS D N 1
ATOM 2418 C CA . LYS D 1 13 ? -1.830 7.353 -20.270 1.00 17.31 42 LYS D CA 1
ATOM 2419 C C . LYS D 1 13 ? -2.325 7.872 -18.931 1.00 18.08 42 LYS D C 1
ATOM 2420 O O . LYS D 1 13 ? -2.143 7.222 -17.900 1.00 19.66 42 LYS D O 1
ATOM 2426 N N . CYS D 1 14 ? -2.928 9.060 -18.951 1.00 17.71 43 CYS D N 1
ATOM 2427 C CA . CYS D 1 14 ? -3.281 9.750 -17.720 1.00 18.28 43 CYS D CA 1
ATOM 2428 C C . CYS D 1 14 ? -4.670 10.353 -17.816 1.00 16.55 43 CYS D C 1
ATOM 2429 O O . CYS D 1 14 ? -5.123 10.770 -18.883 1.00 17.23 43 CYS D O 1
ATOM 2432 N N . LEU D 1 15 ? -5.322 10.428 -16.665 1.00 17.61 44 LEU D N 1
ATOM 2433 C CA . LEU D 1 15 ? -6.520 11.230 -16.478 1.00 17.67 44 LEU D CA 1
ATOM 2434 C C . LEU D 1 15 ? -6.137 12.433 -15.636 1.00 18.59 44 LEU D C 1
ATOM 2435 O O . LEU D 1 15 ? -5.537 12.264 -14.573 1.00 20.27 44 LEU D O 1
ATOM 2440 N N . ARG D 1 16 ? -6.441 13.637 -16.121 1.00 17.10 45 ARG D N 1
ATOM 2441 C CA . ARG D 1 16 ? -6.205 14.870 -15.378 1.00 20.38 45 ARG D CA 1
ATOM 2442 C C . ARG D 1 16 ? -7.544 15.508 -15.026 1.00 18.03 45 ARG D C 1
ATOM 2443 O O . ARG D 1 16 ? -8.434 15.601 -15.875 1.00 19.46 45 ARG D O 1
ATOM 2451 N N . GLU D 1 17 ? -7.691 15.940 -13.772 1.00 18.65 46 GLU D N 1
ATOM 2452 C CA . GLU D 1 17 ? -8.934 16.540 -13.311 1.00 19.47 46 GLU D CA 1
ATOM 2453 C C . GLU D 1 17 ? -8.619 17.857 -12.622 1.00 17.28 46 GLU D C 1
ATOM 2454 O O . GLU D 1 17 ? -7.726 17.922 -11.775 1.00 19.99 46 GLU D O 1
ATOM 2460 N N . GLU D 1 18 ? -9.344 18.898 -12.993 1.00 19.04 47 GLU D N 1
ATOM 2461 C CA . GLU D 1 18 ? -9.196 20.211 -12.372 1.00 22.28 47 GLU D CA 1
ATOM 2462 C C . GLU D 1 18 ? -10.549 20.526 -11.742 1.00 26.27 47 GLU D C 1
ATOM 2463 O O . GLU D 1 18 ? -11.460 20.997 -12.431 1.00 27.24 47 GLU D O 1
ATOM 2469 N N . ILE D 1 19 ? -10.663 20.246 -10.439 1.00 32.53 48 ILE D N 1
ATOM 2470 C CA . ILE D 1 19 ? -11.914 20.278 -9.683 1.00 36.31 48 ILE D CA 1
ATOM 2471 C C . ILE D 1 19 ? -11.831 21.379 -8.633 1.00 44.54 48 ILE D C 1
ATOM 2472 O O . ILE D 1 19 ? -10.889 21.419 -7.834 1.00 41.15 48 ILE D O 1
ATOM 2477 N N . HIS D 1 20 ? -12.835 22.242 -8.606 1.00 40.32 49 HIS D N 1
ATOM 2478 C CA . HIS D 1 20 ? -12.850 23.343 -7.644 1.00 49.02 49 HIS D CA 1
ATOM 2479 C C . HIS D 1 20 ? -13.304 22.859 -6.275 1.00 47.24 49 HIS D C 1
ATOM 2480 O O . HIS D 1 20 ? -14.007 23.570 -5.570 1.00 53.94 49 HIS D O 1
ATOM 2487 N N . ASP D 1 22 ? -12.690 21.234 -2.083 1.00 40.76 51 ASP D N 1
ATOM 2488 C CA . ASP D 1 22 ? -11.950 20.067 -1.617 1.00 43.42 51 ASP D CA 1
ATOM 2489 C C . ASP D 1 22 ? -12.887 18.875 -1.438 1.00 42.22 51 ASP D C 1
ATOM 2490 O O . ASP D 1 22 ? -13.970 19.002 -0.871 1.00 49.48 51 ASP D O 1
ATOM 2495 N N . LEU D 1 23 ? -12.499 17.715 -1.960 1.00 32.54 52 LEU D N 1
ATOM 2496 C CA . LEU D 1 23 ? -13.358 16.554 -1.805 1.00 34.60 52 LEU D CA 1
ATOM 2497 C C . LEU D 1 23 ? -12.545 15.275 -1.934 1.00 27.61 52 LEU D C 1
ATOM 2498 O O . LEU D 1 23 ? -11.352 15.284 -2.256 1.00 29.96 52 LEU D O 1
ATOM 2503 N N . LEU D 1 24 ? -13.231 14.173 -1.677 1.00 27.32 53 LEU D N 1
ATOM 2504 C CA . LEU D 1 24 ? -12.631 12.857 -1.571 1.00 24.47 53 LEU D CA 1
ATOM 2505 C C . LEU D 1 24 ? -12.680 12.146 -2.919 1.00 25.30 53 LEU D C 1
ATOM 2506 O O . LEU D 1 24 ? -13.762 11.970 -3.499 1.00 23.30 53 LEU D O 1
ATOM 2511 N N . VAL D 1 25 ? -11.513 11.720 -3.394 1.00 22.85 54 VAL D N 1
ATOM 2512 C CA . VAL D 1 25 ? -11.379 10.973 -4.639 1.00 21.87 54 VAL D CA 1
ATOM 2513 C C . VAL D 1 25 ? -10.962 9.557 -4.276 1.00 22.52 54 VAL D C 1
ATOM 2514 O O . VAL D 1 25 ? -9.951 9.363 -3.587 1.00 22.06 54 VAL D O 1
ATOM 2518 N N . THR D 1 26 ? -11.745 8.573 -4.710 1.00 21.48 55 THR D N 1
ATOM 2519 C CA . THR D 1 26 ? -11.411 7.170 -4.525 1.00 21.45 55 THR D CA 1
ATOM 2520 C C . THR D 1 26 ? -11.330 6.481 -5.881 1.00 22.48 55 THR D C 1
ATOM 2521 O O . THR D 1 26 ? -12.069 6.810 -6.819 1.00 22.13 55 THR D O 1
ATOM 2525 N N . GLY D 1 27 ? -10.417 5.531 -5.984 1.00 21.09 56 GLY D N 1
ATOM 2526 C CA . GLY D 1 27 ? -10.218 4.828 -7.234 1.00 21.99 56 GLY D CA 1
ATOM 2527 C C . GLY D 1 27 ? -9.980 3.353 -7.001 1.00 19.98 56 GLY D C 1
ATOM 2528 O O . GLY D 1 27 ? -9.489 2.935 -5.951 1.00 21.04 56 GLY D O 1
ATOM 2529 N N . ALA D 1 28 ? -10.347 2.564 -8.002 1.00 18.10 57 ALA D N 1
ATOM 2530 C CA . ALA D 1 28 ? -9.999 1.155 -8.042 1.00 16.89 57 ALA D CA 1
ATOM 2531 C C . ALA D 1 28 ? -9.522 0.848 -9.447 1.00 20.68 57 ALA D C 1
ATOM 2532 O O . ALA D 1 28 ? -10.103 1.334 -10.417 1.00 21.30 57 ALA D O 1
ATOM 2534 N N . TYR D 1 29 ? -8.463 0.056 -9.565 1.00 17.87 58 TYR D N 1
ATOM 2535 C CA . TYR D 1 29 ? -7.903 -0.188 -10.881 1.00 16.49 58 TYR D CA 1
ATOM 2536 C C . TYR D 1 29 ? -7.543 -1.656 -11.031 1.00 18.67 58 TYR D C 1
ATOM 2537 O O . TYR D 1 29 ? -7.279 -2.357 -10.052 1.00 19.16 58 TYR D O 1
ATOM 2546 N N . GLU D 1 30 ? -7.530 -2.103 -12.283 1.00 16.52 59 GLU D N 1
ATOM 2547 C CA . GLU D 1 30 ? -7.108 -3.459 -12.628 1.00 20.65 59 GLU D CA 1
ATOM 2548 C C . GLU D 1 30 ? -6.326 -3.399 -13.928 1.00 20.18 59 GLU D C 1
ATOM 2549 O O . GLU D 1 30 ? -6.821 -2.892 -14.936 1.00 17.75 59 GLU D O 1
ATOM 2555 N N . ILE D 1 31 ? -5.107 -3.926 -13.912 1.00 19.70 60 ILE D N 1
ATOM 2556 C CA . ILE D 1 31 ? -4.251 -3.958 -15.085 1.00 18.61 60 ILE D CA 1
ATOM 2557 C C . ILE D 1 31 ? -4.143 -5.410 -15.509 1.00 20.43 60 ILE D C 1
ATOM 2558 O O . ILE D 1 31 ? -3.740 -6.260 -14.708 1.00 24.39 60 ILE D O 1
ATOM 2563 N N . THR D 1 32 ? -4.536 -5.704 -16.739 1.00 20.52 61 THR D N 1
ATOM 2564 C CA . THR D 1 32 ? -4.607 -7.078 -17.222 1.00 21.06 61 THR D CA 1
ATOM 2565 C C . THR D 1 32 ? -3.559 -7.290 -18.302 1.00 22.39 61 THR D C 1
ATOM 2566 O O . THR D 1 32 ? -3.604 -6.646 -19.359 1.00 23.17 61 THR D O 1
ATOM 2570 N N . ASP D 1 33 ? -2.622 -8.199 -18.032 1.00 24.04 62 ASP D N 1
ATOM 2571 C CA . ASP D 1 33 ? -1.569 -8.569 -18.968 1.00 30.56 62 ASP D CA 1
ATOM 2572 C C . ASP D 1 33 ? -1.737 -10.041 -19.311 1.00 33.30 62 ASP D C 1
ATOM 2573 O O . ASP D 1 33 ? -1.752 -10.891 -18.414 1.00 36.52 62 ASP D O 1
ATOM 2578 N N . GLN D 1 34 ? -1.873 -10.334 -20.601 1.00 34.75 63 GLN D N 1
ATOM 2579 C CA . GLN D 1 34 ? -2.069 -11.693 -21.081 1.00 34.41 63 GLN D CA 1
ATOM 2580 C C . GLN D 1 34 ? -0.772 -12.368 -21.503 1.00 38.16 63 GLN D C 1
ATOM 2581 O O . GLN D 1 34 ? -0.819 -13.461 -22.077 1.00 36.17 63 GLN D O 1
ATOM 2587 N N . SER D 1 35 ? 0.376 -11.750 -21.232 1.00 37.30 64 SER D N 1
ATOM 2588 C CA . SER D 1 35 ? 1.663 -12.277 -21.665 1.00 40.57 64 SER D CA 1
ATOM 2589 C C . SER D 1 35 ? 2.374 -13.085 -20.590 1.00 42.60 64 SER D C 1
ATOM 2590 O O . SER D 1 35 ? 3.436 -13.654 -20.865 1.00 42.33 64 SER D O 1
ATOM 2593 N N . GLY D 1 36 ? 1.824 -13.154 -19.381 1.00 40.54 65 GLY D N 1
ATOM 2594 C CA . GLY D 1 36 ? 2.532 -13.810 -18.303 1.00 43.75 65 GLY D CA 1
ATOM 2595 C C . GLY D 1 36 ? 3.742 -13.054 -17.809 1.00 43.57 65 GLY D C 1
ATOM 2596 O O . GLY D 1 36 ? 4.676 -13.669 -17.287 1.00 44.18 65 GLY D O 1
ATOM 2597 N N . GLY D 1 37 ? 3.758 -11.734 -17.966 1.00 41.32 66 GLY D N 1
ATOM 2598 C CA . GLY D 1 37 ? 4.878 -10.942 -17.495 1.00 44.08 66 GLY D CA 1
ATOM 2599 C C . GLY D 1 37 ? 6.096 -10.991 -18.388 1.00 44.56 66 GLY D C 1
ATOM 2600 O O . GLY D 1 37 ? 7.227 -10.946 -17.890 1.00 46.33 66 GLY D O 1
ATOM 2601 N N . ALA D 1 38 ? 5.895 -11.069 -19.701 1.00 41.28 67 ALA D N 1
ATOM 2602 C CA . ALA D 1 38 ? 6.998 -11.207 -20.641 1.00 43.56 67 ALA D CA 1
ATOM 2603 C C . ALA D 1 38 ? 7.727 -9.884 -20.848 1.00 49.98 67 ALA D C 1
ATOM 2604 O O . ALA D 1 38 ? 7.106 -8.821 -20.944 1.00 46.58 67 ALA D O 1
ATOM 2606 N N . GLY D 1 39 ? 9.054 -9.959 -20.931 1.00 47.20 68 GLY D N 1
ATOM 2607 C CA . GLY D 1 39 ? 9.846 -8.796 -21.276 1.00 38.61 68 GLY D CA 1
ATOM 2608 C C . GLY D 1 39 ? 10.136 -7.851 -20.135 1.00 43.01 68 GLY D C 1
ATOM 2609 O O . GLY D 1 39 ? 10.407 -6.671 -20.376 1.00 48.56 68 GLY D O 1
ATOM 2610 N N . GLY D 1 40 ? 10.106 -8.337 -18.897 1.00 38.51 69 GLY D N 1
ATOM 2611 C CA . GLY D 1 40 ? 10.293 -7.457 -17.758 1.00 47.36 69 GLY D CA 1
ATOM 2612 C C . GLY D 1 40 ? 9.172 -6.457 -17.588 1.00 45.11 69 GLY D C 1
ATOM 2613 O O . GLY D 1 40 ? 9.403 -5.351 -17.085 1.00 46.81 69 GLY D O 1
ATOM 2614 N N . LEU D 1 41 ? 7.959 -6.823 -17.993 1.00 43.81 70 LEU D N 1
ATOM 2615 C CA . LEU D 1 41 ? 6.838 -5.892 -17.997 1.00 38.90 70 LEU D CA 1
ATOM 2616 C C . LEU D 1 41 ? 6.502 -5.445 -16.583 1.00 39.60 70 LEU D C 1
ATOM 2617 O O . LEU D 1 41 ? 6.284 -6.270 -15.691 1.00 42.72 70 LEU D O 1
ATOM 2622 N N . ARG D 1 42 ? 6.474 -4.133 -16.379 1.00 40.52 71 ARG D N 1
ATOM 2623 C CA . ARG D 1 42 ? 6.069 -3.549 -15.112 1.00 40.47 71 ARG D CA 1
ATOM 2624 C C . ARG D 1 42 ? 5.263 -2.296 -15.406 1.00 33.64 71 ARG D C 1
ATOM 2625 O O . ARG D 1 42 ? 5.460 -1.643 -16.434 1.00 33.92 71 ARG D O 1
ATOM 2633 N N . THR D 1 43 ? 4.340 -1.978 -14.503 1.00 34.66 72 THR D N 1
ATOM 2634 C CA . THR D 1 43 ? 3.464 -0.829 -14.671 1.00 27.26 72 THR D CA 1
ATOM 2635 C C . THR D 1 43 ? 3.513 0.014 -13.412 1.00 31.07 72 THR D C 1
ATOM 2636 O O . THR D 1 43 ? 3.316 -0.502 -12.306 1.00 32.67 72 THR D O 1
ATOM 2640 N N . HIS D 1 44 ? 3.787 1.301 -13.582 1.00 27.67 73 HIS D N 1
ATOM 2641 C CA . HIS D 1 44 ? 3.838 2.247 -12.481 1.00 28.01 73 HIS D CA 1
ATOM 2642 C C . HIS D 1 44 ? 2.575 3.092 -12.495 1.00 27.88 73 HIS D C 1
ATOM 2643 O O . HIS D 1 44 ? 2.182 3.621 -13.541 1.00 29.07 73 HIS D O 1
ATOM 2650 N N . LEU D 1 45 ? 1.941 3.201 -11.339 1.00 23.39 74 LEU D N 1
ATOM 2651 C CA . LEU D 1 45 ? 0.819 4.099 -11.124 1.00 23.53 74 LEU D CA 1
ATOM 2652 C C . LEU D 1 45 ? 1.302 5.275 -10.292 1.00 28.75 74 LEU D C 1
ATOM 2653 O O . LEU D 1 45 ? 1.923 5.074 -9.242 1.00 30.63 74 LEU D O 1
ATOM 2658 N N . LYS D 1 46 ? 1.037 6.496 -10.758 1.00 21.93 75 LYS D N 1
ATOM 2659 C CA . LYS D 1 46 ? 1.436 7.677 -10.007 1.00 26.01 75 LYS D CA 1
ATOM 2660 C C . LYS D 1 46 ? 0.329 8.722 -10.065 1.00 25.76 75 LYS D C 1
ATOM 2661 O O . LYS D 1 46 ? -0.203 9.004 -11.142 1.00 24.80 75 LYS D O 1
ATOM 2667 N N . ILE D 1 47 ? -0.012 9.283 -8.904 1.00 25.54 76 ILE D N 1
ATOM 2668 C CA . ILE D 1 47 ? -0.998 10.353 -8.794 1.00 27.47 76 ILE D CA 1
ATOM 2669 C C . ILE D 1 47 ? -0.290 11.596 -8.277 1.00 32.06 76 ILE D C 1
ATOM 2670 O O . ILE D 1 47 ? 0.311 11.564 -7.195 1.00 35.41 76 ILE D O 1
ATOM 2675 N N . THR D 1 48 ? -0.382 12.694 -9.027 1.00 30.46 77 THR D N 1
ATOM 2676 C CA . THR D 1 48 ? 0.308 13.932 -8.688 1.00 36.27 77 THR D CA 1
ATOM 2677 C C . THR D 1 48 ? -0.682 15.088 -8.624 1.00 37.77 77 THR D C 1
ATOM 2678 O O . THR D 1 48 ? -1.746 15.056 -9.243 1.00 30.88 77 THR D O 1
ATOM 2682 N N . ASP D 1 49 ? -0.311 16.126 -7.879 1.00 40.08 78 ASP D N 1
ATOM 2683 C CA . ASP D 1 49 ? -1.195 17.271 -7.672 1.00 39.91 78 ASP D CA 1
ATOM 2684 C C . ASP D 1 49 ? -0.821 18.466 -8.548 1.00 41.06 78 ASP D C 1
ATOM 2685 O O . ASP D 1 49 ? 0.127 18.402 -9.330 1.00 43.60 78 ASP D O 1
ATOM 2690 N N . GLY D 1 52 ? 3.144 19.483 -8.068 1.00 55.96 81 G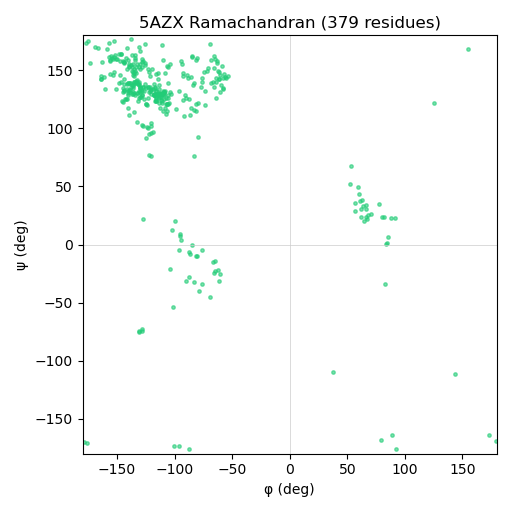LY D N 1
ATOM 2691 C CA . GLY D 1 52 ? 4.010 18.432 -8.575 1.00 54.93 81 GLY D CA 1
ATOM 2692 C C . GLY D 1 52 ? 4.264 17.329 -7.564 1.00 50.30 81 GLY D C 1
ATOM 2693 O O . GLY D 1 52 ? 4.968 16.360 -7.848 1.00 53.23 81 GLY D O 1
ATOM 2694 N N . HIS D 1 53 ? 3.679 17.477 -6.380 1.00 49.54 82 HIS D N 1
ATOM 2695 C CA . HIS D 1 53 ? 3.876 16.504 -5.317 1.00 52.00 82 HIS D CA 1
ATOM 2696 C C . HIS D 1 53 ? 3.167 15.193 -5.643 1.00 53.73 82 HIS D C 1
ATOM 2697 O O . HIS D 1 53 ? 2.157 15.162 -6.352 1.00 44.92 82 HIS D O 1
ATOM 2704 N N . ILE D 1 54 ? 3.708 14.103 -5.107 1.00 52.57 83 ILE D N 1
ATOM 2705 C CA . ILE D 1 54 ? 3.155 12.770 -5.311 1.00 48.85 83 ILE D CA 1
ATOM 2706 C C . ILE D 1 54 ? 2.087 12.539 -4.249 1.00 47.66 83 ILE D C 1
ATOM 2707 O O . ILE D 1 54 ? 2.397 12.418 -3.062 1.00 49.97 83 ILE D O 1
ATOM 2712 N N . LEU D 1 55 ? 0.825 12.475 -4.671 1.00 41.65 84 LEU D N 1
ATOM 2713 C CA . LEU D 1 55 ? -0.230 12.102 -3.738 1.00 42.95 84 LEU D CA 1
ATOM 2714 C C . LEU D 1 55 ? -0.232 10.608 -3.457 1.00 42.09 84 LEU D C 1
ATOM 2715 O O . LEU D 1 55 ? -0.551 10.193 -2.337 1.00 47.20 84 LEU D O 1
ATOM 2720 N N . TYR D 1 56 ? 0.108 9.789 -4.448 1.00 40.32 85 TYR D N 1
ATOM 2721 C CA . TYR D 1 56 ? 0.084 8.346 -4.276 1.00 34.51 85 TYR D CA 1
ATOM 2722 C C . TYR D 1 56 ? 0.888 7.701 -5.395 1.00 36.64 85 TYR D C 1
ATOM 2723 O O . TYR D 1 56 ? 0.885 8.184 -6.531 1.00 34.09 85 TYR D O 1
ATOM 2732 N N . ALA D 1 57 ? 1.565 6.598 -5.070 1.00 36.69 86 ALA D N 1
ATOM 2733 C CA . ALA D 1 57 ? 2.397 5.910 -6.048 1.00 32.35 86 ALA D CA 1
ATOM 2734 C C . ALA D 1 57 ? 2.402 4.409 -5.785 1.00 35.45 86 ALA D C 1
ATOM 2735 O O . ALA D 1 57 ? 2.346 3.958 -4.637 1.00 37.18 86 ALA D O 1
ATOM 2737 N N . LYS D 1 58 ? 2.471 3.641 -6.871 1.00 31.20 87 LYS D N 1
ATOM 2738 C CA . LYS D 1 58 ? 2.575 2.186 -6.820 1.00 32.66 87 LYS D CA 1
ATOM 2739 C C . LYS D 1 58 ? 3.548 1.751 -7.905 1.00 35.88 87 LYS D C 1
ATOM 2740 O O . LYS D 1 58 ? 3.298 1.981 -9.093 1.00 34.61 87 LYS D O 1
ATOM 2746 N N . GLU D 1 59 ? 4.659 1.130 -7.505 1.00 33.01 88 GLU D N 1
ATOM 2747 C CA . GLU D 1 59 ? 5.735 0.887 -8.459 1.00 35.36 88 GLU D CA 1
ATOM 2748 C C . GLU D 1 59 ? 5.459 -0.309 -9.360 1.00 34.04 88 GLU D C 1
ATOM 2749 O O . GLU D 1 59 ? 5.772 -0.271 -10.555 1.00 39.04 88 GLU D O 1
ATOM 2755 N N . ASP D 1 60 ? 4.896 -1.384 -8.820 1.00 37.16 89 ASP D N 1
ATOM 2756 C CA . ASP D 1 60 ? 4.571 -2.567 -9.614 1.00 36.52 89 ASP D CA 1
ATOM 2757 C C . ASP D 1 60 ? 3.068 -2.789 -9.501 1.00 38.56 89 ASP D C 1
ATOM 2758 O O . ASP D 1 60 ? 2.609 -3.681 -8.785 1.00 37.31 89 ASP D O 1
ATOM 2763 N N . ALA D 1 61 ? 2.307 -1.971 -10.227 1.00 32.71 90 ALA D N 1
ATOM 2764 C CA . ALA D 1 61 ? 0.857 -1.955 -10.095 1.00 27.48 90 ALA D CA 1
ATOM 2765 C C . ALA D 1 61 ? 0.232 -3.138 -10.818 1.00 27.96 90 ALA D C 1
ATOM 2766 O O . ALA D 1 61 ? 0.609 -3.469 -11.947 1.00 26.78 90 ALA D O 1
ATOM 2768 N N . THR D 1 62 ? -0.724 -3.781 -10.153 1.00 22.18 91 THR D N 1
ATOM 2769 C CA . THR D 1 62 ? -1.483 -4.853 -10.777 1.00 24.70 91 THR D CA 1
ATOM 2770 C C . THR D 1 62 ? -2.964 -4.564 -10.604 1.00 22.70 91 THR D C 1
ATOM 2771 O O . THR D 1 62 ? -3.651 -4.180 -11.555 1.00 23.27 91 THR D O 1
ATOM 2775 N N . LYS D 1 63 ? -3.455 -4.735 -9.382 1.00 22.70 92 LYS D N 1
ATOM 2776 C CA . LYS D 1 63 ? -4.850 -4.488 -9.051 1.00 22.91 92 LYS D CA 1
ATOM 2777 C C . LYS D 1 63 ? -4.868 -3.840 -7.677 1.00 23.73 92 LYS D C 1
ATOM 2778 O O . LYS D 1 63 ? -4.169 -4.303 -6.772 1.00 25.08 92 LYS D O 1
ATOM 2784 N N . GLY D 1 64 ? -5.632 -2.772 -7.507 1.00 20.23 93 GLY D N 1
ATOM 2785 C CA . GLY D 1 64 ? -5.560 -2.089 -6.235 1.00 19.20 93 G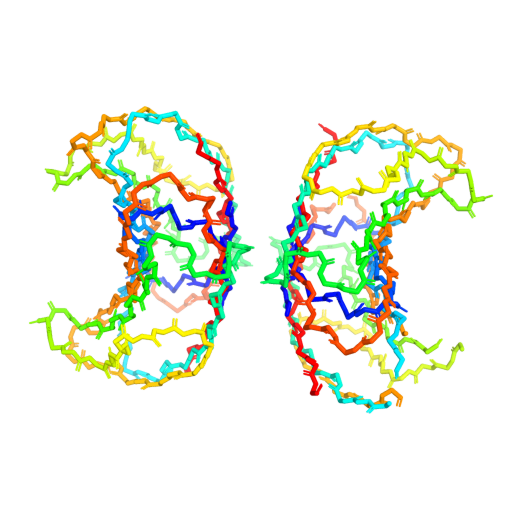LY D CA 1
ATOM 2786 C C . GLY D 1 64 ? -6.548 -0.953 -6.128 1.00 21.49 93 GLY D C 1
ATOM 2787 O O . GLY D 1 64 ? -7.430 -0.784 -6.973 1.00 20.54 93 GLY D O 1
ATOM 2788 N N . LYS D 1 65 ? -6.384 -0.179 -5.057 1.00 19.98 94 LYS D N 1
ATOM 2789 C CA . LYS D 1 65 ? -7.280 0.921 -4.737 1.00 19.92 94 LYS D CA 1
ATOM 2790 C C . LYS D 1 65 ? -6.470 2.095 -4.205 1.00 23.02 94 LYS D C 1
ATOM 2791 O O . LYS D 1 65 ? -5.345 1.938 -3.725 1.00 24.07 94 LYS D O 1
ATOM 2797 N N . PHE D 1 66 ? -7.060 3.284 -4.291 1.00 19.74 95 PHE D N 1
ATOM 2798 C CA . PHE D 1 66 ? -6.442 4.482 -3.742 1.00 19.89 95 PHE D CA 1
ATOM 2799 C C . PHE D 1 66 ? -7.533 5.427 -3.271 1.00 20.26 95 PHE D C 1
ATOM 2800 O O . PHE D 1 66 ? -8.707 5.267 -3.614 1.00 19.34 95 PHE D O 1
ATOM 2808 N N . ALA D 1 67 ? -7.132 6.402 -2.455 1.00 19.99 96 ALA D N 1
ATOM 2809 C CA . ALA D 1 67 ? -8.070 7.387 -1.931 1.00 19.66 96 ALA D CA 1
ATOM 2810 C C . ALA D 1 67 ? -7.280 8.596 -1.463 1.00 20.58 96 ALA D C 1
ATOM 2811 O O . ALA D 1 67 ? -6.261 8.439 -0.781 1.00 22.97 96 ALA D O 1
ATOM 2813 N N . PHE D 1 68 ? -7.741 9.794 -1.831 1.00 19.88 97 PHE D N 1
ATOM 2814 C CA . PHE D 1 68 ? -7.094 11.020 -1.378 1.00 19.97 97 PHE D CA 1
ATOM 2815 C C . PHE D 1 68 ? -8.092 12.164 -1.443 1.00 24.88 97 PHE D C 1
ATOM 2816 O O . PHE D 1 68 ? -9.122 12.079 -2.119 1.00 23.01 97 PHE D O 1
ATOM 2824 N N . THR D 1 69 ? -7.779 13.233 -0.715 1.00 26.63 98 THR D N 1
ATOM 2825 C CA . THR D 1 69 ? -8.586 14.443 -0.709 1.00 27.97 98 THR D CA 1
ATOM 2826 C C . THR D 1 69 ? -7.821 15.550 -1.417 1.00 29.20 98 THR D C 1
ATOM 2827 O O . THR D 1 69 ? -6.638 15.769 -1.136 1.00 33.61 98 THR D O 1
ATOM 2831 N N . THR D 1 70 ? -8.501 16.240 -2.325 1.00 34.51 99 THR D N 1
ATOM 2832 C CA . THR D 1 70 ? -7.922 17.336 -3.094 1.00 36.24 99 THR D CA 1
ATOM 2833 C C . THR D 1 70 ? -7.635 18.576 -2.247 1.00 42.67 99 THR D C 1
ATOM 2834 O O . THR D 1 70 ? -8.364 18.881 -1.300 1.00 44.76 99 THR D O 1
ATOM 2838 N N . PHE D 1 76 ? -5.468 17.266 -10.201 1.00 30.08 105 PHE D N 1
ATOM 2839 C CA . PHE D 1 76 ? -4.551 16.144 -10.052 1.00 25.16 105 PHE D CA 1
ATOM 2840 C C . PHE D 1 76 ? -4.467 15.311 -11.334 1.00 22.06 105 PHE D C 1
ATOM 2841 O O . PHE D 1 76 ? -5.278 15.482 -12.248 1.00 22.81 105 PHE D O 1
ATOM 2849 N N . GLU D 1 77 ? -3.479 14.417 -11.381 1.00 21.10 106 GLU D N 1
ATOM 2850 C CA . GLU D 1 77 ? -3.238 13.542 -12.527 1.00 22.31 106 GLU D CA 1
ATOM 2851 C C . GLU D 1 77 ? -3.057 12.115 -12.041 1.00 22.78 106 GLU D C 1
ATOM 2852 O O . GLU D 1 77 ? -2.252 11.862 -11.138 1.00 25.10 106 GLU D O 1
ATOM 2858 N N . VAL D 1 78 ? -3.780 11.185 -12.656 1.00 18.48 107 VAL D N 1
ATOM 2859 C CA . VAL D 1 78 ? -3.631 9.756 -12.408 1.00 17.94 107 VAL D CA 1
ATOM 2860 C C . VAL D 1 78 ? -3.004 9.157 -13.653 1.00 20.44 107 VAL D C 1
ATOM 2861 O O . VAL D 1 78 ? -3.621 9.181 -14.723 1.00 19.74 107 VAL D O 1
ATOM 2865 N N . CYS D 1 79 ? -1.779 8.643 -13.533 1.00 21.34 108 CYS D N 1
ATOM 2866 C CA . CYS D 1 79 ? -1.013 8.179 -14.690 1.00 19.49 108 CYS D CA 1
ATOM 2867 C C . CYS D 1 79 ? -0.607 6.721 -14.532 1.00 20.37 108 CYS D C 1
ATOM 2868 O O . CYS D 1 79 ? -0.124 6.314 -13.467 1.00 21.06 108 CYS D O 1
ATOM 2871 N N . PHE D 1 80 ? -0.773 5.954 -15.606 1.00 19.28 109 PHE D N 1
ATOM 2872 C CA . PHE D 1 80 ? -0.256 4.599 -15.727 1.00 20.54 109 PHE D CA 1
ATOM 2873 C C . PHE D 1 80 ? 0.869 4.612 -16.747 1.00 21.12 109 PHE D C 1
ATOM 2874 O O . PHE D 1 80 ? 0.701 5.137 -17.852 1.00 19.43 109 PHE D O 1
ATOM 2882 N N . GLU D 1 81 ? 2.013 4.038 -16.389 1.00 20.79 110 GLU D N 1
ATOM 2883 C CA . GLU D 1 81 ? 3.127 3.936 -17.323 1.00 26.18 110 GLU D CA 1
ATOM 2884 C C . GLU D 1 81 ? 3.671 2.521 -17.300 1.00 24.47 110 GLU D C 1
ATOM 2885 O O . GLU D 1 81 ? 3.934 1.973 -16.226 1.00 28.44 110 GLU D O 1
ATOM 2891 N N . SER D 1 82 ? 3.834 1.940 -18.482 1.00 25.19 111 SER D N 1
ATOM 2892 C CA . SER D 1 82 ? 4.413 0.617 -18.636 1.00 29.78 111 SER D CA 1
ATOM 2893 C C . SER D 1 82 ? 5.808 0.726 -19.234 1.00 33.55 111 SER D C 1
ATOM 2894 O O . SER D 1 82 ? 6.091 1.618 -20.039 1.00 28.49 111 SER D O 1
ATOM 2897 N N . LYS D 1 83 ? 6.674 -0.202 -18.835 1.00 33.40 112 LYS D N 1
ATOM 2898 C CA . LYS D 1 83 ? 7.998 -0.333 -19.424 1.00 36.69 112 LYS D CA 1
ATOM 2899 C C . LYS D 1 83 ? 8.275 -1.799 -19.700 1.00 37.49 112 LYS D C 1
ATOM 2900 O O . LYS D 1 83 ? 7.919 -2.669 -18.900 1.00 37.59 112 LYS D O 1
ATOM 2906 N N . GLY D 1 84 ? 8.894 -2.059 -20.843 1.00 42.17 113 GLY D N 1
ATOM 2907 C CA . GLY D 1 84 ? 9.294 -3.408 -21.196 1.00 44.94 113 GLY D CA 1
ATOM 2908 C C . GLY D 1 84 ? 10.044 -3.383 -22.507 1.00 43.90 113 GLY D C 1
ATOM 2909 O O . GLY D 1 84 ? 10.144 -2.348 -23.177 1.00 41.11 113 GLY D O 1
ATOM 2910 N N . THR D 1 85 ? 10.573 -4.547 -22.868 1.00 49.31 114 THR D N 1
ATOM 2911 C CA . THR D 1 85 ? 11.350 -4.711 -24.088 1.00 51.31 114 THR D CA 1
ATOM 2912 C C . THR D 1 85 ? 10.711 -5.789 -24.948 1.00 47.47 114 THR D C 1
ATOM 2913 O O . THR D 1 85 ? 10.472 -6.905 -24.474 1.00 49.45 114 THR D O 1
ATOM 2917 N N . GLY D 1 86 ? 10.426 -5.451 -26.202 1.00 47.62 115 GLY D N 1
ATOM 2918 C CA . GLY D 1 86 ? 9.808 -6.385 -27.124 1.00 48.62 115 GLY D CA 1
ATOM 2919 C C . GLY D 1 86 ? 8.812 -5.734 -28.063 1.00 47.32 115 GLY D C 1
ATOM 2920 O O . GLY D 1 86 ? 7.710 -6.248 -28.266 1.00 50.38 115 GLY D O 1
ATOM 2921 N N . ILE D 1 88 ? 5.649 -7.026 -27.006 1.00 39.59 117 ILE D N 1
ATOM 2922 C CA . ILE D 1 88 ? 4.729 -7.236 -25.895 1.00 37.32 117 ILE D CA 1
ATOM 2923 C C . ILE D 1 88 ? 3.376 -6.625 -26.236 1.00 39.44 117 ILE D C 1
ATOM 2924 O O . ILE D 1 88 ? 3.292 -5.430 -26.512 1.00 37.31 117 ILE D O 1
ATOM 2929 N N . PRO D 1 89 ? 2.316 -7.431 -26.221 1.00 39.47 118 PRO D N 1
ATOM 2930 C CA . PRO D 1 89 ? 0.998 -6.909 -26.597 1.00 33.30 118 PRO D CA 1
ATOM 2931 C C . PRO D 1 89 ? 0.499 -5.915 -25.561 1.00 29.05 118 PRO D C 1
ATOM 2932 O O . PRO D 1 89 ? 0.949 -5.901 -24.413 1.00 30.79 118 PRO D O 1
ATOM 2936 N N . ASP D 1 90 ? -0.437 -5.069 -25.992 1.00 32.38 119 ASP D N 1
ATOM 2937 C CA . ASP D 1 90 ? -0.999 -4.051 -25.109 1.00 29.10 119 ASP D CA 1
ATOM 2938 C C . ASP D 1 90 ? -1.612 -4.687 -23.873 1.00 29.94 119 ASP D C 1
ATOM 2939 O O . ASP D 1 90 ? -2.202 -5.769 -23.939 1.00 32.84 119 ASP D O 1
ATOM 2944 N N . GLN D 1 91 ? -1.471 -4.008 -22.737 1.00 24.97 120 GLN D N 1
ATOM 2945 C CA . GLN D 1 91 ? -2.242 -4.369 -21.566 1.00 22.76 120 GLN D CA 1
ATOM 2946 C C . GLN D 1 91 ? -3.612 -3.701 -21.632 1.00 20.62 120 GLN D C 1
ATOM 2947 O O . GLN D 1 91 ? -3.837 -2.759 -22.395 1.00 22.22 120 GLN D O 1
ATOM 2953 N N . LEU D 1 92 ? -4.544 -4.237 -20.858 1.00 20.62 121 LEU D N 1
ATOM 2954 C CA . LEU D 1 92 ? -5.861 -3.637 -20.707 1.00 20.42 121 LEU D CA 1
ATOM 2955 C C . LEU D 1 92 ? -5.952 -3.063 -19.307 1.00 21.07 121 LEU D C 1
ATOM 2956 O O . LEU D 1 92 ? -5.673 -3.759 -18.327 1.00 20.12 121 LEU D O 1
ATOM 2961 N N . VAL D 1 93 ? -6.341 -1.797 -19.199 1.00 15.90 122 VAL D N 1
ATOM 2962 C CA . VAL D 1 93 ? -6.439 -1.151 -17.900 1.00 16.30 122 VAL D CA 1
ATOM 2963 C C . VAL D 1 93 ? -7.874 -0.694 -17.692 1.00 18.36 122 VAL D C 1
ATOM 2964 O O . VAL D 1 93 ? -8.480 -0.108 -18.593 1.00 18.73 122 VAL D O 1
ATOM 2968 N N . ILE D 1 94 ? -8.410 -0.986 -16.515 1.00 15.74 123 ILE D N 1
ATOM 2969 C CA . ILE D 1 94 ? -9.708 -0.484 -16.076 1.00 15.40 123 ILE D CA 1
ATOM 2970 C C . ILE D 1 94 ? -9.464 0.391 -14.862 1.00 16.68 123 ILE D C 1
ATOM 2971 O O . ILE D 1 94 ? -8.857 -0.060 -13.885 1.00 18.58 123 ILE D O 1
ATOM 2976 N N . LEU D 1 95 ? -9.950 1.628 -14.908 1.00 16.71 124 LEU D N 1
ATOM 2977 C CA . LEU D 1 95 ? -9.856 2.537 -13.771 1.00 17.31 124 LEU D CA 1
ATOM 2978 C C . LEU D 1 95 ? -11.259 3.023 -13.443 1.00 18.26 124 LEU D C 1
ATOM 2979 O O . LEU D 1 95 ? -11.923 3.617 -14.296 1.00 18.19 124 LEU D O 1
ATOM 2984 N N . ASP D 1 96 ? -11.712 2.761 -12.220 1.00 16.98 125 ASP D N 1
ATOM 2985 C CA . ASP D 1 96 ? -13.003 3.237 -11.733 1.00 16.75 125 ASP D CA 1
ATOM 2986 C C . ASP D 1 96 ? -12.770 4.269 -10.646 1.00 19.83 125 ASP D C 1
ATOM 2987 O O . ASP D 1 96 ? -12.008 4.024 -9.706 1.00 22.64 125 ASP D O 1
ATOM 2992 N N . MET D 1 97 ? -13.413 5.416 -10.769 1.00 17.17 126 MET D N 1
ATOM 2993 C CA . MET D 1 97 ? -13.226 6.459 -9.784 1.00 20.12 126 MET D CA 1
ATOM 2994 C C . MET D 1 97 ? -14.563 6.983 -9.309 1.00 20.56 126 MET D C 1
ATOM 2995 O O . MET D 1 97 ? -15.575 6.900 -10.006 1.00 21.25 126 MET D O 1
ATOM 3000 N N . LYS D 1 98 ? -14.549 7.482 -8.084 1.00 20.00 127 LYS D N 1
ATOM 3001 C CA . LYS D 1 98 ? -15.699 8.121 -7.480 1.00 21.83 127 LYS D CA 1
ATOM 3002 C C . LYS D 1 98 ? -15.239 9.416 -6.832 1.00 20.41 127 LYS D C 1
ATOM 3003 O O . LYS D 1 98 ? -14.072 9.561 -6.452 1.00 20.41 127 LYS D O 1
ATOM 3009 N N . HIS D 1 99 ? -16.160 10.375 -6.732 1.00 18.76 128 HIS D N 1
ATOM 3010 C CA . HIS D 1 99 ? -15.870 11.649 -6.090 1.00 22.60 128 HIS D CA 1
ATOM 3011 C C . HIS D 1 99 ? -16.938 11.924 -5.044 1.00 26.88 128 HIS D C 1
ATOM 3012 O O . HIS D 1 99 ? -18.132 11.796 -5.329 1.00 31.70 128 HIS D O 1
ATOM 3019 N N . GLY D 1 100 ? -16.508 12.295 -3.844 1.00 29.97 129 GLY D N 1
ATOM 3020 C CA . GLY D 1 100 ? -17.431 12.621 -2.769 1.00 30.63 129 GLY D CA 1
ATOM 3021 C C . GLY D 1 100 ? -18.030 14.005 -2.926 1.00 40.69 129 GLY D C 1
ATOM 3022 O O . GLY D 1 100 ? -17.888 14.637 -3.974 1.00 40.06 129 GLY D O 1
#